Protein 8DFK (pdb70)

CATH classification: 3.10.560.10

Structure (mmCIF, N/CA/C/O backbone):
data_8DFK
#
_entry.id   8DFK
#
_cell.length_a   114.525
_cell.length_b   116.482
_cell.length_c   183.268
_cell.angle_alpha   90.000
_cell.angle_beta   90.000
_cell.angle_gamma   90.000
#
_symmetry.space_group_name_H-M   'I 2 2 2'
#
loop_
_atom_site.group_PDB
_atom_site.id
_atom_site.type_symbol
_atom_site.label_atom_id
_atom_site.label_alt_id
_atom_site.label_comp_id
_atom_site.label_asym_id
_atom_site.label_entity_id
_atom_site.label_seq_id
_atom_site.pdbx_PDB_ins_code
_atom_site.Cartn_x
_atom_site.Cartn_y
_atom_site.Cartn_z
_atom_site.occupancy
_atom_site.B_iso_or_equiv
_atom_site.auth_seq_id
_atom_site.auth_comp_id
_atom_site.auth_asym_id
_atom_site.auth_atom_id
_atom_site.pdbx_PDB_model_num
ATOM 1 N N . ASN A 1 3 ? 3.32754 -95.20590 -18.66040 1.000 101.30218 59 ASN A N 1
ATOM 2 C CA . ASN A 1 3 ? 2.94014 -95.84839 -19.91016 1.000 113.26894 59 ASN A CA 1
ATOM 3 C C . ASN A 1 3 ? 1.93277 -95.00644 -20.68535 1.000 132.47653 59 ASN A C 1
ATOM 4 O O . ASN A 1 3 ? 1.31556 -94.09391 -20.13389 1.000 113.84720 59 ASN A O 1
ATOM 14 N N . GLU A 1 4 ? 1.76224 -95.33310 -21.96493 1.000 121.66465 60 GLU A N 1
ATOM 15 C CA . GLU A 1 4 ? 0.88090 -94.60526 -22.87087 1.000 119.92400 60 GLU A CA 1
ATOM 16 C C . GLU A 1 4 ? -0.09209 -95.55746 -23.55941 1.000 112.15864 60 GLU A C 1
ATOM 17 O O . GLU A 1 4 ? -0.26687 -95.53988 -24.78001 1.000 97.49424 60 GLU A O 1
ATOM 29 N N . THR A 1 5 ? -0.71565 -96.43165 -22.77681 1.000 115.94205 61 THR A N 1
ATOM 30 C CA . THR A 1 5 ? -1.80515 -97.27556 -23.24395 1.000 96.15186 61 THR A CA 1
ATOM 31 C C . THR A 1 5 ? -3.03997 -96.95380 -22.41125 1.000 103.12470 61 THR A C 1
ATOM 32 O O . THR A 1 5 ? -2.96727 -96.25386 -21.39758 1.000 106.71544 61 THR A O 1
ATOM 43 N N . ILE A 1 6 ? -4.18791 -97.47888 -22.83491 1.000 93.91965 62 ILE A N 1
ATOM 44 C CA . ILE A 1 6 ? -5.46602 -97.08639 -22.25443 1.000 85.13128 62 ILE A CA 1
ATOM 45 C C . ILE A 1 6 ? -6.46084 -98.22199 -22.41886 1.000 85.93118 62 ILE A C 1
ATOM 46 O O . ILE A 1 6 ? -6.33416 -99.06393 -23.30955 1.000 90.07908 62 ILE A O 1
ATOM 62 N N . VAL A 1 7 ? -7.46059 -98.24138 -21.54057 1.000 83.54468 63 VAL A N 1
ATOM 63 C CA . VAL A 1 7 ? -8.52938 -99.22946 -21.58167 1.000 78.63253 63 VAL A CA 1
ATOM 64 C C . VAL A 1 7 ? -9.85537 -98.48972 -21.65634 1.000 80.38586 63 VAL A C 1
ATOM 65 O O . VAL A 1 7 ? -10.02103 -97.41241 -21.07409 1.000 75.08894 63 VAL A O 1
ATOM 78 N N . ILE A 1 8 ? -10.82039 -99.10415 -22.33228 1.000 78.56745 64 ILE A N 1
ATOM 79 C CA . ILE A 1 8 ? -12.07055 -98.44872 -22.68642 1.000 74.97283 64 ILE A CA 1
ATOM 80 C C . ILE A 1 8 ? -13.19074 -99.46986 -22.57001 1.000 80.05761 64 ILE A C 1
ATOM 81 O O . ILE A 1 8 ? -13.01824 -100.64104 -22.92513 1.000 78.02263 64 ILE A O 1
ATOM 97 N N . ASP A 1 9 ? -14.34034 -99.02480 -22.07678 1.000 96.25565 65 ASP A N 1
ATOM 98 C CA . ASP A 1 9 ? -15.53780 -99.85249 -21.99932 1.000 109.16018 65 ASP A CA 1
ATOM 99 C C . ASP A 1 9 ? -16.40669 -99.49398 -23.20048 1.000 103.37394 65 ASP A C 1
ATOM 100 O O . ASP A 1 9 ? -16.89802 -98.36525 -23.30184 1.000 90.40545 65 ASP A O 1
ATOM 109 N N . ILE A 1 10 ? -16.58413 -100.44877 -24.11581 1.000 115.73465 66 ILE A N 1
ATOM 110 C CA . ILE A 1 10 ? -17.37271 -100.21692 -25.32243 1.000 91.22154 66 ILE A CA 1
ATOM 111 C C . ILE A 1 10 ? -18.69030 -100.97752 -25.25714 1.000 96.74131 66 ILE A C 1
ATOM 112 O O . ILE A 1 10 ? -18.79961 -102.09809 -25.76813 1.000 96.01074 66 ILE A O 1
ATOM 128 N N . LYS A 1 11 ? -19.69132 -100.38850 -24.61530 1.000 93.57460 67 LYS A N 1
ATOM 129 C CA . LYS A 1 11 ? -21.04618 -100.91602 -24.63382 1.000 94.52813 67 LYS A CA 1
ATOM 130 C C . LYS A 1 11 ? -21.86129 -100.20566 -25.71358 1.000 87.55575 67 LYS A C 1
ATOM 131 O O . LYS A 1 11 ? -21.47258 -99.15990 -26.23767 1.000 89.36865 67 LYS A O 1
ATOM 150 N N . GLY A 1 12 ? -23.00703 -100.78884 -26.03360 1.000 94.18782 68 GLY A N 1
ATOM 151 C CA . GLY A 1 12 ? -23.94118 -100.23516 -26.98778 1.000 84.65061 68 GLY A CA 1
ATOM 152 C C . GLY A 1 12 ? -24.01169 -101.04944 -28.26528 1.000 94.57049 68 GLY A C 1
ATOM 153 O O . GLY A 1 12 ? -23.64292 -102.22668 -28.31734 1.000 85.68274 68 GLY A O 1
ATOM 157 N N . ALA A 1 13 ? -24.48491 -100.39206 -29.32400 1.000 89.43455 69 ALA A N 1
ATOM 158 C CA . ALA A 1 13 ? -24.77881 -101.05397 -30.59465 1.000 83.99999 69 ALA A CA 1
ATOM 159 C C . ALA A 1 13 ? -23.49154 -101.25430 -31.38845 1.000 77.14375 69 ALA A C 1
ATOM 160 O O . ALA A 1 13 ? -23.18476 -100.53466 -32.34187 1.000 77.68106 69 ALA A O 1
ATOM 167 N N . VAL A 1 14 ? -22.72717 -102.26628 -30.98085 1.000 77.83220 70 VAL A N 1
ATOM 168 C CA . VAL A 1 14 ? -21.55388 -102.72221 -31.71134 1.000 76.55924 70 VAL A CA 1
ATOM 169 C C . VAL A 1 14 ? -21.61607 -104.24177 -31.80145 1.000 80.91464 70 VAL A C 1
ATOM 170 O O . VAL A 1 14 ? -22.40078 -104.89810 -31.11538 1.000 88.87178 70 VAL A O 1
ATOM 183 N N . GLN A 1 15 ? -20.76600 -104.80087 -32.66225 1.000 81.09887 71 GLN A N 1
ATOM 184 C CA . GLN A 1 15 ? -20.82577 -106.23686 -32.91001 1.000 95.81242 71 GLN A CA 1
ATOM 185 C C . GLN A 1 15 ? -20.30444 -107.02735 -31.71558 1.000 90.08713 71 GLN A C 1
ATOM 186 O O . GLN A 1 15 ? -20.88841 -108.05281 -31.34504 1.000 81.96336 71 GLN A O 1
ATOM 200 N N . HIS A 1 16 ? -19.21396 -106.56920 -31.09654 1.000 88.38368 72 HIS A N 1
ATOM 201 C CA . HIS A 1 16 ? -18.65877 -107.19669 -29.89682 1.000 77.40209 72 HIS A CA 1
ATOM 202 C C . HIS A 1 16 ? -18.48939 -106.15053 -28.80212 1.000 72.75494 72 HIS A C 1
ATOM 203 O O . HIS A 1 16 ? -17.37479 -105.66833 -28.55636 1.000 71.21847 72 HIS A O 1
ATOM 217 N N . PRO A 1 17 ? -19.56911 -105.78136 -28.11451 1.000 68.03750 73 PRO A N 1
ATOM 218 C CA . PRO A 1 17 ? -19.42114 -104.88443 -26.96074 1.000 69.99467 73 PRO A CA 1
ATOM 219 C C . PRO A 1 17 ? -18.56492 -105.52963 -25.88161 1.000 75.44467 73 PRO A C 1
ATOM 220 O O . PRO A 1 17 ? -18.58053 -106.74769 -25.69173 1.000 82.60001 73 PRO A O 1
ATOM 231 N N . GLY A 1 18 ? -17.81550 -104.69936 -25.16747 1.000 87.10921 74 GLY A N 1
ATOM 232 C CA . GLY A 1 18 ? -16.96712 -105.20653 -24.10494 1.000 93.94470 74 GLY A CA 1
ATOM 233 C C . GLY A 1 18 ? -15.91177 -104.18640 -23.71069 1.000 87.73125 74 GLY A C 1
ATOM 234 O O . GLY A 1 18 ? -16.08707 -102.98476 -23.89941 1.000 85.42340 74 GLY A O 1
ATOM 238 N N . VAL A 1 19 ? -14.82171 -104.70667 -23.15144 1.000 84.76414 75 VAL A N 1
ATOM 239 C CA . VAL A 1 19 ? -13.71210 -103.90518 -22.64870 1.000 79.77521 75 VAL A CA 1
ATOM 240 C C . VAL A 1 19 ? -12.49910 -104.16484 -23.52969 1.000 82.92568 75 VAL A C 1
ATOM 241 O O . VAL A 1 19 ? -12.08987 -105.31898 -23.70870 1.000 79.01137 75 VAL A O 1
ATOM 254 N N . TYR A 1 20 ? -11.92227 -103.09392 -24.07216 1.000 70.22704 76 TYR A N 1
ATOM 255 C CA . TYR A 1 20 ? -10.78853 -103.19088 -24.97748 1.000 66.99049 76 TYR A CA 1
ATOM 256 C C . TYR A 1 20 ? -9.67737 -102.25205 -24.52792 1.000 71.30281 76 TYR A C 1
ATOM 257 O O . TYR A 1 20 ? -9.90456 -101.29301 -23.78548 1.000 66.23463 76 TYR A O 1
ATOM 275 N N . GLU A 1 21 ? -8.46407 -102.54832 -24.98994 1.000 70.90108 77 GLU A N 1
ATOM 276 C CA . GLU A 1 21 ? -7.27505 -101.76026 -24.68778 1.000 81.48724 77 GLU A CA 1
ATOM 277 C C . GLU A 1 21 ? -6.85922 -101.00306 -25.94328 1.000 92.15623 77 GLU A C 1
ATOM 278 O O . GLU A 1 21 ? -6.57420 -101.61835 -26.97693 1.000 90.29139 77 GLU A O 1
ATOM 290 N N . MET A 1 22 ? -6.83444 -99.67700 -25.85277 1.000 85.40298 78 MET A N 1
ATOM 291 C CA . MET A 1 22 ? -6.48933 -98.80078 -26.96210 1.000 85.19474 78 MET A CA 1
ATOM 292 C C . MET A 1 22 ? -5.16641 -98.09612 -26.68170 1.000 88.76951 78 MET A C 1
ATOM 293 O O . MET A 1 22 ? -4.65693 -98.09757 -25.55804 1.000 99.13854 78 MET A O 1
ATOM 307 N N . ARG A 1 23 ? -4.60085 -97.50283 -27.73043 1.000 94.44699 79 ARG A N 1
ATOM 308 C CA . ARG A 1 23 ? -3.44200 -96.63498 -27.57482 1.000 95.62938 79 ARG A CA 1
ATOM 309 C C . ARG A 1 23 ? -3.88620 -95.26020 -27.08225 1.000 94.02973 79 ARG A C 1
ATOM 310 O O . ARG A 1 23 ? -5.01111 -94.81916 -27.33415 1.000 96.98273 79 ARG A O 1
ATOM 331 N N . THR A 1 24 ? -2.97846 -94.57667 -26.37999 1.000 97.66336 80 THR A N 1
ATOM 332 C CA . THR A 1 24 ? -3.38258 -93.44408 -25.55108 1.000 91.91195 80 THR A CA 1
ATOM 333 C C . THR A 1 24 ? -4.04414 -92.33124 -26.35548 1.000 92.28261 80 THR A C 1
ATOM 334 O O . THR A 1 24 ? -4.85872 -91.57818 -25.80891 1.000 103.64353 80 THR A O 1
ATOM 345 N N . GLY A 1 25 ? -3.71138 -92.19963 -27.63646 1.000 94.11791 81 GLY A N 1
ATOM 346 C CA . GLY A 1 25 ? -4.22118 -91.08880 -28.41782 1.000 95.94510 81 GLY A CA 1
ATOM 347 C C . GLY A 1 25 ? -5.24368 -91.46875 -29.46918 1.000 105.67469 81 GLY A C 1
ATOM 348 O O . GLY A 1 25 ? -5.37066 -90.78819 -30.49211 1.000 100.72362 81 GLY A O 1
ATOM 352 N N . ASP A 1 26 ? -5.98963 -92.54172 -29.22547 1.000 103.25423 82 ASP A N 1
ATOM 353 C CA . ASP A 1 26 ? -6.90370 -93.07091 -30.22397 1.000 89.54522 82 ASP A CA 1
ATOM 354 C C . ASP A 1 26 ? -8.24418 -92.33899 -30.17393 1.000 80.88269 82 ASP A C 1
ATOM 355 O O . ASP A 1 26 ? -8.49984 -91.50074 -29.30484 1.000 82.91631 82 ASP A O 1
ATOM 364 N N . ARG A 1 27 ? -9.11007 -92.67565 -31.12633 1.000 71.89620 83 ARG A N 1
ATOM 365 C CA . ARG A 1 27 ? -10.37732 -91.99275 -31.32466 1.000 66.32614 83 ARG A CA 1
ATOM 366 C C . ARG A 1 27 ? -11.53569 -92.97976 -31.25295 1.000 72.54744 83 ARG A C 1
ATOM 367 O O . ARG A 1 27 ? -11.35553 -94.19612 -31.35540 1.000 74.55393 83 ARG A O 1
ATOM 388 N N . VAL A 1 28 ? -12.74127 -92.43254 -31.08030 1.000 63.87604 84 VAL A N 1
ATOM 389 C CA . VAL A 1 28 ? -13.92817 -93.27533 -30.96918 1.000 59.14927 84 VAL A CA 1
ATOM 390 C C . VAL A 1 28 ? -14.09800 -94.13372 -32.21533 1.000 65.93984 84 VAL A C 1
ATOM 391 O O . VAL A 1 28 ? -14.46678 -95.31104 -32.12913 1.000 73.82570 84 VAL A O 1
ATOM 404 N N . SER A 1 29 ? -13.83034 -93.56701 -33.39276 1.000 70.09765 85 SER A N 1
ATOM 405 C CA . SER A 1 29 ? -13.95363 -94.34918 -34.61699 1.000 73.66275 85 SER A CA 1
ATOM 406 C C . SER A 1 29 ? -13.03950 -95.56585 -34.60270 1.000 69.36776 85 SER A C 1
ATOM 407 O O . SER A 1 29 ? -13.32092 -96.54918 -35.29591 1.000 69.09541 85 SER A O 1
ATOM 415 N N . GLN A 1 30 ? -11.95488 -95.52079 -33.82720 1.000 68.33977 86 GLN A N 1
ATOM 416 C CA . GLN A 1 30 ? -11.04895 -96.65894 -33.73726 1.000 72.18624 86 GLN A CA 1
ATOM 417 C C . GLN A 1 30 ? -11.58573 -97.72188 -32.78765 1.000 75.71694 86 GLN A C 1
ATOM 418 O O . GLN A 1 30 ? -11.43751 -98.92138 -33.04627 1.000 73.91101 86 GLN A O 1
ATOM 432 N N . ALA A 1 31 ? -12.19425 -97.29816 -31.67735 1.000 82.26010 87 ALA A N 1
ATOM 433 C CA . ALA A 1 31 ? -12.82106 -98.24548 -30.76137 1.000 76.34759 87 ALA A CA 1
ATOM 434 C C . ALA A 1 31 ? -13.90629 -99.05074 -31.46386 1.000 75.20307 87 ALA A C 1
ATOM 435 O O . ALA A 1 31 ? -13.98169 -100.27596 -31.31555 1.000 82.52741 87 ALA A O 1
ATOM 442 N N . ILE A 1 32 ? -14.76610 -98.37332 -32.22874 1.000 73.93512 88 ILE A N 1
ATOM 443 C CA . ILE A 1 32 ? -15.82632 -99.07164 -32.94975 1.000 68.47796 88 ILE A CA 1
ATOM 444 C C . ILE A 1 32 ? -15.22808 -100.11061 -33.88826 1.000 72.95437 88 ILE A C 1
ATOM 445 O O . ILE A 1 32 ? -15.74961 -101.22398 -34.02141 1.000 77.01065 88 ILE A O 1
ATOM 461 N N . GLU A 1 33 ? -14.13580 -99.75844 -34.56831 1.000 78.83078 89 GLU A N 1
ATOM 462 C CA . GLU A 1 33 ? -13.47664 -100.72739 -35.43699 1.000 85.47382 89 GLU A CA 1
ATOM 463 C C . GLU A 1 33 ? -12.87024 -101.85655 -34.61273 1.000 82.58920 89 GLU A C 1
ATOM 464 O O . GLU A 1 33 ? -12.93464 -103.02695 -35.00640 1.000 86.08215 89 GLU A O 1
ATOM 476 N N . LYS A 1 34 ? -12.29244 -101.52402 -33.45576 1.000 84.13623 90 LYS A N 1
ATOM 477 C CA . LYS A 1 34 ? -11.73811 -102.54889 -32.57812 1.000 86.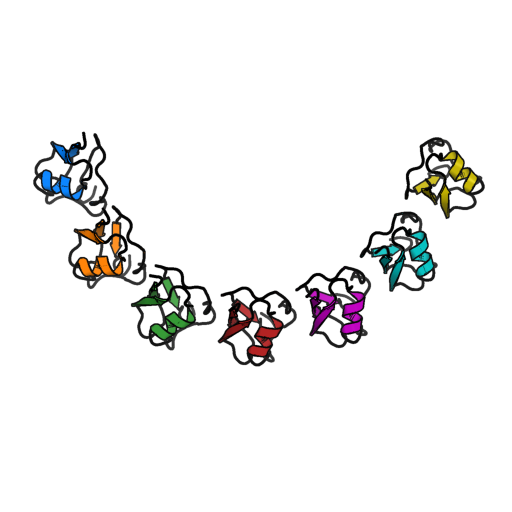39647 90 LYS A CA 1
ATOM 478 C C . LYS A 1 34 ? -12.81681 -103.50808 -32.09452 1.000 83.19319 90 LYS A C 1
ATOM 479 O O . LYS A 1 34 ? -12.54596 -104.69749 -31.89279 1.000 84.44537 90 LYS A O 1
ATOM 498 N N . ALA A 1 35 ? -14.04579 -103.01869 -31.92802 1.000 81.14059 91 ALA A N 1
ATOM 499 C CA . ALA A 1 35 ? -15.15766 -103.81941 -31.44028 1.000 72.09770 91 ALA A CA 1
ATOM 500 C C . ALA A 1 35 ? -15.86049 -104.59567 -32.54819 1.000 79.92789 91 ALA A C 1
ATOM 501 O O . ALA A 1 35 ? -17.04699 -104.91449 -32.41027 1.000 80.06869 91 ALA A O 1
ATOM 508 N N . GLY A 1 36 ? -15.16695 -104.89378 -33.64052 1.000 86.71925 92 GLY A N 1
ATOM 509 C CA . GLY A 1 36 ? -15.73687 -105.64274 -34.74867 1.000 94.27400 92 GLY A CA 1
ATOM 510 C C . GLY A 1 36 ? -16.42793 -104.77329 -35.77524 1.000 83.94757 92 GLY A C 1
ATOM 511 O O . GLY A 1 36 ? -16.37642 -105.05969 -36.97310 1.000 89.68296 92 GLY A O 1
ATOM 515 N N . GLY A 1 37 ? -17.06912 -103.70056 -35.32034 1.000 74.48984 93 GLY A N 1
ATOM 516 C CA . GLY A 1 37 ? -17.76572 -102.78648 -36.19978 1.000 77.83461 93 GLY A CA 1
ATOM 517 C C . GLY A 1 37 ? -19.12403 -102.39458 -35.66025 1.000 72.41318 93 GLY A C 1
ATOM 518 O O . GLY A 1 37 ? -19.58090 -102.93899 -34.65118 1.000 84.51091 93 GLY A O 1
ATOM 522 N N . THR A 1 38 ? -19.76876 -101.43549 -36.31635 1.000 83.63992 94 THR A N 1
ATOM 523 C CA . THR A 1 38 ? -21.06828 -100.95742 -35.87177 1.000 86.95280 94 THR A CA 1
ATOM 524 C C . THR A 1 38 ? -22.15731 -101.99450 -36.12159 1.000 97.40546 94 THR A C 1
ATOM 525 O O . THR A 1 38 ? -22.12771 -102.74020 -37.10441 1.000 96.93359 94 THR A O 1
ATOM 536 N N . SER A 1 3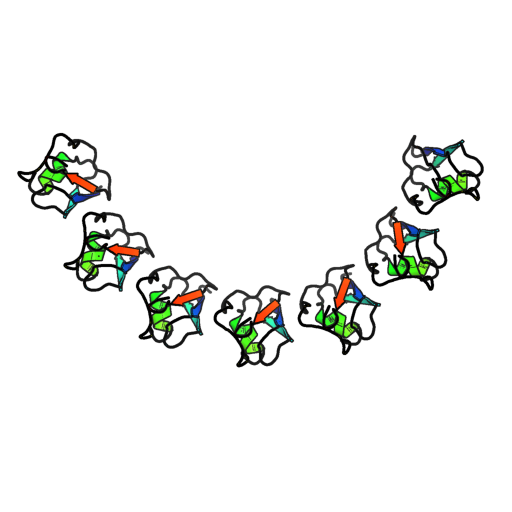9 ? -23.12967 -102.03146 -35.21541 1.000 100.10720 95 SER A N 1
ATOM 537 C CA . SER A 1 39 ? -24.32212 -102.83753 -35.41989 1.000 97.73721 95 SER A CA 1
ATOM 538 C C . SER A 1 39 ? -25.28947 -102.11123 -36.34751 1.000 115.75566 95 SER A C 1
ATOM 539 O O . SER A 1 39 ? -25.29941 -100.87940 -36.43070 1.000 120.57148 95 SER A O 1
ATOM 547 N N . GLU A 1 40 ? -26.11984 -102.89090 -37.03912 1.000 112.16520 96 GLU A N 1
ATOM 548 C CA . GLU A 1 40 ? -27.03753 -102.34227 -38.03184 1.000 118.55687 96 GLU A CA 1
ATOM 549 C C . GLU A 1 40 ? -28.18597 -101.54922 -37.41983 1.000 101.54243 96 GLU A C 1
ATOM 550 O O . GLU A 1 40 ? -29.03568 -101.05568 -38.16937 1.000 101.55433 96 GLU A O 1
ATOM 562 N N . GLN A 1 41 ? -28.23656 -101.40925 -36.09592 1.000 87.26345 97 GLN A N 1
ATOM 563 C CA . GLN A 1 41 ? -29.28734 -100.66047 -35.41610 1.000 95.34310 97 GLN A CA 1
ATOM 564 C C . GLN A 1 41 ? -28.74696 -99.38732 -34.76497 1.000 105.18628 97 GLN A C 1
ATOM 565 O O . GLN A 1 41 ? -29.43432 -98.76540 -33.94991 1.000 92.79958 97 GLN A O 1
ATOM 579 N N . ALA A 1 42 ? -27.54059 -98.96645 -35.13737 1.000 102.23237 98 ALA A N 1
ATOM 580 C CA . ALA A 1 42 ? -26.85949 -97.87163 -34.46146 1.000 96.27148 98 ALA A CA 1
ATOM 581 C C . ALA A 1 42 ? -27.15295 -96.52547 -35.11405 1.000 94.30877 98 ALA A C 1
ATOM 582 O O . ALA A 1 42 ? -27.37394 -96.43432 -36.32413 1.000 87.91068 98 ALA A O 1
ATOM 589 N N . ASP A 1 43 ? -27.13907 -95.47295 -34.29172 1.000 98.86835 99 ASP A N 1
ATOM 590 C CA . ASP A 1 43 ? -27.37424 -94.09334 -34.72554 1.000 104.41467 99 ASP A CA 1
ATOM 591 C C . ASP A 1 43 ? -26.14221 -93.24548 -34.40572 1.000 97.43469 99 ASP A C 1
ATOM 592 O O . ASP A 1 43 ? -26.07370 -92.59608 -33.35876 1.000 98.28507 99 ASP A O 1
ATOM 601 N N . GLU A 1 44 ? -25.17660 -93.23838 -35.32330 1.000 100.68496 100 GLU A N 1
ATOM 602 C CA . GLU A 1 44 ? -23.92713 -92.50333 -35.14988 1.000 91.55559 100 GLU A CA 1
ATOM 603 C C . GLU A 1 44 ? -24.07679 -90.99102 -35.30455 1.000 93.80747 100 GLU A C 1
ATOM 604 O O . GLU A 1 44 ? -23.07452 -90.28067 -35.17245 1.000 107.22389 100 GLU A O 1
ATOM 616 N N . ALA A 1 45 ? -25.26791 -90.47094 -35.60445 1.000 87.32073 101 ALA A N 1
ATOM 617 C CA . ALA A 1 45 ? -25.37810 -89.03712 -35.84847 1.000 98.78776 101 ALA A CA 1
ATOM 618 C C . ALA A 1 45 ? -25.16370 -88.23215 -34.57451 1.000 107.82941 101 ALA A C 1
ATOM 619 O O . ALA A 1 45 ? -24.60609 -87.12851 -34.62603 1.000 102.10813 101 ALA A O 1
ATOM 626 N N . GLN A 1 46 ? -25.59117 -88.75806 -33.43241 1.000 102.71783 102 GLN A N 1
ATOM 627 C CA . GLN A 1 46 ? -25.47702 -88.05011 -32.16704 1.000 106.60120 102 GLN A CA 1
ATOM 628 C C . GLN A 1 46 ? -24.21704 -88.42458 -31.39415 1.000 106.89068 102 GLN A C 1
ATOM 629 O O . GLN A 1 46 ? -24.11512 -88.09613 -30.20826 1.000 103.09747 102 GLN A O 1
ATOM 643 N N . VAL A 1 47 ? -23.25905 -89.09436 -32.03156 1.000 106.51966 103 VAL A N 1
ATOM 644 C CA . VAL A 1 47 ? -22.02632 -89.51813 -31.38080 1.000 100.34899 103 VAL A CA 1
ATOM 645 C C . VAL A 1 47 ? -20.85594 -88.90810 -32.13671 1.000 90.78184 103 VAL A C 1
ATOM 646 O O . VAL A 1 47 ? -20.82570 -88.91694 -33.37149 1.000 92.63688 103 VAL A O 1
ATOM 659 N N . ASN A 1 48 ? -19.89745 -88.36855 -31.38707 1.000 87.67957 104 ASN A N 1
ATOM 660 C CA . ASN A 1 48 ? -18.69706 -87.76151 -31.95413 1.000 79.74392 104 ASN A CA 1
ATOM 661 C C . ASN A 1 48 ? -17.65728 -88.85596 -32.16051 1.000 79.35115 104 ASN A C 1
ATOM 662 O O . ASN A 1 48 ? -17.14999 -89.43311 -31.19312 1.000 81.21849 104 ASN A O 1
ATOM 673 N N . LEU A 1 49 ? -17.33453 -89.13412 -33.42196 1.000 72.76003 105 LEU A N 1
ATOM 674 C CA . LEU A 1 49 ? -16.47287 -90.25075 -33.77972 1.000 73.13339 105 LEU A CA 1
ATOM 675 C C . LEU A 1 49 ? -15.00327 -89.86620 -33.83935 1.000 68.24165 105 LEU A C 1
ATOM 676 O O . LEU A 1 49 ? -14.17847 -90.68788 -34.24967 1.000 69.47256 105 LEU A O 1
ATOM 692 N N . ALA A 1 50 ? -14.65834 -88.63356 -33.46909 1.000 67.81194 106 ALA A N 1
ATOM 693 C CA . ALA A 1 50 ? -13.26364 -88.22063 -33.41501 1.000 67.10084 106 ALA A CA 1
ATOM 694 C C . ALA A 1 50 ? -12.88908 -87.65874 -32.05006 1.000 66.86840 106 ALA A C 1
ATOM 695 O O . ALA A 1 50 ? -11.82563 -87.04349 -31.91777 1.000 73.99065 106 ALA A O 1
ATOM 702 N N . GLU A 1 51 ? -13.73201 -87.84991 -31.03842 1.000 74.38027 107 GLU A N 1
ATOM 703 C CA . GLU A 1 51 ? -13.35538 -87.50254 -29.67664 1.000 75.71426 107 GLU A CA 1
ATOM 704 C C . GLU A 1 51 ? -12.15815 -88.34235 -29.24912 1.000 78.53454 107 GLU A C 1
ATOM 705 O O . GLU A 1 51 ? -12.09837 -89.54548 -29.51491 1.000 73.45039 107 GLU A O 1
ATOM 717 N N . ILE A 1 52 ? -11.18019 -87.69550 -28.61023 1.000 78.22428 108 ILE A N 1
ATOM 718 C CA . ILE A 1 52 ? -10.06945 -88.43777 -28.02630 1.000 76.78190 108 ILE A CA 1
ATOM 719 C C . ILE A 1 52 ? -10.60032 -89.33748 -26.92075 1.000 77.61483 108 ILE A C 1
ATOM 720 O O . ILE A 1 52 ? -11.37574 -88.90337 -26.06014 1.000 74.92539 108 ILE A O 1
ATOM 736 N N . LEU A 1 53 ? -10.18230 -90.59879 -26.93832 1.000 76.19089 109 LEU A N 1
ATOM 737 C CA . LEU A 1 53 ? -10.63108 -91.56772 -25.94711 1.000 68.77333 109 LEU A CA 1
ATOM 738 C C . LEU A 1 53 ? -9.92767 -91.32145 -24.61679 1.000 74.73540 109 LEU A C 1
ATOM 739 O O . LEU A 1 53 ? -8.69536 -91.37625 -24.53997 1.000 77.58625 109 LEU A O 1
ATOM 755 N N . GLN A 1 54 ? -10.71035 -91.05476 -23.57364 1.000 78.74081 110 GLN A N 1
ATOM 756 C CA . GLN A 1 54 ? -10.19635 -90.93977 -22.21723 1.000 79.53583 110 GLN A CA 1
ATOM 757 C C . GLN A 1 54 ? -10.24485 -92.29205 -21.51054 1.000 75.24611 110 GLN A C 1
ATOM 758 O O . GLN A 1 54 ? -11.02569 -93.17863 -21.86205 1.000 79.51176 110 GLN A O 1
ATOM 772 N N . ASP A 1 55 ? -9.40939 -92.43053 -20.48492 1.000 74.23238 111 ASP A N 1
ATOM 773 C CA . ASP A 1 55 ? -9.21278 -93.71973 -19.83994 1.000 70.49603 111 ASP A CA 1
ATOM 774 C C . ASP A 1 55 ? -10.35821 -94.05427 -18.89464 1.000 77.50440 111 ASP A C 1
ATOM 775 O O . ASP A 1 55 ? -10.96146 -93.17496 -18.27246 1.000 81.99481 111 ASP A O 1
ATOM 784 N N . GLY A 1 56 ? -10.64667 -95.34698 -18.79027 1.000 75.43887 112 GLY A N 1
ATOM 785 C CA . GLY A 1 56 ? -11.67999 -95.79827 -17.86872 1.000 77.91344 112 GLY A CA 1
ATOM 786 C C . GLY A 1 56 ? -13.00212 -95.09929 -18.07510 1.000 77.02221 112 GLY A C 1
ATOM 787 O O . GLY A 1 56 ? -13.66771 -94.72171 -17.10212 1.000 75.84170 112 GLY A O 1
ATOM 791 N N . THR A 1 57 ? -13.40037 -94.91475 -19.33063 1.000 84.58475 113 THR A N 1
ATOM 792 C CA . THR A 1 57 ? -14.64281 -94.24269 -19.67073 1.000 90.52272 113 THR A CA 1
ATOM 793 C C . THR A 1 57 ? -15.46032 -95.13195 -20.59725 1.000 93.61878 113 THR A C 1
ATOM 794 O O . THR A 1 57 ? -14.96636 -96.12016 -21.14807 1.000 81.31954 113 THR A O 1
ATOM 805 N N . VAL A 1 58 ? -16.72382 -94.75704 -20.77519 1.000 94.84812 114 VAL A N 1
ATOM 806 C CA . VAL A 1 58 ? -17.67122 -95.53423 -21.56239 1.000 91.55534 114 VAL A CA 1
ATOM 807 C C . VAL A 1 58 ? -17.82581 -94.89969 -22.93506 1.000 88.01317 114 VAL A C 1
ATOM 808 O O . VAL A 1 58 ? -17.75841 -93.67501 -23.09313 1.000 82.49874 114 VAL A O 1
ATOM 821 N N . VAL A 1 59 ? -18.03406 -95.74602 -23.94143 1.000 87.44862 115 VAL A N 1
ATOM 822 C CA . VAL A 1 59 ? -18.28514 -95.30666 -25.31425 1.000 83.15789 115 VAL A CA 1
ATOM 823 C C . VAL A 1 59 ? -19.58964 -95.97658 -25.73775 1.000 83.90798 115 VAL A C 1
ATOM 824 O O . VAL A 1 59 ? -19.59322 -97.10059 -26.25048 1.000 83.85050 115 VAL A O 1
ATOM 837 N N . TYR A 1 60 ? -20.70674 -95.28488 -25.53222 1.000 80.89216 116 TYR A N 1
ATOM 838 C CA . TYR A 1 60 ? -22.02529 -95.82985 -25.82213 1.000 80.80300 116 TYR A CA 1
ATOM 839 C C . TYR A 1 60 ? -22.43748 -95.45873 -27.23931 1.000 83.08153 116 TYR A C 1
ATOM 840 O O . TYR A 1 60 ? -22.38627 -94.28525 -27.62113 1.000 92.21632 116 TYR A O 1
ATOM 858 N N . ILE A 1 61 ? -22.84536 -96.46037 -28.01075 1.000 79.10907 117 ILE A N 1
ATOM 859 C CA . ILE A 1 61 ? -23.29444 -96.25975 -29.38505 1.000 79.66448 117 ILE A CA 1
ATOM 860 C C . ILE A 1 61 ? -24.81654 -96.34129 -29.40781 1.000 93.20755 117 ILE A C 1
ATOM 861 O O . ILE A 1 61 ? -25.37221 -97.44991 -29.38747 1.000 102.13136 117 ILE A O 1
ATOM 877 N N . PRO A 1 62 ? -25.53038 -95.21530 -29.45807 1.000 89.99595 118 PRO A N 1
ATOM 878 C CA . PRO A 1 62 ? -26.99141 -95.26872 -29.34375 1.000 90.36933 118 PRO A CA 1
ATOM 879 C C . PRO A 1 62 ? -27.62130 -96.09374 -30.45447 1.000 102.86038 118 PRO A C 1
ATOM 880 O O . PRO A 1 62 ? -27.01403 -96.36803 -31.49192 1.000 97.41960 118 PRO A O 1
ATOM 891 N N . LYS A 1 63 ? -28.86251 -96.49907 -30.21082 1.000 103.91667 119 LYS A N 1
ATOM 892 C CA . LYS A 1 63 ? -29.67606 -97.19795 -31.19161 1.000 102.35868 119 LYS A CA 1
ATOM 893 C C . LYS A 1 63 ? -30.66481 -96.22544 -31.82021 1.000 107.30686 119 LYS A C 1
ATOM 894 O O . LYS A 1 63 ? -31.10350 -95.26127 -31.18720 1.000 100.25218 119 LYS A O 1
ATOM 913 N N . LYS A 1 64 ? -31.02012 -96.49344 -33.07257 1.000 103.25793 120 LYS A N 1
ATOM 914 C CA . LYS A 1 64 ? -31.91513 -95.60280 -33.79821 1.000 103.81289 120 LYS A CA 1
ATOM 915 C C . LYS A 1 64 ? -33.22988 -95.44755 -33.04440 1.000 96.32695 120 LYS A C 1
ATOM 916 O O . LYS A 1 64 ? -33.90898 -96.43622 -32.74935 1.000 92.14546 120 LYS A O 1
ATOM 935 N N . GLY A 1 65 ? -33.57142 -94.20346 -32.70959 1.000 90.91630 121 GLY A N 1
ATOM 936 C CA . GLY A 1 65 ? -34.80523 -93.89062 -32.02412 1.000 97.38269 121 GLY A CA 1
ATOM 937 C C . GLY A 1 65 ? -34.67039 -93.66690 -30.53364 1.000 102.53762 121 GLY A C 1
ATOM 938 O O . GLY A 1 65 ? -35.65731 -93.28556 -29.89170 1.000 110.46649 121 GLY A O 1
ATOM 942 N N . GLU A 1 66 ? -33.48964 -93.88916 -29.96627 1.000 106.85096 122 GLU A N 1
ATOM 943 C CA . GLU A 1 66 ? -33.29273 -93.74991 -28.52743 1.000 109.13045 122 GLU A CA 1
ATOM 944 C C . GLU A 1 66 ? -33.61184 -92.33300 -28.06047 1.000 99.34907 122 GLU A C 1
ATOM 945 O O . GLU A 1 66 ? -33.21326 -91.35468 -28.69211 1.000 103.13581 122 GLU A O 1
ATOM 957 N N . ASN B 1 3 ? 3.65819 -83.35371 -33.49603 1.000 94.63279 59 ASN B N 1
ATOM 958 C CA . ASN B 1 3 ? 2.97873 -83.73231 -34.73122 1.000 105.19614 59 ASN B CA 1
ATOM 959 C C . ASN B 1 3 ? 1.90417 -82.70501 -35.08576 1.000 125.14082 59 ASN B C 1
ATOM 960 O O . ASN B 1 3 ? 1.36092 -82.03692 -34.20451 1.000 117.75871 59 ASN B O 1
ATOM 970 N N . GLU B 1 4 ? 1.58741 -82.59697 -36.37557 1.000 122.23282 60 GLU B N 1
ATOM 971 C CA . GLU B 1 4 ? 0.78398 -81.50158 -36.91147 1.000 108.25723 60 GLU B CA 1
ATOM 972 C C . GLU B 1 4 ? -0.31163 -82.01203 -37.84445 1.000 102.13536 60 GLU B C 1
ATOM 973 O O . GLU B 1 4 ? -0.49672 -81.51284 -38.95613 1.000 94.97258 60 GLU B O 1
ATOM 985 N N . THR B 1 5 ? -1.04592 -83.03278 -37.41098 1.000 110.81193 61 THR B N 1
ATOM 986 C CA . THR B 1 5 ? -2.20978 -83.53400 -38.13167 1.000 91.55028 61 THR B CA 1
ATOM 987 C C . THR B 1 5 ? -3.44744 -83.45024 -37.24172 1.000 92.70808 61 THR B C 1
ATOM 988 O O . THR B 1 5 ? -3.36306 -83.15896 -36.04567 1.000 94.10538 61 THR B O 1
ATOM 999 N N . ILE B 1 6 ? -4.61110 -83.72207 -37.83743 1.000 92.34398 62 ILE B N 1
ATOM 1000 C CA . ILE B 1 6 ? -5.89438 -83.50732 -37.17472 1.000 82.45326 62 ILE B CA 1
ATOM 1001 C C . ILE B 1 6 ? -6.90805 -84.49597 -37.73397 1.000 84.41463 62 ILE B C 1
ATOM 1002 O O . ILE B 1 6 ? -6.78861 -84.96015 -38.87078 1.000 81.35550 62 ILE B O 1
ATOM 1018 N N . VAL B 1 7 ? -7.91851 -84.81014 -36.92053 1.000 78.69167 63 VAL B N 1
ATOM 1019 C CA . VAL B 1 7 ? -9.00802 -85.70357 -37.29476 1.000 71.34264 63 VAL B CA 1
ATOM 1020 C C . VAL B 1 7 ? -10.32555 -84.96658 -37.09054 1.000 73.74431 63 VAL B C 1
ATOM 1021 O O . VAL B 1 7 ? -10.45567 -84.12453 -36.19547 1.000 64.99841 63 VAL B O 1
ATOM 1034 N N . ILE B 1 8 ? -11.31350 -85.30211 -37.91529 1.000 72.29462 64 ILE B N 1
ATOM 1035 C CA . ILE B 1 8 ? -12.53997 -84.51720 -37.99621 1.000 67.76019 64 ILE B CA 1
ATOM 1036 C C . ILE B 1 8 ? -13.71609 -85.44063 -38.28283 1.000 65.95651 64 ILE B C 1
ATOM 1037 O O . ILE B 1 8 ? -13.58947 -86.42006 -39.02367 1.000 75.92443 64 ILE B O 1
ATOM 1053 N N . ASP B 1 9 ? -14.86537 -85.11895 -37.68699 1.000 72.22391 65 ASP B N 1
ATOM 1054 C CA . ASP B 1 9 ? -16.11832 -85.81879 -37.94264 1.000 70.48374 65 ASP B CA 1
ATOM 1055 C C . ASP B 1 9 ? -16.92004 -85.03024 -38.97002 1.000 72.58632 65 ASP B C 1
ATOM 1056 O O . ASP B 1 9 ? -17.31671 -83.88870 -38.70797 1.000 79.34812 65 ASP B O 1
ATOM 1065 N N . ILE B 1 10 ? -17.15558 -85.63365 -40.13158 1.000 67.24937 66 ILE B N 1
ATOM 1066 C CA . ILE B 1 10 ? -17.91944 -84.98248 -41.18880 1.000 72.52727 66 ILE B CA 1
ATOM 1067 C C . ILE B 1 10 ? -19.28619 -85.64565 -41.29256 1.000 76.88843 66 ILE B C 1
ATOM 1068 O O . ILE B 1 10 ? -19.47533 -86.59206 -42.06570 1.000 77.97543 66 ILE B O 1
ATOM 1084 N N . LYS B 1 11 ? -20.23305 -85.17904 -40.48510 1.000 76.96501 67 LYS B N 1
ATOM 1085 C CA . LYS B 1 11 ? -21.61983 -85.59611 -40.59685 1.000 79.15355 67 LYS B CA 1
ATOM 1086 C C . LYS B 1 11 ? -22.38799 -84.61530 -41.47771 1.000 77.69180 67 LYS B C 1
ATOM 1087 O O . LYS B 1 11 ? -21.93305 -83.50658 -41.76538 1.000 79.13278 67 LYS B O 1
ATOM 1106 N N . GLY B 1 12 ? -23.56542 -85.03539 -41.90653 1.000 87.16101 68 GLY B N 1
ATOM 1107 C CA . GLY B 1 12 ? -24.46760 -84.17440 -42.63106 1.000 79.56515 68 GLY B CA 1
ATOM 1108 C C . GLY B 1 12 ? -24.55481 -84.52011 -44.10270 1.000 81.96528 68 GLY B C 1
ATOM 1109 O O . GLY B 1 12 ? -24.22643 -85.62582 -44.54223 1.000 78.29410 68 GLY B O 1
ATOM 1113 N N . ALA B 1 13 ? -24.98525 -83.52877 -44.88180 1.000 70.92943 69 ALA B N 1
ATOM 1114 C CA . ALA B 1 13 ? -25.26887 -83.71414 -46.30170 1.000 71.96386 69 ALA B CA 1
ATOM 1115 C C . ALA B 1 13 ? -23.95926 -83.68456 -47.08323 1.000 68.54649 69 ALA B C 1
ATOM 1116 O O . ALA B 1 13 ? -23.59347 -82.69429 -47.71993 1.000 78.18993 69 ALA B O 1
ATOM 1123 N N . VAL B 1 14 ? -23.23683 -84.80361 -47.02650 1.000 66.94947 70 VAL B N 1
ATOM 1124 C CA . VAL B 1 14 ? -22.05632 -85.01570 -47.85140 1.000 65.49290 70 VAL B CA 1
ATOM 1125 C C . VAL B 1 14 ? -22.15348 -86.40370 -48.47036 1.000 66.54408 70 VAL B C 1
ATOM 1126 O O . VAL B 1 14 ? -22.93660 -87.25121 -48.03601 1.000 78.99422 70 VAL B O 1
ATOM 1139 N N . GLN B 1 15 ? -21.32683 -86.63548 -49.49182 1.000 65.75450 71 GLN B N 1
ATOM 1140 C CA . GLN B 1 15 ? -21.42292 -87.88512 -50.24004 1.000 70.21685 71 GLN B CA 1
ATOM 1141 C C . GLN B 1 15 ? -20.87270 -89.05892 -49.44079 1.000 68.01933 71 GLN B C 1
ATOM 1142 O O . GLN B 1 15 ? -21.44872 -90.15313 -49.46459 1.000 84.12017 71 GLN B O 1
ATOM 1156 N N . HIS B 1 16 ? -19.76234 -88.85787 -48.73085 1.000 64.36826 72 HIS B N 1
ATOM 1157 C CA . HIS B 1 16 ? -19.17685 -89.88638 -47.87284 1.000 65.03503 72 HIS B CA 1
ATOM 1158 C C . HIS B 1 16 ? -18.98384 -89.34456 -46.46299 1.000 65.33825 72 HIS B C 1
ATOM 1159 O O . HIS B 1 16 ? -17.85946 -89.02279 -46.05680 1.000 75.24072 72 HIS B O 1
ATOM 1173 N N . PRO B 1 17 ? -20.05107 -89.27324 -45.67195 1.000 52.16882 73 PRO B N 1
ATOM 1174 C CA . PRO B 1 17 ? -19.88042 -88.89851 -44.26388 1.000 56.82570 73 PRO B CA 1
ATOM 1175 C C . PRO B 1 17 ? -18.98432 -89.90469 -43.56073 1.000 56.60716 73 PRO B C 1
ATOM 1176 O O . PRO B 1 17 ? -18.91776 -91.07770 -43.93401 1.000 60.35682 73 PRO B O 1
ATOM 1187 N N . GLY B 1 18 ? -18.24545 -89.42045 -42.57263 1.000 64.06885 74 GLY B N 1
ATOM 1188 C CA . GLY B 1 18 ? -17.37826 -90.29641 -41.81000 1.000 70.35187 74 GLY B CA 1
ATOM 1189 C C . GLY B 1 18 ? -16.33158 -89.49765 -41.05508 1.000 64.91085 74 GLY B C 1
ATOM 1190 O O . GLY B 1 18 ? -16.51765 -88.31715 -40.76711 1.000 76.06844 74 GLY B O 1
ATOM 1194 N N . VAL B 1 19 ? -15.23462 -90.18171 -40.74477 1.000 62.06670 75 VAL B N 1
ATOM 1195 C CA . VAL B 1 19 ? -14.12316 -89.61696 -39.99135 1.000 66.60335 75 VAL B CA 1
ATOM 1196 C C . VAL B 1 19 ? -12.92607 -89.52984 -40.92447 1.000 69.09303 75 VAL B C 1
ATOM 1197 O O . VAL B 1 19 ? -12.51723 -90.53848 -41.51274 1.000 62.70746 75 VAL B O 1
ATOM 1210 N N . TYR B 1 20 ? -12.35775 -88.33279 -41.04872 1.000 69.60243 76 TYR B N 1
ATOM 1211 C CA . TYR B 1 20 ? -11.23671 -88.09492 -41.94310 1.000 61.76657 76 TYR B CA 1
ATOM 1212 C C . TYR B 1 20 ? -10.11099 -87.40123 -41.18954 1.000 62.41374 76 TYR B C 1
ATOM 1213 O O . TYR B 1 20 ? -10.31861 -86.78752 -40.13948 1.000 58.73104 76 TYR B O 1
ATOM 1231 N N . GLU B 1 21 ? -8.90826 -87.51116 -41.74737 1.000 60.88427 77 GLU B N 1
ATOM 1232 C CA . GLU B 1 21 ? -7.70424 -86.91862 -41.17980 1.000 69.74321 77 GLU B CA 1
ATOM 1233 C C . GLU B 1 21 ? -7.30486 -85.72484 -42.03646 1.000 80.63807 77 GLU B C 1
ATOM 1234 O O . GLU B 1 21 ? -7.02173 -85.88080 -43.22987 1.000 85.02962 77 GLU B O 1
ATOM 1246 N N . MET B 1 22 ? -7.27505 -84.54312 -41.42584 1.000 75.12205 78 MET B N 1
ATOM 1247 C CA . MET B 1 22 ? -6.95035 -83.30610 -42.11447 1.000 76.64456 78 MET B CA 1
ATOM 1248 C C . MET B 1 22 ? -5.60540 -82.77591 -41.63697 1.000 82.25092 78 MET B C 1
ATOM 1249 O O . MET B 1 22 ? -5.08680 -83.17805 -40.59226 1.000 84.11299 78 MET B O 1
ATOM 1263 N N . ARG B 1 23 ? -5.05252 -81.85057 -42.41551 1.000 92.66202 79 ARG B N 1
ATOM 1264 C CA . ARG B 1 23 ? -3.87535 -81.10890 -41.99362 1.000 77.68124 79 ARG B CA 1
ATOM 1265 C C . ARG B 1 23 ? -4.29225 -80.00524 -41.02806 1.000 82.51305 79 ARG B C 1
ATOM 1266 O O . ARG B 1 23 ? -5.42476 -79.51579 -41.05976 1.000 109.68675 79 ARG B O 1
ATOM 1287 N N . THR B 1 24 ? -3.35655 -79.61496 -40.16250 1.000 83.54361 80 THR B N 1
ATOM 1288 C CA . THR B 1 24 ? -3.72135 -78.86480 -38.96567 1.000 93.02750 80 THR B CA 1
ATOM 1289 C C . THR B 1 24 ? -4.41444 -77.54442 -39.28034 1.000 93.55801 80 THR B C 1
ATOM 1290 O O . THR B 1 24 ? -5.20376 -77.05349 -38.46448 1.000 106.38611 80 THR B O 1
ATOM 1301 N N . GLY B 1 25 ? -4.12550 -76.94432 -40.43074 1.000 72.91794 81 GLY B N 1
ATOM 1302 C CA . GLY B 1 25 ? -4.66246 -75.63192 -40.73165 1.000 83.48831 81 GLY B CA 1
ATOM 1303 C C . GLY B 1 25 ? -5.70538 -75.62274 -41.82863 1.000 87.80552 81 GLY B C 1
ATOM 1304 O O . GLY B 1 25 ? -5.86865 -74.61767 -42.52735 1.000 86.73925 81 GLY B O 1
ATOM 1308 N N . ASP B 1 26 ? -6.43148 -76.72521 -41.97835 1.000 83.07996 82 ASP B N 1
ATOM 1309 C CA . ASP B 1 26 ? -7.34782 -76.87383 -43.09515 1.000 68.88251 82 ASP B CA 1
ATOM 1310 C C . ASP B 1 26 ? -8.69079 -76.21743 -42.78507 1.000 68.08483 82 ASP B C 1
ATOM 1311 O O . ASP B 1 26 ? -8.95145 -75.75475 -41.67087 1.000 74.13541 82 ASP B O 1
ATOM 1320 N N . ARG B 1 27 ? -9.55610 -76.19851 -43.79625 1.000 72.09286 83 ARG B N 1
ATOM 1321 C CA . ARG B 1 27 ? -10.81939 -75.48444 -43.74663 1.000 67.76417 83 ARG B CA 1
ATOM 1322 C C . ARG B 1 27 ? -11.99041 -76.41754 -44.01611 1.000 66.22083 83 ARG B C 1
ATOM 1323 O O . ARG B 1 27 ? -11.83197 -77.51935 -44.54878 1.000 68.17908 83 ARG B O 1
ATOM 1344 N N . VAL B 1 28 ? -13.18249 -75.94423 -43.64756 1.000 54.93514 84 VAL B N 1
ATOM 1345 C CA . VAL B 1 28 ? -14.38870 -76.73985 -43.84445 1.000 55.16754 84 VAL B CA 1
ATOM 1346 C C . VAL B 1 28 ? -14.57142 -77.06912 -45.31916 1.000 58.34498 84 VAL B C 1
ATOM 1347 O O . VAL B 1 28 ? -14.99236 -78.17640 -45.67472 1.000 74.48148 84 VAL B O 1
ATOM 1360 N N . SER B 1 29 ? -14.27154 -76.11387 -46.20245 1.000 58.47865 85 SER B N 1
ATOM 1361 C CA . SER B 1 29 ? -14.39126 -76.38679 -47.63061 1.000 69.48202 85 SER B CA 1
ATOM 1362 C C . SER B 1 29 ? -13.47441 -77.52569 -48.05504 1.000 78.03956 85 SER B C 1
ATOM 1363 O O . SER B 1 29 ? -13.74129 -78.19751 -49.05804 1.000 80.72411 85 SER B O 1
ATOM 1371 N N . GLN B 1 30 ? -12.38707 -77.75143 -47.31443 1.000 76.19536 86 GLN B N 1
ATOM 1372 C CA . GLN B 1 30 ? -11.48324 -78.84791 -47.64134 1.000 80.89703 86 GLN B CA 1
ATOM 1373 C C . GLN B 1 30 ? -12.01164 -80.17497 -47.11410 1.000 78.51765 86 GLN B C 1
ATOM 1374 O O . GLN B 1 30 ? -11.89506 -81.20510 -47.78717 1.000 79.05942 86 GLN B O 1
ATOM 1388 N N . ALA B 1 31 ? -12.58665 -80.16906 -45.91009 1.000 71.71508 87 ALA B N 1
ATOM 1389 C CA . ALA B 1 31 ? -13.21688 -81.37502 -45.38760 1.000 65.65624 87 ALA B CA 1
ATOM 1390 C C . ALA B 1 31 ? -14.32621 -81.84767 -46.31809 1.000 64.42480 87 ALA B C 1
ATOM 1391 O O . ALA B 1 31 ? -14.41237 -83.03528 -46.64951 1.000 69.68732 87 ALA B O 1
ATOM 1398 N N . ILE B 1 32 ? -15.17524 -80.92098 -46.76774 1.000 65.07101 88 ILE B N 1
ATOM 1399 C CA . ILE B 1 32 ? -16.26565 -81.28360 -47.66746 1.000 61.83555 88 ILE B CA 1
ATOM 1400 C C . ILE B 1 32 ? -15.71983 -81.93152 -48.93264 1.000 68.64227 88 ILE B C 1
ATOM 1401 O O . ILE B 1 32 ? -16.28476 -82.90654 -49.44326 1.000 77.36653 88 ILE B O 1
ATOM 1417 N N . GLU B 1 33 ? -14.63432 -81.38100 -49.47846 1.000 64.69686 89 GLU B N 1
ATOM 1418 C CA . GLU B 1 33 ? -14.03520 -81.96893 -50.67173 1.000 68.65483 89 GLU B CA 1
ATOM 1419 C C . GLU B 1 33 ? -13.40346 -83.32222 -50.36379 1.000 71.84630 89 GLU B C 1
ATOM 1420 O O . GLU B 1 33 ? -13.49144 -84.25151 -51.17485 1.000 80.86294 89 GLU B O 1
ATOM 1432 N N . LYS B 1 34 ? -12.75594 -83.45499 -49.20248 1.000 69.03599 90 LYS B N 1
ATOM 1433 C CA . LYS B 1 34 ? -12.19419 -84.74963 -48.83048 1.000 68.99807 90 LYS B CA 1
ATOM 1434 C C . LYS B 1 34 ? -13.28644 -85.79845 -48.69095 1.000 62.52505 90 LYS B C 1
ATOM 1435 O O . LYS B 1 34 ? -13.04966 -86.98404 -48.94967 1.000 62.33736 90 LYS B O 1
ATOM 1454 N N . ALA B 1 35 ? -14.48417 -85.38033 -48.28122 1.000 60.48948 91 ALA B N 1
ATOM 1455 C CA . ALA B 1 35 ? -15.61537 -86.27306 -48.09251 1.000 62.14572 91 ALA B CA 1
ATOM 1456 C C . ALA B 1 35 ? -16.39297 -86.51303 -49.37920 1.000 68.49906 91 ALA B C 1
ATOM 1457 O O . ALA B 1 35 ? -17.59052 -86.81303 -49.32107 1.000 71.45485 91 ALA B O 1
ATOM 1464 N N . GLY B 1 36 ? -15.75215 -86.36509 -50.53129 1.000 68.81032 92 GLY B N 1
ATOM 1465 C CA . GLY B 1 36 ? -16.39010 -86.60499 -51.81260 1.000 85.69539 92 GLY B CA 1
ATOM 1466 C C . GLY B 1 36 ? -17.10020 -85.41388 -52.41282 1.000 82.62193 92 GLY B C 1
ATOM 1467 O O . GLY B 1 36 ? -17.10034 -85.24584 -53.63354 1.000 92.95129 92 GLY B O 1
ATOM 1471 N N . GLY B 1 37 ? -17.71262 -84.58281 -51.57924 1.000 69.21238 93 GLY B N 1
ATOM 1472 C CA . GLY B 1 37 ? -18.42015 -83.40773 -52.04490 1.000 74.02439 93 GLY B CA 1
ATOM 1473 C C . GLY B 1 37 ? -19.77425 -83.26857 -51.38200 1.000 73.70814 93 GLY B C 1
ATOM 1474 O O . GLY B 1 37 ? -20.23263 -84.12872 -50.63383 1.000 83.76433 93 GLY B O 1
ATOM 1478 N N . THR B 1 38 ? -20.41894 -82.14584 -51.68664 1.000 77.31735 94 THR B N 1
ATOM 1479 C CA . THR B 1 38 ? -21.72179 -81.85944 -51.11074 1.000 71.45349 94 THR B CA 1
ATOM 1480 C C . THR B 1 38 ? -22.76749 -82.82839 -51.64804 1.000 84.09022 94 THR B C 1
ATOM 1481 O O . THR B 1 38 ? -22.70929 -83.26919 -52.79913 1.000 88.71015 94 THR B O 1
ATOM 1492 N N . SER B 1 39 ? -23.72514 -83.16931 -50.79382 1.000 90.55211 95 SER B N 1
ATOM 1493 C CA . SER B 1 39 ? -24.87963 -83.93392 -51.23350 1.000 88.64464 95 SER B CA 1
ATOM 1494 C C . SER B 1 39 ? -25.86652 -83.00136 -51.92238 1.000 95.32458 95 SER B C 1
ATOM 1495 O O . SER B 1 39 ? -25.90639 -81.79685 -51.65478 1.000 93.99934 95 SER B O 1
ATOM 1503 N N . GLU B 1 40 ? -26.67346 -83.56891 -52.81454 1.000 102.55498 96 GLU B N 1
ATOM 1504 C CA . GLU B 1 40 ? -27.58877 -82.74574 -53.59472 1.000 108.83011 96 GLU B CA 1
ATOM 1505 C C . GLU B 1 40 ? -28.72574 -82.17151 -52.76083 1.000 98.50105 96 GLU B C 1
ATOM 1506 O O . GLU B 1 40 ? -29.56305 -81.44621 -53.30774 1.000 111.57356 96 GLU B O 1
ATOM 1518 N N . GLN B 1 41 ? -28.77168 -82.46148 -51.46160 1.000 72.58168 97 GLN B N 1
ATOM 1519 C CA . GLN B 1 41 ? -29.80297 -81.95018 -50.56683 1.000 82.33227 97 GLN B CA 1
ATOM 1520 C C . GLN B 1 41 ? -29.22239 -80.98538 -49.53412 1.000 79.69926 97 GLN B C 1
ATOM 1521 O O . GLN B 1 41 ? -29.88228 -80.66285 -48.54262 1.000 79.34302 97 GLN B O 1
ATOM 1535 N N . ALA B 1 42 ? -28.00809 -80.49314 -49.76501 1.000 87.45042 98 ALA B N 1
ATOM 1536 C CA . ALA B 1 42 ? -27.29214 -79.70204 -48.77557 1.000 77.51920 98 ALA B CA 1
ATOM 1537 C C . ALA B 1 42 ? -27.58905 -78.21634 -48.93329 1.000 75.92363 98 ALA B C 1
ATOM 1538 O O . ALA B 1 42 ? -27.86504 -77.72887 -50.03260 1.000 84.15144 98 ALA B O 1
ATOM 1545 N N . ASP B 1 43 ? -27.51671 -77.49812 -47.81280 1.000 86.08021 99 ASP B N 1
ATOM 1546 C CA . ASP B 1 43 ? -27.76246 -76.05760 -47.74750 1.000 88.78441 99 ASP B CA 1
ATOM 1547 C C . ASP B 1 43 ? -26.48052 -75.37137 -47.28299 1.000 94.39562 99 ASP B C 1
ATOM 1548 O O . ASP B 1 43 ? -26.27698 -75.16185 -46.08440 1.000 96.57742 99 ASP B O 1
ATOM 1557 N N . GLU B 1 44 ? -25.62158 -75.00844 -48.23777 1.000 98.58092 100 GLU B N 1
ATOM 1558 C CA . GLU B 1 44 ? -24.34496 -74.38929 -47.90411 1.000 101.40754 100 GLU B CA 1
ATOM 1559 C C . GLU B 1 44 ? -24.49210 -72.97308 -47.36469 1.000 99.94458 100 GLU B C 1
ATOM 1560 O O . GLU B 1 44 ? -23.49164 -72.38495 -46.94081 1.000 112.33201 100 GLU B O 1
ATOM 1572 N N . ALA B 1 45 ? -25.70348 -72.41567 -47.36481 1.000 102.63277 101 ALA B N 1
ATOM 1573 C CA . ALA B 1 45 ? -25.87827 -71.03631 -46.92902 1.000 84.93699 101 ALA B CA 1
ATOM 1574 C C . ALA B 1 45 ? -25.70814 -70.88849 -45.42306 1.000 100.91868 101 ALA B C 1
ATOM 1575 O O . ALA B 1 45 ? -25.22444 -69.85090 -44.95659 1.000 122.24967 101 ALA B O 1
ATOM 1582 N N . GLN B 1 46 ? -26.09528 -71.89948 -44.64967 1.000 96.11752 102 GLN B N 1
ATOM 1583 C CA . GLN B 1 46 ? -26.06649 -71.81965 -43.19509 1.000 121.53030 102 GLN B CA 1
ATOM 1584 C C . GLN B 1 46 ? -24.76919 -72.35979 -42.59665 1.000 113.73486 102 GLN B C 1
ATOM 1585 O O . GLN B 1 46 ? -24.69293 -72.54272 -41.37794 1.000 122.09195 102 GLN B O 1
ATOM 1599 N N . VAL B 1 47 ? -23.74870 -72.61392 -43.41293 1.000 104.80863 103 VAL B N 1
ATOM 1600 C CA . VAL B 1 47 ? -22.47717 -73.13697 -42.92847 1.000 100.04496 103 VAL B CA 1
ATOM 1601 C C . VAL B 1 47 ? -21.34544 -72.23276 -43.39826 1.000 109.36657 103 VAL B C 1
ATOM 1602 O O . VAL B 1 47 ? -21.32911 -71.78629 -44.55053 1.000 115.85998 103 VAL B O 1
ATOM 1615 N N . ASN B 1 48 ? -20.40436 -71.95836 -42.49700 1.000 99.48245 104 ASN B N 1
ATOM 1616 C CA . ASN B 1 48 ? -19.21878 -71.16402 -42.80160 1.000 86.67119 104 ASN B CA 1
ATOM 1617 C C . ASN B 1 48 ? -18.14933 -72.09022 -43.36975 1.000 83.35984 104 ASN B C 1
ATOM 1618 O O . ASN B 1 48 ? -17.63841 -72.96326 -42.65922 1.000 79.52523 104 ASN B O 1
ATOM 1629 N N . LEU B 1 49 ? -17.78948 -71.87947 -44.63502 1.000 74.10866 105 LEU B N 1
ATOM 1630 C CA . LEU B 1 49 ? -16.95038 -72.82106 -45.36347 1.000 69.52929 105 LEU B CA 1
ATOM 1631 C C . LEU B 1 49 ? -15.45593 -72.54818 -45.24664 1.000 76.27843 105 LEU B C 1
ATOM 1632 O O . LEU B 1 49 ? -14.67120 -73.24696 -45.89586 1.000 78.04087 105 LEU B O 1
ATOM 1648 N N . ALA B 1 50 ? -15.03227 -71.55483 -44.45978 1.000 82.36181 106 ALA B N 1
ATOM 1649 C CA . ALA B 1 50 ? -13.60623 -71.32536 -44.24790 1.000 72.84951 106 ALA B CA 1
ATOM 1650 C C . ALA B 1 50 ? -13.25223 -71.26917 -42.76625 1.000 72.12010 106 ALA B C 1
ATOM 1651 O O . ALA B 1 50 ? -12.17887 -70.77217 -42.41284 1.000 81.82860 106 ALA B O 1
ATOM 1658 N N . GLU B 1 51 ? -14.13302 -71.74713 -41.89217 1.000 76.32763 107 GLU B N 1
ATOM 1659 C CA . GLU B 1 51 ? -13.77817 -71.86851 -40.48598 1.000 77.06648 107 GLU B CA 1
ATOM 1660 C C . GLU B 1 51 ? -12.57406 -72.78904 -40.33453 1.000 75.11250 107 GLU B C 1
ATOM 1661 O O . GLU B 1 51 ? -12.47462 -73.82537 -40.99836 1.000 69.10735 107 GLU B O 1
ATOM 1673 N N . ILE B 1 52 ? -11.63679 -72.38980 -39.47275 1.000 81.30053 108 ILE B N 1
ATOM 1674 C CA . ILE B 1 52 ? -10.51896 -73.26531 -39.15460 1.000 72.18858 108 ILE B CA 1
ATOM 1675 C C . ILE B 1 52 ? -11.05096 -74.53136 -38.50552 1.000 73.73452 108 ILE B C 1
ATOM 1676 O O . ILE B 1 52 ? -11.83651 -74.47987 -37.55064 1.000 69.70230 108 ILE B O 1
ATOM 1692 N N . LEU B 1 53 ? -10.60872 -75.67645 -39.01143 1.000 79.92887 109 LEU B N 1
ATOM 1693 C CA . LEU B 1 53 ? -11.03388 -76.96127 -38.47676 1.000 64.28674 109 LEU B CA 1
ATOM 1694 C C . LEU B 1 53 ? -10.30367 -77.21879 -37.16484 1.000 64.05690 109 LEU B C 1
ATOM 1695 O O . LEU B 1 53 ? -9.06905 -77.26517 -37.13357 1.000 75.18142 109 LEU B O 1
ATOM 1711 N N . GLN B 1 54 ? -11.06013 -77.37303 -36.08578 1.000 64.97009 110 GLN B N 1
ATOM 1712 C CA . GLN B 1 54 ? -10.50124 -77.77277 -34.80430 1.000 72.17956 110 GLN B CA 1
ATOM 1713 C C . GLN B 1 54 ? -10.52812 -79.29372 -34.68027 1.000 71.65477 110 GLN B C 1
ATOM 1714 O O . GLN B 1 54 ? -11.29921 -79.98262 -35.34877 1.000 79.79356 110 GLN B O 1
ATOM 1728 N N . ASP B 1 55 ? -9.66826 -79.81493 -33.81411 1.000 65.62215 111 ASP B N 1
ATOM 1729 C CA . ASP B 1 55 ? -9.47511 -81.25425 -33.73141 1.000 62.92745 111 ASP B CA 1
ATOM 1730 C C . ASP B 1 55 ? -10.59932 -81.91973 -32.94597 1.000 75.63816 111 ASP B C 1
ATOM 1731 O O . ASP B 1 55 ? -11.16816 -81.34070 -32.01621 1.000 84.18385 111 ASP B O 1
ATOM 1740 N N . GLY B 1 56 ? -10.91619 -83.14953 -33.33811 1.000 68.09646 112 GLY B N 1
ATOM 1741 C CA . GLY B 1 56 ? -11.92989 -83.92036 -32.62667 1.000 69.28165 112 GLY B CA 1
ATOM 1742 C C . GLY B 1 56 ? -13.25720 -83.21200 -32.49365 1.000 71.97733 112 GLY B C 1
ATOM 1743 O O . GLY B 1 56 ? -13.88367 -83.25806 -31.42685 1.000 76.06321 112 GLY B O 1
ATOM 1747 N N . THR B 1 57 ? -13.70923 -82.55683 -33.55990 1.000 70.92071 113 THR B N 1
ATOM 1748 C CA . THR B 1 57 ? -14.97243 -81.83513 -33.56870 1.000 82.06787 113 THR B CA 1
ATOM 1749 C C . THR B 1 57 ? -15.80702 -82.30477 -34.75485 1.000 90.91235 113 THR B C 1
ATOM 1750 O O . THR B 1 57 ? -15.33094 -83.03233 -35.63157 1.000 79.04105 113 THR B O 1
ATOM 1761 N N . VAL B 1 58 ? -17.07371 -81.88640 -34.76654 1.000 81.94152 114 VAL B N 1
ATOM 1762 C CA . VAL B 1 58 ? -18.03574 -82.30084 -35.77981 1.000 73.30424 114 VAL B CA 1
ATOM 1763 C C . VAL B 1 58 ? -18.18795 -81.20098 -36.81888 1.000 79.95518 114 VAL B C 1
ATOM 1764 O O . VAL B 1 58 ? -18.09165 -80.00571 -36.51688 1.000 79.83919 114 VAL B O 1
ATOM 1777 N N . VAL B 1 59 ? -18.43047 -81.61416 -38.06093 1.000 79.47829 115 VAL B N 1
ATOM 1778 C CA . VAL B 1 59 ? -18.68004 -80.69893 -39.17450 1.000 73.00368 115 VAL B CA 1
ATOM 1779 C C . VAL B 1 59 ? -20.01275 -81.13034 -39.78145 1.000 70.16210 115 VAL B C 1
ATOM 1780 O O . VAL B 1 59 ? -20.06548 -82.02613 -40.63013 1.000 75.72877 115 VAL B O 1
ATOM 1793 N N . TYR B 1 60 ? -21.10177 -80.51299 -39.33081 1.000 65.67532 116 TYR B N 1
ATOM 1794 C CA . TYR B 1 60 ? -22.43864 -80.86652 -39.79011 1.000 67.45713 116 TYR B CA 1
ATOM 1795 C C . TYR B 1 60 ? -22.82699 -79.98119 -40.96780 1.000 67.74498 116 TYR B C 1
ATOM 1796 O O . TYR B 1 60 ? -22.74500 -78.75197 -40.88264 1.000 68.11053 116 TYR B O 1
ATOM 1814 N N . ILE B 1 61 ? -23.24475 -80.61047 -42.06183 1.000 65.26162 117 ILE B N 1
ATOM 1815 C CA . ILE B 1 61 ? -23.68104 -79.90430 -43.26462 1.000 73.72327 117 ILE B CA 1
ATOM 1816 C C . ILE B 1 61 ? -25.20378 -79.96786 -43.32210 1.000 80.15768 117 ILE B C 1
ATOM 1817 O O . ILE B 1 61 ? -25.75970 -81.01384 -43.68963 1.000 83.48808 117 ILE B O 1
ATOM 1833 N N . PRO B 1 62 ? -25.91876 -78.89916 -42.96854 1.000 75.40456 118 PRO B N 1
ATOM 1834 C CA . PRO B 1 62 ? -27.38076 -78.98960 -42.89173 1.000 83.60848 118 PRO B CA 1
ATOM 1835 C C . PRO B 1 62 ? -28.00745 -79.35518 -44.22824 1.000 89.13236 118 PRO B C 1
ATOM 1836 O O . PRO B 1 62 ? -27.40521 -79.21455 -45.29477 1.000 85.77209 118 PRO B O 1
ATOM 1847 N N . LYS B 1 63 ? -29.24836 -79.82458 -44.15098 1.000 94.03777 119 LYS B N 1
ATOM 1848 C CA . LYS B 1 63 ? -30.06106 -80.12005 -45.31938 1.000 86.99744 119 LYS B CA 1
ATOM 1849 C C . LYS B 1 63 ? -31.03993 -78.97669 -45.55416 1.000 89.78339 119 LYS B C 1
ATOM 1850 O O . LYS B 1 63 ? -31.45327 -78.28702 -44.61812 1.000 95.85433 119 LYS B O 1
ATOM 1869 N N . LYS B 1 64 ? -31.40234 -78.77760 -46.81765 1.000 88.01545 120 LYS B N 1
ATOM 1870 C CA . LYS B 1 64 ? -32.28725 -77.67756 -47.17658 1.000 99.02055 120 LYS B CA 1
ATOM 1871 C C . LYS B 1 64 ? -33.60150 -77.78230 -46.41314 1.000 101.51477 120 LYS B C 1
ATOM 1872 O O . LYS B 1 64 ? -34.30767 -78.79132 -46.50669 1.000 100.78757 120 LYS B O 1
ATOM 1891 N N . GLY B 1 65 ? -33.92265 -76.73663 -45.65125 1.000 115.32150 121 GLY B N 1
ATOM 1892 C CA . GLY B 1 65 ? -35.15141 -76.67199 -44.89252 1.000 108.61695 121 GLY B CA 1
ATOM 1893 C C . GLY B 1 65 ? -35.01646 -76.98608 -43.41803 1.000 106.71468 121 GLY B C 1
ATOM 1894 O O . GLY B 1 65 ? -36.00130 -76.84444 -42.68235 1.000 120.35562 121 GLY B O 1
ATOM 1898 N N . GLU B 1 66 ? -33.83888 -77.39973 -42.96262 1.000 115.73304 122 GLU B N 1
ATOM 1899 C CA . GLU B 1 66 ? -33.65421 -77.77825 -41.56461 1.000 117.56456 122 GLU B CA 1
ATOM 1900 C C . GLU B 1 66 ? -33.97542 -76.62092 -40.62173 1.000 110.73517 122 GLU B C 1
ATOM 1901 O O . GLU B 1 66 ? -33.31714 -75.58155 -40.64477 1.000 105.38400 122 GLU B O 1
ATOM 1913 N N . ASN C 1 3 ? 3.79065 -67.42369 -43.88954 1.000 101.97536 59 ASN C N 1
ATOM 1914 C CA . ASN C 1 3 ? 3.20863 -66.48759 -44.84508 1.000 114.14925 59 ASN C CA 1
ATOM 1915 C C . ASN C 1 3 ? 1.98001 -65.80876 -44.24549 1.000 116.95443 59 ASN C C 1
ATOM 1916 O O . ASN C 1 3 ? 1.45379 -66.24417 -43.21850 1.000 101.30050 59 ASN C O 1
ATOM 1926 N N . GLU C 1 4 ? 1.52554 -64.74159 -44.90494 1.000 131.51076 60 GLU C N 1
ATOM 1927 C CA . GLU C 1 4 ? 0.50433 -63.84271 -44.36646 1.000 112.99022 60 GLU C CA 1
ATOM 1928 C C . GLU C 1 4 ? -0.60616 -63.64038 -45.40337 1.000 105.56257 60 GLU C C 1
ATOM 1929 O O . GLU C 1 4 ? -0.86266 -62.53662 -45.88362 1.000 84.94874 60 GLU C O 1
ATOM 1941 N N . THR C 1 5 ? -1.25605 -64.74152 -45.76487 1.000 115.77993 61 THR C N 1
ATOM 1942 C CA . THR C 1 5 ? -2.42056 -64.74516 -46.63743 1.000 91.44745 61 THR C CA 1
ATOM 1943 C C . THR C 1 5 ? -3.62125 -65.24710 -45.84140 1.000 83.92439 61 THR C C 1
ATOM 1944 O O . THR C 1 5 ? -3.49231 -65.70803 -44.70396 1.000 81.98345 61 THR C O 1
ATOM 1955 N N . ILE C 1 6 ? -4.80330 -65.16480 -46.45119 1.000 85.65240 62 ILE C N 1
ATOM 1956 C CA . ILE C 1 6 ? -6.05414 -65.33864 -45.72132 1.000 79.50973 62 ILE C CA 1
ATOM 1957 C C . ILE C 1 6 ? -7.10512 -65.92162 -46.65273 1.000 75.62216 62 ILE C C 1
ATOM 1958 O O . ILE C 1 6 ? -7.04191 -65.75170 -47.87207 1.000 92.38658 62 ILE C O 1
ATOM 1974 N N . VAL C 1 7 ? -8.07967 -66.61836 -46.06243 1.000 71.67774 63 VAL C N 1
ATOM 1975 C CA . VAL C 1 7 ? -9.19367 -67.20834 -46.79481 1.000 75.99175 63 VAL C CA 1
ATOM 1976 C C . VAL C 1 7 ? -10.49621 -66.71310 -46.17990 1.000 70.24480 63 VAL C C 1
ATOM 1977 O O . VAL C 1 7 ? -10.59366 -66.50638 -44.96574 1.000 55.27607 63 VAL C O 1
ATOM 1990 N N . ILE C 1 8 ? -11.51700 -66.56876 -47.02512 1.000 71.40457 64 ILE C N 1
ATOM 1991 C CA . ILE C 1 8 ? -12.73748 -65.86070 -46.65724 1.000 72.36800 64 ILE C CA 1
ATOM 1992 C C . ILE C 1 8 ? -13.92999 -66.49914 -47.35563 1.000 76.84868 64 ILE C C 1
ATOM 1993 O O . ILE C 1 8 ? -13.81830 -67.00237 -48.47699 1.000 74.50568 64 ILE C O 1
ATOM 2009 N N . ASP C 1 9 ? -15.07925 -66.49236 -46.67501 1.000 75.79114 65 ASP C N 1
ATOM 2010 C CA . ASP C 1 9 ? -16.33166 -66.96486 -47.25483 1.000 82.68071 65 ASP C CA 1
ATOM 2011 C C . ASP C 1 9 ? -17.11721 -65.78140 -47.80459 1.000 79.03822 65 ASP C C 1
ATOM 2012 O O . ASP C 1 9 ? -17.57333 -64.92761 -47.03542 1.000 84.94256 65 ASP C O 1
ATOM 2021 N N . ILE C 1 10 ? -17.30514 -65.74911 -49.12209 1.000 75.83984 66 ILE C N 1
ATOM 2022 C CA . ILE C 1 10 ? -18.08272 -64.68477 -49.74558 1.000 74.09278 66 ILE C CA 1
ATOM 2023 C C . ILE C 1 10 ? -19.41044 -65.26262 -50.21831 1.000 81.84637 66 ILE C C 1
ATOM 2024 O O . ILE C 1 10 ? -19.56218 -65.62726 -51.38967 1.000 84.50674 66 ILE C O 1
ATOM 2040 N N . LYS C 1 11 ? -20.37726 -65.34793 -49.31042 1.000 81.29561 67 LYS C N 1
ATOM 2041 C CA . LYS C 1 11 ? -21.73624 -65.72792 -49.65782 1.000 92.45928 67 LYS C CA 1
ATOM 2042 C C . LYS C 1 11 ? -22.55928 -64.46672 -49.91560 1.000 90.27858 67 LYS C C 1
ATOM 2043 O O . LYS C 1 11 ? -22.15049 -63.35035 -49.59018 1.000 93.53043 67 LYS C O 1
ATOM 2062 N N . GLY C 1 12 ? -23.72272 -64.64926 -50.51878 1.000 98.59243 68 GLY C N 1
ATOM 2063 C CA . GLY C 1 12 ? -24.66089 -63.56521 -50.69780 1.000 97.69495 68 GLY C CA 1
ATOM 2064 C C . GLY C 1 12 ? -24.76221 -63.09470 -52.13432 1.000 90.72465 68 GLY C C 1
ATOM 2065 O O . GLY C 1 12 ? -24.44799 -63.81199 -53.08824 1.000 84.02556 68 GLY C O 1
ATOM 2069 N N . ALA C 1 13 ? -25.21054 -61.84734 -52.28174 1.000 85.09332 69 ALA C N 1
ATOM 2070 C CA . ALA C 1 13 ? -25.50556 -61.27144 -53.59147 1.000 86.17734 69 ALA C CA 1
ATOM 2071 C C . ALA C 1 13 ? -24.20100 -60.83214 -54.24896 1.000 80.56306 69 ALA C C 1
ATOM 2072 O O . ALA C 1 13 ? -23.84882 -59.65121 -54.29744 1.000 94.58991 69 ALA C O 1
ATOM 2079 N N . VAL C 1 14 ? -23.47111 -61.81768 -54.76770 1.000 74.03587 70 VAL C N 1
ATOM 2080 C CA . VAL C 1 14 ? -22.28962 -61.58744 -55.58470 1.000 77.18097 70 VAL C CA 1
ATOM 2081 C C . VAL C 1 14 ? -22.38888 -62.48550 -56.81086 1.000 84.99394 70 VAL C C 1
ATOM 2082 O O . VAL C 1 14 ? -23.19765 -63.41259 -56.86727 1.000 94.93478 70 VAL C O 1
ATOM 2095 N N . GLN C 1 15 ? -21.54333 -62.20017 -57.80153 1.000 91.44470 71 GLN C N 1
ATOM 2096 C CA . GLN C 1 15 ? -21.63086 -62.92201 -59.06661 1.000 103.37601 71 GLN C CA 1
ATOM 2097 C C . GLN C 1 15 ? -21.12076 -64.35150 -58.92880 1.000 102.37839 71 GLN C C 1
ATOM 2098 O O . GLN C 1 15 ? -21.71310 -65.28170 -59.48958 1.000 107.49123 71 GLN C O 1
ATOM 2112 N N . HIS C 1 16 ? -20.02454 -64.54940 -58.19529 1.000 92.05332 72 HIS C N 1
ATOM 2113 C CA . HIS C 1 16 ? -19.47547 -65.87831 -57.92813 1.000 91.96400 72 HIS C CA 1
ATOM 2114 C C . HIS C 1 16 ? -19.29228 -66.06140 -56.42622 1.000 80.15576 72 HIS C C 1
ATOM 2115 O O . HIS C 1 16 ? -18.17450 -65.93898 -55.90779 1.000 83.98280 72 HIS C O 1
ATOM 2129 N N . PRO C 1 17 ? -20.36356 -66.36702 -55.69544 1.000 70.82672 73 PRO C N 1
ATOM 2130 C CA . PRO C 1 17 ? -20.19647 -66.68472 -54.27082 1.000 77.04763 73 PRO C CA 1
ATOM 2131 C C . PRO C 1 17 ? -19.30653 -67.90625 -54.10058 1.000 69.48583 73 PRO C C 1
ATOM 2132 O O . PRO C 1 17 ? -19.28396 -68.80604 -54.94195 1.000 80.88897 73 PRO C O 1
ATOM 2143 N N . GLY C 1 18 ? -18.54935 -67.92225 -53.01130 1.000 69.79071 74 GLY C N 1
ATOM 2144 C CA . GLY C 1 18 ? -17.68199 -69.05530 -52.74894 1.000 81.27910 74 GLY C CA 1
ATOM 2145 C C . GLY C 1 18 ? -16.61065 -68.70858 -51.72888 1.000 81.32314 74 GLY C C 1
ATOM 2146 O O . GLY C 1 18 ? -16.77852 -67.80712 -50.90997 1.000 75.46402 74 GLY C O 1
ATOM 2150 N N . VAL C 1 19 ? -15.51770 -69.46436 -51.79987 1.000 63.18861 75 VAL C N 1
ATOM 2151 C CA . VAL C 1 19 ? -14.39003 -69.33551 -50.88621 1.000 69.72778 75 VAL C CA 1
ATOM 2152 C C . VAL C 1 19 ? -13.19460 -68.82549 -51.67649 1.000 74.59304 75 VAL C C 1
ATOM 2153 O O . VAL C 1 19 ? -12.80400 -69.43071 -52.68215 1.000 77.46108 75 VAL C O 1
ATOM 2166 N N . TYR C 1 20 ? -12.61079 -67.72075 -51.21717 1.000 79.45140 76 TYR C N 1
ATOM 2167 C CA . TYR C 1 20 ? -11.48841 -67.09190 -51.89364 1.000 72.97040 76 TYR C CA 1
ATOM 2168 C C . TYR C 1 20 ? -10.36175 -66.84297 -50.90218 1.000 67.65533 76 TYR C C 1
ATOM 2169 O O . TYR C 1 20 ? -10.57233 -66.78066 -49.68830 1.000 63.83407 76 TYR C O 1
ATOM 2187 N N . GLU C 1 21 ? -9.15763 -66.68876 -51.44508 1.000 69.96115 77 GLU C N 1
ATOM 2188 C CA . GLU C 1 21 ? -7.95293 -66.44673 -50.66265 1.000 75.05503 77 GLU C CA 1
ATOM 2189 C C . GLU C 1 21 ? -7.54237 -64.99394 -50.85772 1.000 82.18646 77 GLU C C 1
ATOM 2190 O O . GLU C 1 21 ? -7.28285 -64.56540 -51.98742 1.000 83.33161 77 GLU C O 1
ATOM 2202 N N . MET C 1 22 ? -7.50670 -64.23859 -49.76455 1.000 74.60624 78 MET C N 1
ATOM 2203 C CA . MET C 1 22 ? -7.15852 -62.82775 -49.78847 1.000 74.72310 78 MET C CA 1
ATOM 2204 C C . MET C 1 22 ? -5.82807 -62.60948 -49.07905 1.000 79.09502 78 MET C C 1
ATOM 2205 O O . MET C 1 22 ? -5.33790 -63.47462 -48.34847 1.000 96.94841 78 MET C O 1
ATOM 2219 N N . ARG C 1 23 ? -5.24666 -61.43442 -49.30452 1.000 85.76731 79 ARG C N 1
ATOM 2220 C CA . ARG C 1 23 ? -4.06565 -61.01847 -48.56344 1.000 77.61560 79 ARG C CA 1
ATOM 2221 C C . ARG C 1 23 ? -4.46821 -60.51224 -47.18328 1.000 75.54435 79 ARG C C 1
ATOM 2222 O O . ARG C 1 23 ? -5.57511 -60.00631 -46.98062 1.000 89.22946 79 ARG C O 1
ATOM 2243 N N . THR C 1 24 ? -3.54233 -60.64095 -46.23062 1.000 77.70368 80 THR C N 1
ATOM 2244 C CA . THR C 1 24 ? -3.91642 -60.55153 -44.82275 1.000 81.38514 80 THR C CA 1
ATOM 2245 C C . THR C 1 24 ? -4.54310 -59.20897 -44.46866 1.000 86.94207 80 THR C C 1
ATOM 2246 O O . THR C 1 24 ? -5.33277 -59.12949 -43.52057 1.000 100.19605 80 THR C O 1
ATOM 2257 N N . GLY C 1 25 ? -4.20973 -58.14926 -45.19866 1.000 73.96935 81 GLY C N 1
ATOM 2258 C CA . GLY C 1 25 ? -4.69334 -56.83236 -44.83406 1.000 82.95063 81 GLY C CA 1
ATOM 2259 C C . GLY C 1 25 ? -5.74134 -56.28187 -45.77784 1.000 83.31180 81 GLY C C 1
ATOM 2260 O O . GLY C 1 25 ? -5.87746 -55.06310 -45.92278 1.000 87.63227 81 GLY C O 1
ATOM 2264 N N . ASP C 1 26 ? -6.50155 -57.16866 -46.41200 1.000 77.90991 82 ASP C N 1
ATOM 2265 C CA . ASP C 1 26 ? -7.44447 -56.75393 -47.43624 1.000 70.18210 82 ASP C CA 1
ATOM 2266 C C . ASP C 1 26 ? -8.76625 -56.32110 -46.80450 1.000 70.21274 82 ASP C C 1
ATOM 2267 O O . ASP C 1 26 ? -8.98950 -56.45994 -45.59880 1.000 72.83623 82 ASP C O 1
ATOM 2276 N N . ARG C 1 27 ? -9.65481 -55.79930 -47.64777 1.000 71.81352 83 ARG C N 1
ATOM 2277 C CA . ARG C 1 27 ? -10.90676 -55.19939 -47.21715 1.000 64.11749 83 ARG C CA 1
ATOM 2278 C C . ARG C 1 27 ? -12.08739 -55.87225 -47.90420 1.000 61.55758 83 ARG C C 1
ATOM 2279 O O . ARG C 1 27 ? -11.93764 -56.55442 -48.92131 1.000 58.58016 83 ARG C O 1
ATOM 2300 N N . VAL C 1 28 ? -13.27786 -55.64951 -47.34061 1.000 56.30137 84 VAL C N 1
ATOM 2301 C CA . VAL C 1 28 ? -14.48686 -56.25784 -47.88983 1.000 53.77716 84 VAL C CA 1
ATOM 2302 C C . VAL C 1 28 ? -14.68517 -55.84153 -49.34058 1.000 63.83878 84 VAL C C 1
ATOM 2303 O O . VAL C 1 28 ? -15.10736 -56.64574 -50.18031 1.000 67.59376 84 VAL C O 1
ATOM 2316 N N . SER C 1 29 ? -14.39774 -54.57875 -49.65977 1.000 54.96683 85 SER C N 1
ATOM 2317 C CA . SER C 1 29 ? -14.53011 -54.12943 -51.03957 1.000 62.28630 85 SER C CA 1
ATOM 2318 C C . SER C 1 29 ? -13.63636 -54.92333 -51.98155 1.000 66.83123 85 SER C C 1
ATOM 2319 O O . SER C 1 29 ? -13.93184 -55.00535 -53.17860 1.000 68.39007 85 SER C O 1
ATOM 2327 N N . GLN C 1 30 ? -12.54956 -55.50375 -51.46921 1.000 63.01448 86 GLN C N 1
ATOM 2328 C CA . GLN C 1 30 ? -11.65911 -56.30045 -52.30482 1.000 71.74233 86 GLN C CA 1
ATOM 2329 C C . GLN C 1 30 ? -12.20690 -57.70584 -52.51487 1.000 70.30450 86 GLN C C 1
ATOM 2330 O O . GLN C 1 30 ? -12.08795 -58.26648 -53.61021 1.000 67.85977 86 GLN C O 1
ATOM 2344 N N . ALA C 1 31 ? -12.80305 -58.28822 -51.47419 1.000 72.37977 87 ALA C N 1
ATOM 2345 C CA . ALA C 1 31 ? -13.44786 -59.58741 -51.61822 1.000 67.19602 87 ALA C CA 1
ATOM 2346 C C . ALA C 1 31 ? -14.54309 -59.54009 -52.67570 1.000 68.48337 87 ALA C C 1
ATOM 2347 O O . ALA C 1 31 ? -14.62642 -60.41888 -53.54130 1.000 72.32298 87 ALA C O 1
ATOM 2354 N N . ILE C 1 32 ? -15.38892 -58.50917 -52.62753 1.000 66.36528 88 ILE C N 1
ATOM 2355 C CA . ILE C 1 32 ? -16.47600 -58.39698 -53.59490 1.000 68.86995 88 ILE C CA 1
ATOM 2356 C C . ILE C 1 32 ? -15.92560 -58.35308 -55.01366 1.000 71.03974 88 ILE C C 1
ATOM 2357 O O . ILE C 1 32 ? -16.46234 -58.99624 -55.92357 1.000 83.59452 88 ILE C O 1
ATOM 2373 N N . GLU C 1 33 ? -14.85040 -57.59346 -55.22747 1.000 82.43567 89 GLU C N 1
ATOM 2374 C CA . GLU C 1 33 ? -14.24307 -57.54924 -56.55405 1.000 86.87065 89 GLU C CA 1
ATOM 2375 C C . GLU C 1 33 ? -13.62431 -58.89689 -56.90422 1.000 83.64336 89 GLU C C 1
ATOM 2376 O O . GLU C 1 33 ? -13.69131 -59.33806 -58.05764 1.000 92.02568 89 GLU C O 1
ATOM 2388 N N . LYS C 1 34 ? -13.01344 -59.56199 -55.92078 1.000 84.34630 90 LYS C N 1
ATOM 2389 C CA . LYS C 1 34 ? -12.46452 -60.89328 -56.15362 1.000 79.15906 90 LYS C CA 1
ATOM 2390 C C . LYS C 1 34 ? -13.56070 -61.87060 -56.55244 1.000 82.35596 90 LYS C C 1
ATOM 2391 O O . LYS C 1 34 ? -13.31118 -62.80730 -57.31970 1.000 89.19200 90 LYS C O 1
ATOM 2410 N N . ALA C 1 35 ? -14.77772 -61.66689 -56.04689 1.000 73.62175 91 ALA C N 1
ATOM 2411 C CA . ALA C 1 35 ? -15.91176 -62.52721 -56.34428 1.000 76.58808 91 ALA C CA 1
ATOM 2412 C C . ALA C 1 35 ? -16.63721 -62.12342 -57.62292 1.000 86.55630 91 ALA C C 1
ATOM 2413 O O . ALA C 1 35 ? -17.82703 -62.42556 -57.77065 1.000 93.74191 91 ALA C O 1
ATOM 2420 N N . GLY C 1 36 ? -15.95879 -61.44545 -58.54052 1.000 86.28927 92 GLY C N 1
ATOM 2421 C CA . GLY C 1 36 ? -16.55245 -61.02382 -59.79830 1.000 92.74799 92 GLY C CA 1
ATOM 2422 C C . GLY C 1 36 ? -17.24526 -59.67855 -59.74561 1.000 91.95677 92 GLY C C 1
ATOM 2423 O O . GLY C 1 36 ? -17.21307 -58.92460 -60.72161 1.000 99.27885 92 GLY C O 1
ATOM 2427 N N . GLY C 1 37 ? -17.87557 -59.36918 -58.62202 1.000 87.82957 93 GLY C N 1
ATOM 2428 C CA . GLY C 1 37 ? -18.57842 -58.11691 -58.42705 1.000 88.39960 93 GLY C CA 1
ATOM 2429 C C . GLY C 1 37 ? -19.93748 -58.33562 -57.79215 1.000 83.76590 93 GLY C C 1
ATOM 2430 O O . GLY C 1 37 ? -20.41503 -59.45688 -57.63329 1.000 91.89700 93 GLY C O 1
ATOM 2434 N N . THR C 1 38 ? -20.56058 -57.21720 -57.43707 1.000 90.45671 94 THR C N 1
ATOM 2435 C CA . THR C 1 38 ? -21.86241 -57.27348 -56.79152 1.000 94.68649 94 THR C CA 1
ATOM 2436 C C . THR C 1 38 ? -22.92871 -57.74332 -57.77120 1.000 104.54741 94 THR C C 1
ATOM 2437 O O . THR C 1 38 ? -22.88806 -57.44246 -58.96773 1.000 104.17806 94 THR C O 1
ATOM 2448 N N . SER C 1 39 ? -23.89480 -58.48426 -57.24416 1.000 107.50865 95 SER C N 1
ATOM 2449 C CA . SER C 1 39 ? -25.06170 -58.86337 -58.01966 1.000 112.21264 95 SER C CA 1
ATOM 2450 C C . SER C 1 39 ? -26.04133 -57.69863 -58.08107 1.000 123.57846 95 SER C C 1
ATOM 2451 O O . SER C 1 39 ? -26.06399 -56.82839 -57.20531 1.000 122.94836 95 SER C O 1
ATOM 2459 N N . GLU C 1 40 ? -26.85987 -57.69029 -59.13110 1.000 119.64397 96 GLU C N 1
ATOM 2460 C CA . GLU C 1 40 ? -27.78175 -56.58463 -59.35897 1.000 124.69023 96 GLU C CA 1
ATOM 2461 C C . GLU C 1 40 ? -28.92003 -56.54177 -58.34533 1.000 112.97610 96 GLU C C 1
ATOM 2462 O O . GLU C 1 40 ? -29.77935 -55.66031 -58.44688 1.000 118.36662 96 GLU C O 1
ATOM 2474 N N . GLN C 1 41 ? -28.94857 -57.46092 -57.38049 1.000 108.61365 97 GLN C N 1
ATOM 2475 C CA . GLN C 1 41 ? -29.96658 -57.49943 -56.33691 1.000 112.38436 97 GLN C CA 1
ATOM 2476 C C . GLN C 1 41 ? -29.37080 -57.16847 -54.97021 1.000 111.72019 97 GLN C C 1
ATOM 2477 O O . GLN C 1 41 ? -30.01288 -57.38632 -53.93911 1.000 103.33926 97 GLN C O 1
ATOM 2491 N N . ALA C 1 42 ? -28.16807 -56.60221 -54.94701 1.000 117.43970 98 ALA C N 1
ATOM 2492 C CA . ALA C 1 42 ? -27.42606 -56.41537 -53.71044 1.000 122.36628 98 ALA C CA 1
ATOM 2493 C C . ALA C 1 42 ? -27.74109 -55.07104 -53.06878 1.000 110.19694 98 ALA C C 1
ATOM 2494 O O . ALA C 1 42 ? -28.05945 -54.09041 -53.74651 1.000 101.72291 98 ALA C O 1
ATOM 2501 N N . ASP C 1 43 ? -27.63361 -55.03923 -51.74230 1.000 118.38017 99 ASP C N 1
ATOM 2502 C CA . ASP C 1 43 ? -27.89432 -53.85592 -50.92699 1.000 116.59395 99 ASP C CA 1
ATOM 2503 C C . ASP C 1 43 ? -26.60185 -53.47206 -50.21217 1.000 115.48866 99 ASP C C 1
ATOM 2504 O O . ASP C 1 43 ? -26.36040 -53.89494 -49.07867 1.000 121.79941 99 ASP C O 1
ATOM 2513 N N . GLU C 1 44 ? -25.77313 -52.66075 -50.87411 1.000 108.49379 100 GLU C N 1
ATOM 2514 C CA . GLU C 1 44 ? -24.49733 -52.26183 -50.29146 1.000 104.88320 100 GLU C CA 1
ATOM 2515 C C . GLU C 1 44 ? -24.64869 -51.28062 -49.13613 1.000 109.09216 100 GLU C C 1
ATOM 2516 O O . GLU C 1 44 ? -23.64664 -50.95372 -48.49133 1.000 110.25531 100 GLU C O 1
ATOM 2528 N N . ALA C 1 45 ? -25.86277 -50.80280 -48.85893 1.000 104.36769 101 ALA C N 1
ATOM 2529 C CA . ALA C 1 45 ? -26.03134 -49.79925 -47.81511 1.000 103.14338 101 ALA C CA 1
ATOM 2530 C C . ALA C 1 45 ? -25.83739 -50.38749 -46.42427 1.000 116.86496 101 ALA C C 1
ATOM 2531 O O . ALA C 1 45 ? -25.33995 -49.69833 -45.52669 1.000 114.38122 101 ALA C O 1
ATOM 2538 N N . GLN C 1 46 ? -26.21908 -51.64520 -46.22280 1.000 118.05206 102 GLN C N 1
ATOM 2539 C CA . GLN C 1 46 ? -26.16388 -52.27170 -44.90984 1.000 126.26058 102 GLN C CA 1
ATOM 2540 C C . GLN C 1 46 ? -24.86662 -53.04042 -44.67238 1.000 124.79253 102 GLN C C 1
ATOM 2541 O O . GLN C 1 46 ? -24.77216 -53.77983 -43.68828 1.000 124.10173 102 GLN C O 1
ATOM 2555 N N . VAL C 1 47 ? -23.86497 -52.88065 -45.53486 1.000 108.70654 103 VAL C N 1
ATOM 2556 C CA . VAL C 1 47 ? -22.59681 -53.58594 -45.39490 1.000 104.53312 103 VAL C CA 1
ATOM 2557 C C . VAL C 1 47 ? -21.46093 -52.57267 -45.38220 1.000 102.70089 103 VAL C C 1
ATOM 2558 O O . VAL C 1 47 ? -21.45990 -51.61201 -46.15999 1.000 97.60536 103 VAL C O 1
ATOM 2571 N N . ASN C 1 48 ? -20.50478 -52.78183 -44.48017 1.000 109.29333 104 ASN C N 1
ATOM 2572 C CA . ASN C 1 48 ? -19.31799 -51.94162 -44.36683 1.000 80.43320 104 ASN C CA 1
ATOM 2573 C C . ASN C 1 48 ? -18.26012 -52.46040 -45.33396 1.000 73.72438 104 ASN C C 1
ATOM 2574 O O . ASN C 1 48 ? -17.76536 -53.58168 -45.17470 1.000 77.40894 104 ASN C O 1
ATOM 2585 N N . LEU C 1 49 ? -17.90977 -51.64511 -46.32763 1.000 67.08745 105 LEU C N 1
ATOM 2586 C CA . LEU C 1 49 ? -17.05290 -52.08729 -47.41907 1.000 69.36207 105 LEU C CA 1
ATOM 2587 C C . LEU C 1 49 ? -15.56929 -51.86323 -47.15888 1.000 73.32353 105 LEU C C 1
ATOM 2588 O O . LEU C 1 49 ? -14.75542 -52.14588 -48.04381 1.000 70.74124 105 LEU C O 1
ATOM 2604 N N . ALA C 1 50 ? -15.19034 -51.37450 -45.97854 1.000 67.80979 106 ALA C N 1
ATOM 2605 C CA . ALA C 1 50 ? -13.78295 -51.19891 -45.64763 1.000 68.42057 106 ALA C CA 1
ATOM 2606 C C . ALA C 1 50 ? -13.41173 -51.89642 -44.34627 1.000 77.65249 106 ALA C C 1
ATOM 2607 O O . ALA C 1 50 ? -12.33840 -51.62438 -43.79244 1.000 87.44186 106 ALA C O 1
ATOM 2614 N N . GLU C 1 51 ? -14.26127 -52.78840 -43.84877 1.000 80.39808 107 GLU C N 1
ATOM 2615 C CA . GLU C 1 51 ? -13.89702 -53.59749 -42.69695 1.000 86.40767 107 GLU C CA 1
ATOM 2616 C C . GLU C 1 51 ? -12.67592 -54.45259 -43.01046 1.000 83.51543 107 GLU C C 1
ATOM 2617 O O . GLU C 1 51 ? -12.55094 -55.01736 -44.10184 1.000 76.83475 107 GLU C O 1
ATOM 2629 N N . ILE C 1 52 ? -11.75856 -54.52878 -42.04432 1.000 92.53448 108 ILE C N 1
ATOM 2630 C CA . ILE C 1 52 ? -10.62783 -55.43509 -42.17474 1.000 84.21796 108 ILE C CA 1
ATOM 2631 C C . ILE C 1 52 ? -11.15429 -56.85824 -42.26559 1.000 85.98568 108 ILE C C 1
ATOM 2632 O O . ILE C 1 52 ? -11.99351 -57.28205 -41.46039 1.000 88.64795 108 ILE C O 1
ATOM 2648 N N . LEU C 1 53 ? -10.68126 -57.59965 -43.25953 1.000 80.17954 109 LEU C N 1
ATOM 2649 C CA . LEU C 1 53 ? -11.09717 -58.98515 -43.41748 1.000 65.41807 109 LEU C CA 1
ATOM 2650 C C . LEU C 1 53 ? -10.36524 -59.82905 -42.38191 1.000 71.06531 109 LEU C C 1
ATOM 2651 O O . LEU C 1 53 ? -9.12973 -59.86488 -42.36340 1.000 73.45402 109 LEU C O 1
ATOM 2667 N N . GLN C 1 54 ? -11.12121 -60.48503 -41.51074 1.000 81.75157 110 GLN C N 1
ATOM 2668 C CA . GLN C 1 54 ? -10.56135 -61.44853 -40.57747 1.000 86.17139 110 GLN C CA 1
ATOM 2669 C C . GLN C 1 54 ? -10.58282 -62.83319 -41.21343 1.000 78.10250 110 GLN C C 1
ATOM 2670 O O . GLN C 1 54 ? -11.32888 -63.09811 -42.15688 1.000 77.91241 110 GLN C O 1
ATOM 2684 N N . ASP C 1 55 ? -9.73372 -63.71316 -40.70312 1.000 76.01517 111 ASP C N 1
ATOM 2685 C CA . ASP C 1 55 ? -9.54979 -65.00726 -41.33856 1.000 79.87775 111 ASP C CA 1
ATOM 2686 C C . ASP C 1 55 ? -10.68668 -65.95682 -40.98134 1.000 74.83483 111 ASP C C 1
ATOM 2687 O O . ASP C 1 55 ? -11.23469 -65.92038 -39.87603 1.000 74.70376 111 ASP C O 1
ATOM 2696 N N . GLY C 1 56 ? -11.02832 -66.82279 -41.93136 1.000 65.13801 112 GLY C N 1
ATOM 2697 C CA . GLY C 1 56 ? -12.04443 -67.83459 -41.69638 1.000 70.16428 112 GLY C CA 1
ATOM 2698 C C . GLY C 1 56 ? -13.37635 -67.29012 -41.22360 1.000 77.28434 112 GLY C C 1
ATOM 2699 O O . GLY C 1 56 ? -13.98751 -67.85815 -40.31013 1.000 71.72507 112 GLY C O 1
ATOM 2703 N N . THR C 1 57 ? -13.83840 -66.20089 -41.82825 1.000 81.88371 113 THR C N 1
ATOM 2704 C CA . THR C 1 57 ? -15.11073 -65.58812 -41.47623 1.000 90.83634 113 THR C CA 1
ATOM 2705 C C . THR C 1 57 ? -15.95267 -65.42495 -42.73690 1.000 88.16355 113 THR C C 1
ATOM 2706 O O . THR C 1 57 ? -15.47808 -65.61338 -43.86201 1.000 71.78806 113 THR C O 1
ATOM 2717 N N . VAL C 1 58 ? -17.22280 -65.07374 -42.53424 1.000 84.65765 114 VAL C N 1
ATOM 2718 C CA . VAL C 1 58 ? -18.18923 -64.95831 -43.61876 1.000 82.43359 114 VAL C CA 1
ATOM 2719 C C . VAL C 1 58 ? -18.35510 -63.49580 -44.00180 1.000 81.44820 114 VAL C C 1
ATOM 2720 O O . VAL C 1 58 ? -18.29150 -62.59104 -43.16036 1.000 79.30291 114 VAL C O 1
ATOM 2733 N N . VAL C 1 59 ? -18.58177 -63.26580 -45.29287 1.000 75.01156 115 VAL C N 1
ATOM 2734 C CA . VAL C 1 59 ? -18.82273 -61.92986 -45.83661 1.000 71.09043 115 VAL C CA 1
ATOM 2735 C C . VAL C 1 59 ? -20.14268 -62.01199 -46.59952 1.000 77.80352 115 VAL C C 1
ATOM 2736 O O . VAL C 1 59 ? -20.17579 -62.37574 -47.77940 1.000 79.31188 115 VAL C O 1
ATOM 2749 N N . TYR C 1 60 ? -21.24094 -61.68698 -45.92347 1.000 80.56971 116 TYR C N 1
ATOM 2750 C CA . TYR C 1 60 ? -22.57099 -61.77292 -46.51037 1.000 76.68116 116 TYR C CA 1
ATOM 2751 C C . TYR C 1 60 ? -22.95751 -60.43249 -47.12282 1.000 83.06112 116 TYR C C 1
ATOM 2752 O O . TYR C 1 60 ? -22.83662 -59.38723 -46.47539 1.000 84.55235 116 TYR C O 1
ATOM 2770 N N . ILE C 1 61 ? -23.39651 -60.46682 -48.37686 1.000 87.59366 117 ILE C N 1
ATOM 2771 C CA . ILE C 1 61 ? -23.84783 -59.27221 -49.08588 1.000 90.19664 117 ILE C CA 1
ATOM 2772 C C . ILE C 1 61 ? -25.37180 -59.30067 -49.14066 1.000 99.89933 117 ILE C C 1
ATOM 2773 O O . ILE C 1 61 ? -25.94100 -60.00541 -49.98783 1.000 103.97381 117 ILE C O 1
ATOM 2789 N N . PRO C 1 62 ? -26.07270 -58.55430 -48.28498 1.000 96.56021 118 PRO C N 1
ATOM 2790 C CA . PRO C 1 62 ? -27.53397 -58.67549 -48.23428 1.000 101.80546 118 PRO C CA 1
ATOM 2791 C C . PRO C 1 62 ? -28.18769 -58.32218 -49.56103 1.000 113.25702 118 PRO C C 1
ATOM 2792 O O . PRO C 1 62 ? -27.59907 -57.67656 -50.43097 1.000 110.09696 118 PRO C O 1
ATOM 2803 N N . LYS C 1 63 ? -29.43337 -58.76291 -49.70049 1.000 117.78507 119 LYS C N 1
ATOM 2804 C CA . LYS C 1 63 ? -30.27112 -58.44545 -50.84519 1.000 117.33729 119 LYS C CA 1
ATOM 2805 C C . LYS C 1 63 ? -31.23919 -57.33022 -50.47317 1.000 117.77492 119 LYS C C 1
ATOM 2806 O O . LYS C 1 63 ? -31.61750 -57.17533 -49.30904 1.000 122.35682 119 LYS C O 1
ATOM 2825 N N . LYS C 1 64 ? -31.63072 -56.54653 -51.47361 1.000 107.73583 120 LYS C N 1
ATOM 2826 C CA . LYS C 1 64 ? -32.51404 -55.41433 -51.22907 1.000 114.52624 120 LYS C CA 1
ATOM 2827 C C . LYS C 1 64 ? -33.80167 -55.88750 -50.56668 1.000 122.18884 120 LYS C C 1
ATOM 2828 O O . LYS C 1 64 ? -34.51585 -56.73725 -51.10853 1.000 115.50205 120 LYS C O 1
ATOM 2847 N N . GLY C 1 65 ? -34.08670 -55.34282 -49.38406 1.000 120.70077 121 GLY C N 1
ATOM 2848 C CA . GLY C 1 65 ? -35.27978 -55.67237 -48.63690 1.000 123.84528 121 GLY C CA 1
ATOM 2849 C C . GLY C 1 65 ? -35.06854 -56.65991 -47.51031 1.000 126.68104 121 GLY C C 1
ATOM 2850 O O . GLY C 1 65 ? -36.00708 -56.90853 -46.74277 1.000 129.02584 121 GLY C O 1
ATOM 2854 N N . GLU C 1 66 ? -33.87267 -57.22440 -47.38674 1.000 132.17883 122 GLU C N 1
ATOM 2855 C CA . GLU C 1 66 ? -33.59329 -58.22097 -46.36051 1.000 126.25925 122 GLU C CA 1
ATOM 2856 C C . GLU C 1 66 ? -33.81479 -57.64538 -44.96521 1.000 124.70383 122 GLU C C 1
ATOM 2857 O O . GLU C 1 66 ? -32.86937 -57.22898 -44.29608 1.000 125.93020 122 GLU C O 1
ATOM 2869 N N . ASN D 1 3 ? 4.34492 -45.46586 -44.06659 1.000 123.12130 59 ASN D N 1
ATOM 2870 C CA . ASN D 1 3 ? 2.98766 -45.48091 -44.56481 1.000 125.04609 59 ASN D CA 1
ATOM 2871 C C . ASN D 1 3 ? 1.99634 -45.52298 -43.41254 1.000 121.03938 59 ASN D C 1
ATOM 2872 O O . ASN D 1 3 ? 1.77113 -46.57889 -42.81427 1.000 111.93957 59 ASN D O 1
ATOM 2882 N N . GLU D 1 4 ? 1.40818 -44.36837 -43.11072 1.000 128.83266 60 GLU D N 1
ATOM 2883 C CA . GLU D 1 4 ? 0.36555 -44.25676 -42.09562 1.000 113.75332 60 GLU D CA 1
ATOM 2884 C C . GLU D 1 4 ? -0.92167 -43.80223 -42.77293 1.000 101.18508 60 GLU D C 1
ATOM 2885 O O . GLU D 1 4 ? -1.46216 -42.73524 -42.46602 1.000 94.17211 60 GLU D O 1
ATOM 2897 N N . THR D 1 5 ? -1.35688 -44.57359 -43.76074 1.000 102.10907 61 THR D N 1
ATOM 2898 C CA . THR D 1 5 ? -2.60520 -44.34588 -44.46112 1.000 83.41900 61 THR D CA 1
ATOM 2899 C C . THR D 1 5 ? -3.73141 -45.16254 -43.83530 1.000 78.04032 61 THR D C 1
ATOM 2900 O O . THR D 1 5 ? -3.51841 -46.01878 -42.97577 1.000 84.92663 61 THR D O 1
ATOM 2911 N N . ILE D 1 6 ? -4.95138 -44.89120 -44.29560 1.000 84.75090 62 ILE D N 1
ATOM 2912 C CA . ILE D 1 6 ? -6.16322 -45.42739 -43.68938 1.000 76.51695 62 ILE D CA 1
ATOM 2913 C C . ILE D 1 6 ? -7.21575 -45.51431 -44.78115 1.000 75.10268 62 ILE D C 1
ATOM 2914 O O . ILE D 1 6 ? -7.14841 -44.81301 -45.79125 1.000 83.99882 62 ILE D O 1
ATOM 2930 N N . VAL D 1 7 ? -8.17904 -46.41275 -44.59508 1.000 64.60028 63 VAL D N 1
ATOM 2931 C CA . VAL D 1 7 ? -9.28519 -46.54935 -45.53160 1.000 68.28006 63 VAL D CA 1
ATOM 2932 C C . VAL D 1 7 ? -10.58995 -46.41653 -44.76126 1.000 74.16158 63 VAL D C 1
ATOM 2933 O O . VAL D 1 7 ? -10.70066 -46.83803 -43.60489 1.000 69.61956 63 VAL D O 1
ATOM 2946 N N . ILE D 1 8 ? -11.59267 -45.85409 -45.42504 1.000 70.84310 64 ILE D N 1
ATOM 2947 C CA . ILE D 1 8 ? -12.83185 -45.46556 -44.76667 1.000 58.76081 64 ILE D CA 1
ATOM 2948 C C . ILE D 1 8 ? -13.97238 -45.67275 -45.74732 1.000 63.82229 64 ILE D C 1
ATOM 2949 O O . ILE D 1 8 ? -13.82593 -45.43447 -46.94977 1.000 68.42868 64 ILE D O 1
ATOM 2965 N N . ASP D 1 9 ? -15.10604 -46.13290 -45.23197 1.000 63.14444 65 ASP D N 1
ATOM 2966 C CA . ASP D 1 9 ? -16.31728 -46.28408 -46.02417 1.000 68.64186 65 ASP D CA 1
ATOM 2967 C C . ASP D 1 9 ? -17.20450 -45.07185 -45.77824 1.000 69.31313 65 ASP D C 1
ATOM 2968 O O . ASP D 1 9 ? -17.70096 -44.87695 -44.66264 1.000 73.55402 65 ASP D O 1
ATOM 2977 N N . ILE D 1 10 ? -17.42219 -44.27696 -46.82370 1.000 67.11594 66 ILE D N 1
ATOM 2978 C CA . ILE D 1 10 ? -18.24126 -43.07403 -46.71623 1.000 73.26770 66 ILE D CA 1
ATOM 2979 C C . ILE D 1 10 ? -19.57900 -43.35488 -47.39351 1.000 70.83469 66 ILE D C 1
ATOM 2980 O O . ILE D 1 10 ? -19.77693 -43.06062 -48.57758 1.000 62.04133 66 ILE D O 1
ATOM 2996 N N . LYS D 1 11 ? -20.51157 -43.91184 -46.62757 1.000 73.65206 67 LYS D N 1
ATOM 2997 C CA . LYS D 1 11 ? -21.87143 -44.14098 -47.08207 1.000 80.16234 67 LYS D CA 1
ATOM 2998 C C . LYS D 1 11 ? -22.71794 -42.91138 -46.77572 1.000 76.22857 67 LYS D C 1
ATOM 2999 O O . LYS D 1 11 ? -22.34058 -42.06277 -45.96601 1.000 75.06203 67 LYS D O 1
ATOM 3018 N N . GLY D 1 12 ? -23.86648 -42.81759 -47.43393 1.000 77.10518 68 GLY D N 1
ATOM 3019 C CA . GLY D 1 12 ? -24.83464 -41.78501 -47.12979 1.000 70.17668 68 GLY D CA 1
ATOM 3020 C C . GLY D 1 12 ? -24.92880 -40.68988 -48.17600 1.000 79.61575 68 GLY D C 1
ATOM 3021 O O . GLY D 1 12 ? -24.58617 -40.86091 -49.35040 1.000 79.71950 68 GLY D O 1
ATOM 3025 N N . ALA D 1 13 ? -25.41552 -39.53221 -47.72120 1.000 80.01116 69 ALA D N 1
ATOM 3026 C CA . ALA D 1 13 ? -25.72730 -38.39400 -48.58352 1.000 82.10996 69 ALA D CA 1
ATOM 3027 C C . ALA D 1 13 ? -24.45647 -37.61682 -48.91637 1.000 73.38242 69 ALA D C 1
ATOM 3028 O O . ALA D 1 13 ? -24.16018 -36.56228 -48.34928 1.000 65.62216 69 ALA D O 1
ATOM 3035 N N . VAL D 1 14 ? -23.68991 -38.16048 -49.86127 1.000 77.70480 70 VAL D N 1
ATOM 3036 C CA . VAL D 1 14 ? -22.54358 -37.47982 -50.44870 1.000 81.31665 70 VAL D CA 1
ATOM 3037 C C . VAL D 1 14 ? -22.63112 -37.64045 -51.96248 1.000 76.86857 70 VAL D C 1
ATOM 3038 O O . VAL D 1 14 ? -23.39568 -38.45544 -52.47974 1.000 75.11211 70 VAL D O 1
ATOM 3051 N N . GLN D 1 15 ? -21.82410 -36.85518 -52.67773 1.000 66.85695 71 GLN D N 1
ATOM 3052 C CA . GLN D 1 15 ? -21.93216 -36.85582 -54.13252 1.000 79.22930 71 GLN D CA 1
ATOM 3053 C C . GLN D 1 15 ? -21.40173 -38.15548 -54.72650 1.000 82.04603 71 GLN D C 1
ATOM 3054 O O . GLN D 1 15 ? -22.01600 -38.72015 -55.63934 1.000 76.99268 71 GLN D O 1
ATOM 3068 N N . HIS D 1 16 ? -20.27838 -38.65777 -54.21433 1.000 76.63241 72 HIS D N 1
ATOM 3069 C CA . HIS D 1 16 ? -19.70269 -39.92692 -54.65811 1.000 69.33961 72 HIS D CA 1
ATOM 3070 C C . HIS D 1 16 ? -19.46845 -40.82210 -53.44853 1.000 69.86138 72 HIS D C 1
ATOM 3071 O O . HIS D 1 16 ? -18.33677 -40.94479 -52.96058 1.000 71.00667 72 HIS D O 1
ATOM 3085 N N . PRO D 1 17 ? -20.51641 -41.46755 -52.93830 1.000 68.49171 73 PRO D N 1
ATOM 3086 C CA . PRO D 1 17 ? -20.31415 -42.45067 -51.86536 1.000 69.43073 73 PRO D CA 1
ATOM 3087 C C . PRO D 1 17 ? -19.43627 -43.59939 -52.33979 1.000 65.39137 73 PRO D C 1
ATOM 3088 O O . PRO D 1 17 ? -19.43660 -43.96623 -53.51675 1.000 72.34459 73 PRO D O 1
ATOM 3099 N N . GLY D 1 18 ? -18.67037 -44.15832 -51.41182 1.000 66.07763 74 GLY D N 1
ATOM 3100 C CA . GLY D 1 18 ? -17.80317 -45.27201 -51.74776 1.000 72.58988 74 GLY D CA 1
ATOM 3101 C C . GLY D 1 18 ? -16.74017 -45.47528 -50.68143 1.000 71.86469 74 GLY D C 1
ATOM 3102 O O . GLY D 1 18 ? -16.92672 -45.11362 -49.52135 1.000 73.27393 74 GLY D O 1
ATOM 3106 N N . VAL D 1 19 ? -15.63633 -46.08345 -51.10858 1.000 85.73379 75 VAL D N 1
ATOM 3107 C CA . VAL D 1 19 ? -14.51235 -46.41301 -50.23856 1.000 70.95361 75 VAL D CA 1
ATOM 3108 C C . VAL D 1 19 ? -13.32896 -45.55457 -50.66252 1.000 71.97798 75 VAL D C 1
ATOM 3109 O O . VAL D 1 19 ? -12.92001 -45.58295 -51.83058 1.000 72.56518 75 VAL D O 1
ATOM 3122 N N . TYR D 1 20 ? -12.76605 -44.80838 -49.71325 1.000 63.62679 76 TYR D N 1
ATOM 3123 C CA . TYR D 1 20 ? -11.66369 -43.90250 -49.99144 1.000 61.65715 76 TYR D CA 1
ATOM 3124 C C . TYR D 1 20 ? -10.52598 -44.14535 -49.01096 1.000 61.91695 76 TYR D C 1
ATOM 3125 O O . TYR D 1 20 ? -10.71974 -44.68407 -47.91803 1.000 52.23151 76 TYR D O 1
ATOM 3143 N N . GLU D 1 21 ? -9.33210 -43.72069 -49.41861 1.000 64.47343 77 GLU D N 1
ATOM 3144 C CA . GLU D 1 21 ? -8.11609 -43.85874 -48.62691 1.000 78.11128 77 GLU D CA 1
ATOM 3145 C C . GLU D 1 21 ? -7.72055 -42.48235 -48.10636 1.000 79.72018 77 GLU D C 1
ATOM 3146 O O . GLU D 1 21 ? -7.50653 -41.55463 -48.89485 1.000 63.48248 77 GLU D O 1
ATOM 3158 N N . MET D 1 22 ? -7.65564 -42.34921 -46.78483 1.000 78.05952 78 MET D N 1
ATOM 3159 C CA . MET D 1 22 ? -7.31995 -41.10499 -46.11108 1.000 72.77974 78 MET D CA 1
ATOM 3160 C C . MET D 1 22 ? -5.97187 -41.23638 -45.41242 1.000 87.00860 78 MET D C 1
ATOM 3161 O O . MET D 1 22 ? -5.43467 -42.33358 -45.24446 1.000 97.90074 78 MET D O 1
ATOM 3175 N N . ARG D 1 23 ? -5.41933 -40.09348 -45.01474 1.000 99.83992 79 ARG D N 1
ATOM 3176 C CA . ARG D 1 23 ? -4.25001 -40.08258 -44.14769 1.000 77.92696 79 ARG D CA 1
ATOM 3177 C C . ARG D 1 23 ? -4.68662 -40.33595 -42.70715 1.000 70.00067 79 ARG D C 1
ATOM 3178 O O . ARG D 1 23 ? -5.81112 -40.01680 -42.31177 1.000 101.77159 79 ARG D O 1
ATOM 3199 N N . THR D 1 24 ? -3.77544 -40.90790 -41.91625 1.000 73.17996 80 THR D N 1
ATOM 3200 C CA . THR D 1 24 ? -4.17926 -41.54426 -40.66448 1.000 87.28989 80 THR D CA 1
ATOM 3201 C C . THR D 1 24 ? -4.85481 -40.57917 -39.69818 1.000 96.90808 80 THR D C 1
ATOM 3202 O O . THR D 1 24 ? -5.67793 -41.00404 -38.87823 1.000 96.68690 80 THR D O 1
ATOM 3213 N N . GLY D 1 25 ? -4.52865 -39.29295 -39.76735 1.000 85.84018 81 GLY D N 1
ATOM 3214 C CA . GLY D 1 25 ? -5.04483 -38.35271 -38.79223 1.000 96.53071 81 GLY D CA 1
ATOM 3215 C C . GLY D 1 25 ? -6.08380 -37.40824 -39.35495 1.000 91.75112 81 GLY D C 1
ATOM 3216 O O . GLY D 1 25 ? -6.23442 -36.28019 -38.87528 1.000 86.36291 81 GLY D O 1
ATOM 3220 N N . ASP D 1 26 ? -6.81666 -37.86422 -40.36535 1.000 82.43133 82 ASP D N 1
ATOM 3221 C CA . ASP D 1 26 ? -7.74840 -37.00173 -41.06884 1.000 74.03556 82 ASP D CA 1
ATOM 3222 C C . ASP D 1 26 ? -9.08140 -36.93789 -40.32704 1.000 74.32660 82 ASP D C 1
ATOM 3223 O O . ASP D 1 26 ? -9.31808 -37.64982 -39.34593 1.000 63.52184 82 ASP D O 1
ATOM 3232 N N . ARG D 1 27 ? -9.96598 -36.07634 -40.82300 1.000 68.54049 83 ARG D N 1
ATOM 3233 C CA . ARG D 1 27 ? -11.22275 -35.77155 -40.16236 1.000 66.38265 83 ARG D CA 1
ATOM 3234 C C . ARG D 1 27 ? -12.39693 -36.05325 -41.08883 1.000 71.79971 83 ARG D C 1
ATOM 3235 O O . ARG D 1 27 ? -12.24764 -36.14194 -42.31032 1.000 63.26072 83 ARG D O 1
ATOM 3256 N N . VAL D 1 28 ? -13.58424 -36.16225 -40.48862 1.000 61.96857 84 VAL D N 1
ATOM 3257 C CA . VAL D 1 28 ? -14.78008 -36.44896 -41.27401 1.000 55.23418 84 VAL D CA 1
ATOM 3258 C C . VAL D 1 28 ? -14.96928 -35.38392 -42.34419 1.000 53.37692 84 VAL D C 1
ATOM 3259 O O . VAL D 1 28 ? -15.36903 -35.68059 -43.47627 1.000 52.87504 84 VAL D O 1
ATOM 3272 N N . SER D 1 29 ? -14.67880 -34.12722 -42.00792 1.000 51.07117 85 SER D N 1
ATOM 3273 C CA . SER D 1 29 ? -14.80884 -33.06399 -42.99453 1.000 69.01481 85 SER D CA 1
ATOM 3274 C C . SER D 1 29 ? -13.91239 -33.30419 -44.20180 1.000 62.91021 85 SER D C 1
ATOM 3275 O O . SER D 1 29 ? -14.21446 -32.82790 -45.30167 1.000 68.57317 85 SER D O 1
ATOM 3283 N N . GLN D 1 30 ? -12.81483 -34.04195 -44.02368 1.000 57.59091 86 GLN D N 1
ATOM 3284 C CA . GLN D 1 30 ? -11.91799 -34.31461 -45.14131 1.000 56.21177 86 GLN D CA 1
ATOM 3285 C C . GLN D 1 30 ? -12.43257 -35.45525 -46.00734 1.000 64.30776 86 GLN D C 1
ATOM 3286 O O . GLN D 1 30 ? -12.31889 -35.40429 -47.23690 1.000 66.91630 86 GLN D O 1
ATOM 3300 N N . ALA D 1 31 ? -12.98854 -36.49539 -45.38444 1.000 67.84036 87 ALA D N 1
ATOM 3301 C CA . ALA D 1 31 ? -13.60641 -37.56883 -46.15305 1.000 62.52691 87 ALA D CA 1
ATOM 3302 C C . ALA D 1 31 ? -14.72311 -37.02210 -47.03273 1.000 61.73337 87 ALA D C 1
ATOM 3303 O O . ALA D 1 31 ? -14.81814 -37.35654 -48.21901 1.000 65.93555 87 ALA D O 1
ATOM 3310 N N . ILE D 1 32 ? -15.57531 -36.16559 -46.46508 1.000 62.41135 88 ILE D N 1
ATOM 3311 C CA . ILE D 1 32 ? -16.67188 -35.58875 -47.23522 1.000 59.88697 88 ILE D CA 1
ATOM 3312 C C . ILE D 1 32 ? -16.13204 -34.83068 -48.43931 1.000 62.66328 88 ILE D C 1
ATOM 3313 O O . ILE D 1 32 ? -16.66765 -34.93641 -49.54906 1.000 72.38709 88 ILE D O 1
ATOM 3329 N N . GLU D 1 33 ? -15.05912 -34.06170 -48.24545 1.000 54.84468 89 GLU D N 1
ATOM 3330 C CA . GLU D 1 33 ? -14.48003 -33.33109 -49.36779 1.000 65.84170 89 GLU D CA 1
ATOM 3331 C C . GLU D 1 33 ? -13.87189 -34.29120 -50.38180 1.000 68.70734 89 GLU D C 1
ATOM 3332 O O . GLU D 1 33 ? -14.00570 -34.08959 -51.59437 1.000 72.80389 89 GLU D O 1
ATOM 3344 N N . LYS D 1 34 ? -13.21038 -35.34773 -49.90469 1.000 63.74347 90 LYS D N 1
ATOM 3345 C CA . LYS D 1 34 ? -12.65698 -36.34416 -50.81482 1.000 69.26142 90 LYS D CA 1
ATOM 3346 C C . LYS D 1 34 ? -13.75894 -37.03192 -51.60881 1.000 67.14511 90 LYS D C 1
ATOM 3347 O O . LYS D 1 34 ? -13.54273 -37.42647 -52.76040 1.000 71.15229 90 LYS D O 1
ATOM 3366 N N . ALA D 1 35 ? -14.94846 -37.15809 -51.01946 1.000 63.76606 91 ALA D N 1
ATOM 3367 C CA . ALA D 1 35 ? -16.07412 -37.82136 -51.66266 1.000 61.72527 91 ALA D CA 1
ATOM 3368 C C . ALA D 1 35 ? -16.86836 -36.89326 -52.57476 1.000 70.73619 91 ALA D C 1
ATOM 3369 O O . ALA D 1 35 ? -18.06250 -37.11613 -52.78968 1.000 74.17126 91 ALA D O 1
ATOM 3376 N N . GLY D 1 36 ? -16.23243 -35.85066 -53.10083 1.000 79.49021 92 GLY D N 1
ATOM 3377 C CA . GLY D 1 36 ? -16.88190 -34.91501 -54.00946 1.000 93.05949 92 GLY D CA 1
ATOM 3378 C C . GLY D 1 36 ? -17.58302 -33.76714 -53.31462 1.000 85.38457 92 GLY D C 1
ATOM 3379 O O . GLY D 1 36 ? -17.59300 -32.64436 -53.82384 1.000 85.29246 92 GLY D O 1
ATOM 3383 N N . GLY D 1 37 ? -18.17053 -34.02539 -52.15531 1.000 75.89938 93 GLY D N 1
ATOM 3384 C CA . GLY D 1 37 ? -18.86355 -33.00743 -51.38612 1.000 69.02372 93 GLY D CA 1
ATOM 3385 C C . GLY D 1 37 ? -20.20060 -33.51174 -50.87789 1.000 73.05567 93 GLY D C 1
ATOM 3386 O O . GLY D 1 37 ? -20.66410 -34.59958 -51.20388 1.000 84.09606 93 GLY D O 1
ATOM 3390 N N . THR D 1 38 ? -20.82010 -32.67165 -50.04520 1.000 77.87769 94 THR D N 1
ATOM 3391 C CA . THR D 1 38 ? -22.10720 -33.02838 -49.45622 1.000 79.91730 94 THR D CA 1
ATOM 3392 C C . THR D 1 38 ? -23.21220 -33.02677 -50.50940 1.000 91.48120 94 THR D C 1
ATOM 3393 O O . THR D 1 38 ? -23.21240 -32.21714 -51.44014 1.000 102.68536 94 THR D O 1
ATOM 3404 N N . SER D 1 39 ? -24.16448 -33.94309 -50.35330 1.000 94.72056 95 SER D N 1
ATOM 3405 C CA . SER D 1 39 ? -25.36144 -33.92212 -51.18031 1.000 95.53677 95 SER D CA 1
ATOM 3406 C C . SER D 1 39 ? -26.33779 -32.88173 -50.64200 1.000 99.36609 95 SER D C 1
ATOM 3407 O O . SER D 1 39 ? -26.35163 -32.56921 -49.44810 1.000 93.38358 95 SER D O 1
ATOM 3415 N N . GLU D 1 40 ? -27.16868 -32.35042 -51.53617 1.000 105.96691 96 GLU D N 1
ATOM 3416 C CA . GLU D 1 40 ? -28.08549 -31.27900 -51.16218 1.000 113.64951 96 GLU D CA 1
ATOM 3417 C C . GLU D 1 40 ? -29.23139 -31.75041 -50.27580 1.000 100.35152 96 GLU D C 1
ATOM 3418 O O . GLU D 1 40 ? -30.05699 -30.92410 -49.87355 1.000 99.40734 96 GLU D O 1
ATOM 3430 N N . GLN D 1 41 ? -29.28695 -33.03697 -49.93810 1.000 92.06052 97 GLN D N 1
ATOM 3431 C CA . GLN D 1 41 ? -30.32960 -33.60020 -49.08835 1.000 86.92597 97 GLN D CA 1
ATOM 3432 C C . GLN D 1 41 ? -29.76383 -34.01848 -47.73439 1.000 87.59138 97 GLN D C 1
ATOM 3433 O O . GLN D 1 41 ? -30.41988 -34.73489 -46.97351 1.000 88.50141 97 GLN D O 1
ATOM 3447 N N . ALA D 1 42 ? -28.56438 -33.54798 -47.40943 1.000 82.92934 98 ALA D N 1
ATOM 3448 C CA . ALA D 1 42 ? -27.83553 -33.98670 -46.23126 1.000 77.91828 98 ALA D CA 1
ATOM 3449 C C . ALA D 1 42 ? -28.14379 -33.10337 -45.03009 1.000 82.56994 98 ALA D C 1
ATOM 3450 O O . ALA D 1 42 ? -28.47448 -31.92248 -45.16703 1.000 82.27138 98 ALA D O 1
ATOM 3457 N N . ASP D 1 43 ? -28.01105 -33.69051 -43.84267 1.000 81.61376 99 ASP D N 1
ATOM 3458 C CA . ASP D 1 43 ? -28.25625 -33.01434 -42.57081 1.000 83.05338 99 ASP D CA 1
ATOM 3459 C C . ASP D 1 43 ? -26.93429 -32.95124 -41.81234 1.000 76.85811 99 ASP D C 1
ATOM 3460 O O . ASP D 1 43 ? -26.64370 -33.81327 -40.97929 1.000 76.07284 99 ASP D O 1
ATOM 3469 N N . GLU D 1 44 ? -26.15135 -31.89999 -42.06843 1.000 75.69005 100 GLU D N 1
ATOM 3470 C CA . GLU D 1 44 ? -24.84280 -31.79252 -41.43724 1.000 78.28538 100 GLU D CA 1
ATOM 3471 C C . GLU D 1 44 ? -24.93445 -31.52364 -39.94287 1.000 80.13336 100 GLU D C 1
ATOM 3472 O O . GLU D 1 44 ? -23.91089 -31.58639 -39.25458 1.000 80.71384 100 GLU D O 1
ATOM 3484 N N . ALA D 1 45 ? -26.13086 -31.24628 -39.42603 1.000 83.72883 101 ALA D N 1
ATOM 3485 C CA . ALA D 1 45 ? -26.27580 -30.95428 -38.00625 1.000 78.87848 101 ALA D CA 1
ATOM 3486 C C . ALA D 1 45 ? -26.12109 -32.21367 -37.16828 1.000 81.82343 101 ALA D C 1
ATOM 3487 O O . ALA D 1 45 ? -25.65245 -32.14685 -36.02633 1.000 90.58950 101 ALA D O 1
ATOM 3494 N N . GLN D 1 46 ? -26.49917 -33.36367 -37.71996 1.000 84.36640 102 GLN D N 1
ATOM 3495 C CA . GLN D 1 46 ? -26.53370 -34.61715 -36.98499 1.000 99.43497 102 GLN D CA 1
ATOM 3496 C C . GLN D 1 46 ? -25.22782 -35.39958 -37.06847 1.000 94.72573 102 GLN D C 1
ATOM 3497 O O . GLN D 1 46 ? -25.17503 -36.53662 -36.58898 1.000 96.41206 102 GLN D O 1
ATOM 3511 N N . VAL D 1 47 ? -24.17531 -34.82662 -37.65113 1.000 72.65107 103 VAL D N 1
ATOM 3512 C CA . VAL D 1 47 ? -22.88448 -35.49697 -37.76393 1.000 79.91930 103 VAL D CA 1
ATOM 3513 C C . VAL D 1 47 ? -21.77988 -34.56768 -37.27623 1.000 79.47141 103 VAL D C 1
ATOM 3514 O O . VAL D 1 47 ? -21.77557 -33.37290 -37.59146 1.000 75.55401 103 VAL D O 1
ATOM 3527 N N . ASN D 1 48 ? -20.83644 -35.12350 -36.51654 1.000 86.28133 104 ASN D N 1
ATOM 3528 C CA . ASN D 1 48 ? -19.68283 -34.38185 -36.01514 1.000 77.56069 104 ASN D CA 1
ATOM 3529 C C . ASN D 1 48 ? -18.59594 -34.39040 -37.08339 1.000 70.93612 104 ASN D C 1
ATOM 3530 O O . ASN D 1 48 ? -18.06751 -35.45372 -37.42625 1.000 79.62448 104 ASN D O 1
ATOM 3541 N N . LEU D 1 49 ? -18.25792 -33.21006 -37.59889 1.000 62.48060 105 LEU D N 1
ATOM 3542 C CA . LEU D 1 49 ? -17.38591 -33.08567 -38.75913 1.000 64.80766 105 LEU D CA 1
ATOM 3543 C C . LEU D 1 49 ? -15.90563 -32.97111 -38.41143 1.000 65.90884 105 LEU D C 1
ATOM 3544 O O . LEU D 1 49 ? -15.09410 -32.73537 -39.31256 1.000 54.24641 105 LEU D O 1
ATOM 3560 N N . ALA D 1 50 ? -15.52849 -33.11527 -37.14011 1.000 70.75322 106 ALA D N 1
ATOM 3561 C CA . ALA D 1 50 ? -14.11738 -33.09493 -36.77642 1.000 58.81972 106 ALA D CA 1
ATOM 3562 C C . ALA D 1 50 ? -13.69001 -34.32942 -35.99085 1.000 66.45946 106 ALA D C 1
ATOM 3563 O O . ALA D 1 50 ? -12.59779 -34.32998 -35.41088 1.000 63.51498 106 ALA D O 1
ATOM 3570 N N . GLU D 1 51 ? -14.50980 -35.37791 -35.96257 1.000 78.84270 107 GLU D N 1
ATOM 3571 C CA . GLU D 1 51 ? -14.08831 -36.64021 -35.37122 1.000 71.37712 107 GLU D CA 1
ATOM 3572 C C . GLU D 1 51 ? -12.89296 -37.20553 -36.13064 1.000 70.38621 107 GLU D C 1
ATOM 3573 O O . GLU D 1 51 ? -12.83859 -37.15882 -37.36338 1.000 59.66325 107 GLU D O 1
ATOM 3585 N N . ILE D 1 52 ? -11.91345 -37.71646 -35.38047 1.000 71.83633 108 ILE D N 1
ATOM 3586 C CA . ILE D 1 52 ? -10.79343 -38.41340 -35.99811 1.000 64.51615 108 ILE D CA 1
ATOM 3587 C C . ILE D 1 52 ? -11.30526 -39.64746 -36.72406 1.000 60.65046 108 ILE D C 1
ATOM 3588 O O . ILE D 1 52 ? -12.10194 -40.42441 -36.18300 1.000 65.57724 108 ILE D O 1
ATOM 3604 N N . LEU D 1 53 ? -10.85417 -39.82934 -37.95918 1.000 60.74579 109 LEU D N 1
ATOM 3605 C CA . LEU D 1 53 ? -11.25188 -40.98415 -38.75085 1.000 57.54745 109 LEU D CA 1
ATOM 3606 C C . LEU D 1 53 ? -10.50443 -42.21812 -38.25564 1.000 65.76443 109 LEU D C 1
ATOM 3607 O O . LEU D 1 53 ? -9.26829 -42.24230 -38.25083 1.000 71.30908 109 LEU D O 1
ATOM 3623 N N . GLN D 1 54 ? -11.25043 -43.22801 -37.81906 1.000 66.47116 110 GLN D N 1
ATOM 3624 C CA . GLN D 1 54 ? -10.68776 -44.52687 -37.48116 1.000 70.86162 110 GLN D CA 1
ATOM 3625 C C . GLN D 1 54 ? -10.71194 -45.42630 -38.71496 1.000 70.29198 110 GLN D C 1
ATOM 3626 O O . GLN D 1 54 ? -11.45217 -45.18733 -39.66975 1.000 68.68723 110 GLN D O 1
ATOM 3640 N N . ASP D 1 55 ? -9.86468 -46.45055 -38.70288 1.000 73.72159 111 ASP D N 1
ATOM 3641 C CA . ASP D 1 55 ? -9.68174 -47.27266 -39.89021 1.000 65.65482 111 ASP D CA 1
ATOM 3642 C C . ASP D 1 55 ? -10.80636 -48.28936 -40.04878 1.000 68.81668 111 ASP D C 1
ATOM 3643 O O . ASP D 1 55 ? -11.35731 -48.80163 -39.07002 1.000 66.72902 111 ASP D O 1
ATOM 3652 N N . GLY D 1 56 ? -11.13256 -48.57993 -41.30431 1.000 67.23856 112 GLY D N 1
ATOM 3653 C CA . GLY D 1 56 ? -12.12613 -49.60408 -41.60873 1.000 71.11729 112 GLY D CA 1
ATOM 3654 C C . GLY D 1 56 ? -13.45439 -49.40656 -40.91923 1.000 76.55627 112 GLY D C 1
ATOM 3655 O O . GLY D 1 56 ? -14.06055 -50.37583 -40.44311 1.000 78.09221 112 GLY D O 1
ATOM 3659 N N . THR D 1 57 ? -13.93528 -48.16984 -40.86548 1.000 74.41965 113 THR D N 1
ATOM 3660 C CA . THR D 1 57 ? -15.20768 -47.85073 -40.23916 1.000 70.97205 113 THR D CA 1
ATOM 3661 C C . THR D 1 57 ? -16.05170 -47.06853 -41.23659 1.000 75.57344 113 THR D C 1
ATOM 3662 O O . THR D 1 57 ? -15.57961 -46.66161 -42.30274 1.000 67.07602 113 THR D O 1
ATOM 3673 N N . VAL D 1 58 ? -17.31856 -46.88105 -40.89002 1.000 74.88964 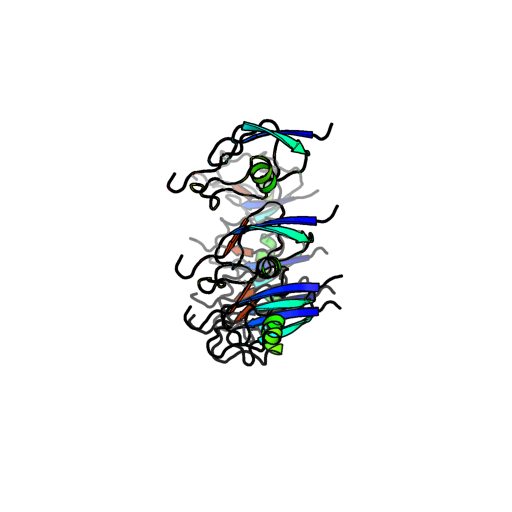114 VAL D N 1
ATOM 3674 C CA . VAL D 1 58 ? -18.28272 -46.23780 -41.77194 1.000 70.94688 114 VAL D CA 1
ATOM 3675 C C . VAL D 1 58 ? -18.46295 -44.78525 -41.36101 1.000 66.44150 114 VAL D C 1
ATOM 3676 O O . VAL D 1 58 ? -18.40861 -44.43679 -40.17598 1.000 76.92463 114 VAL D O 1
ATOM 3689 N N . VAL D 1 59 ? -18.69272 -43.93337 -42.35240 1.000 66.03624 115 VAL D N 1
ATOM 3690 C CA . VAL D 1 59 ? -18.97655 -42.51465 -42.14091 1.000 68.50931 115 VAL D CA 1
ATOM 3691 C C . VAL D 1 59 ? -20.30240 -42.25160 -42.85067 1.000 75.60647 115 VAL D C 1
ATOM 3692 O O . VAL D 1 59 ? -20.33866 -41.95860 -44.04750 1.000 71.63787 115 VAL D O 1
ATOM 3705 N N . TYR D 1 60 ? -21.40075 -42.36289 -42.10920 1.000 77.28619 116 TYR D N 1
ATOM 3706 C CA . TYR D 1 60 ? -22.73494 -42.20664 -42.67334 1.000 66.36781 116 TYR D CA 1
ATOM 3707 C C . TYR D 1 60 ? -23.17152 -40.75406 -42.54697 1.000 72.33877 116 TYR D C 1
ATOM 3708 O O . TYR D 1 60 ? -23.12435 -40.17698 -41.45624 1.000 72.27592 116 TYR D O 1
ATOM 3726 N N . ILE D 1 61 ? -23.59385 -40.17150 -43.66423 1.000 70.68807 117 ILE D N 1
ATOM 3727 C CA . ILE D 1 61 ? -24.06313 -38.78960 -43.70500 1.000 65.41451 117 ILE D CA 1
ATOM 3728 C C . ILE D 1 61 ? -25.58502 -38.81803 -43.78414 1.000 78.68501 117 ILE D C 1
ATOM 3729 O O . ILE D 1 61 ? -26.13864 -39.04975 -44.86946 1.000 85.50316 117 ILE D O 1
ATOM 3745 N N . PRO D 1 62 ? -26.30024 -38.59021 -42.68192 1.000 67.29716 118 PRO D N 1
ATOM 3746 C CA . PRO D 1 62 ? -27.75823 -38.74790 -42.70936 1.000 79.04069 118 PRO D CA 1
ATOM 3747 C C . PRO D 1 62 ? -28.41554 -37.80655 -43.70578 1.000 87.95088 118 PRO D C 1
ATOM 3748 O O . PRO D 1 62 ? -27.83968 -36.80495 -44.13675 1.000 82.07085 118 PRO D O 1
ATOM 3759 N N . LYS D 1 63 ? -29.64892 -38.14431 -44.06692 1.000 89.32705 119 LYS D N 1
ATOM 3760 C CA . LYS D 1 63 ? -30.47475 -37.29606 -44.91014 1.000 91.12048 119 LYS D CA 1
ATOM 3761 C C . LYS D 1 63 ? -31.46891 -36.54274 -44.03684 1.000 98.61242 119 LYS D C 1
ATOM 3762 O O . LYS D 1 63 ? -31.91089 -37.04068 -42.99756 1.000 88.41059 119 LYS D O 1
ATOM 3781 N N . LYS D 1 64 ? -31.82462 -35.33795 -44.47387 1.000 99.41366 120 LYS D N 1
ATOM 3782 C CA . LYS D 1 64 ? -32.72005 -34.49640 -43.69117 1.000 96.50346 120 LYS D CA 1
ATOM 3783 C C . LYS D 1 64 ? -34.03815 -35.21971 -43.44604 1.000 89.16994 120 LYS D C 1
ATOM 3784 O O . LYS D 1 64 ? -34.71172 -35.64233 -44.39109 1.000 85.42939 120 LYS D O 1
ATOM 3803 N N . GLY D 1 65 ? -34.38959 -35.38431 -42.17103 1.000 93.39535 121 GLY D N 1
ATOM 3804 C CA . GLY D 1 65 ? -35.62692 -36.02134 -41.77989 1.000 89.67958 121 GLY D CA 1
ATOM 3805 C C . GLY D 1 65 ? -35.49929 -37.46353 -41.33844 1.000 104.28310 121 GLY D C 1
ATOM 3806 O O . GLY D 1 65 ? -36.49643 -38.04423 -40.89144 1.000 116.33309 121 GLY D O 1
ATOM 3810 N N . GLU D 1 66 ? -34.31715 -38.05895 -41.45089 1.000 118.37948 122 GLU D N 1
ATOM 3811 C CA . GLU D 1 66 ? -34.13236 -39.46039 -41.08623 1.000 113.18267 122 GLU D CA 1
ATOM 3812 C C . GLU D 1 66 ? -34.47449 -39.69745 -39.61714 1.000 111.60334 122 GLU D C 1
ATOM 3813 O O . GLU D 1 66 ? -33.61971 -39.56947 -38.73952 1.000 117.64981 122 GLU D O 1
ATOM 3825 N N . ASN E 1 3 ? 2.98596 -28.69469 -34.09144 1.000 103.07260 59 ASN E N 1
ATOM 3826 C CA . ASN E 1 3 ? 2.41021 -30.01663 -33.86461 1.000 110.17181 59 ASN E CA 1
ATOM 3827 C C . ASN E 1 3 ? 1.25395 -29.94515 -32.86681 1.000 122.98405 59 ASN E C 1
ATOM 3828 O O . ASN E 1 3 ? 0.50380 -30.90773 -32.69530 1.000 103.71309 59 ASN E O 1
ATOM 3838 N N . GLU E 1 4 ? 1.10580 -28.78936 -32.22224 1.000 125.79694 60 GLU E N 1
ATOM 3839 C CA . GLU E 1 4 ? 0.11510 -28.62053 -31.16488 1.000 121.04384 60 GLU E CA 1
ATOM 3840 C C . GLU E 1 4 ? -1.02979 -27.72119 -31.61913 1.000 112.62038 60 GLU E C 1
ATOM 3841 O O . GLU E 1 4 ? -1.31471 -26.69498 -30.99324 1.000 92.03014 60 GLU E O 1
ATOM 3853 N N . THR E 1 5 ? -1.66030 -28.08209 -32.73117 1.000 102.74380 61 THR E N 1
ATOM 3854 C CA . THR E 1 5 ? -2.85421 -27.41831 -33.22888 1.000 88.87304 61 THR E CA 1
ATOM 3855 C C . THR E 1 5 ? -4.01055 -28.40887 -33.18035 1.000 84.47967 61 THR E C 1
ATOM 3856 O O . THR E 1 5 ? -3.83182 -29.59517 -32.89447 1.000 104.31220 61 THR E O 1
ATOM 3867 N N . ILE E 1 6 ? -5.21843 -27.90551 -33.42687 1.000 78.50830 62 ILE E N 1
ATOM 3868 C CA . ILE E 1 6 ? -6.43464 -28.68560 -33.23427 1.000 78.66733 62 ILE E CA 1
ATOM 3869 C C . ILE E 1 6 ? -7.50370 -28.15738 -34.17719 1.000 73.82082 62 ILE E C 1
ATOM 3870 O O . ILE E 1 6 ? -7.43699 -27.02468 -34.65925 1.000 75.66636 62 ILE E O 1
ATOM 3886 N N . VAL E 1 7 ? -8.49410 -29.00002 -34.44474 1.000 69.34290 63 VAL E N 1
ATOM 3887 C CA . VAL E 1 7 ? -9.60466 -28.67203 -35.32531 1.000 75.05108 63 VAL E CA 1
ATOM 3888 C C . VAL E 1 7 ? -10.89440 -28.80123 -34.53234 1.000 68.26782 63 VAL E C 1
ATOM 3889 O O . VAL E 1 7 ? -11.01056 -29.62898 -33.62239 1.000 54.98039 63 VAL E O 1
ATOM 3902 N N . ILE E 1 8 ? -11.87577 -27.98373 -34.89705 1.000 71.10627 64 ILE E N 1
ATOM 3903 C CA . ILE E 1 8 ? -13.07941 -27.81135 -34.09582 1.000 75.36441 64 ILE E CA 1
ATOM 3904 C C . ILE E 1 8 ? -14.26855 -27.63940 -35.02633 1.000 71.22296 64 ILE E C 1
ATOM 3905 O O . ILE E 1 8 ? -14.15763 -27.04867 -36.10653 1.000 70.60437 64 ILE E O 1
ATOM 3921 N N . ASP E 1 9 ? -15.39933 -28.18801 -34.60678 1.000 69.37362 65 ASP E N 1
ATOM 3922 C CA . ASP E 1 9 ? -16.65766 -28.09942 -35.33241 1.000 71.61089 65 ASP E CA 1
ATOM 3923 C C . ASP E 1 9 ? -17.50544 -26.98366 -34.73305 1.000 71.19703 65 ASP E C 1
ATOM 3924 O O . ASP E 1 9 ? -17.93017 -27.07189 -33.57662 1.000 73.29179 65 ASP E O 1
ATOM 3933 N N . ILE E 1 10 ? -17.75148 -25.93572 -35.52230 1.000 74.73832 66 ILE E N 1
ATOM 3934 C CA . ILE E 1 10 ? -18.55136 -24.79924 -35.07558 1.000 72.13962 66 ILE E CA 1
ATOM 3935 C C . ILE E 1 10 ? -19.89790 -24.77738 -35.78951 1.000 72.15036 66 ILE E C 1
ATOM 3936 O O . ILE E 1 10 ? -20.05335 -24.11898 -36.82472 1.000 70.16281 66 ILE E O 1
ATOM 3952 N N . LYS E 1 11 ? -20.87200 -25.50957 -35.25686 1.000 72.29438 67 LYS E N 1
ATOM 3953 C CA . LYS E 1 11 ? -22.24061 -25.42052 -35.73695 1.000 77.57757 67 LYS E CA 1
ATOM 3954 C C . LYS E 1 11 ? -23.03741 -24.42336 -34.89877 1.000 82.73946 67 LYS E C 1
ATOM 3955 O O . LYS E 1 11 ? -22.61511 -23.98696 -33.82487 1.000 83.37446 67 LYS E O 1
ATOM 3974 N N . GLY E 1 12 ? -24.20815 -24.07158 -35.40604 1.000 86.24514 68 GLY E N 1
ATOM 3975 C CA . GLY E 1 12 ? -25.15135 -23.24441 -34.69460 1.000 84.66406 68 GLY E CA 1
ATOM 3976 C C . GLY E 1 12 ? -25.27267 -21.85455 -35.28297 1.000 85.87370 68 GLY E C 1
ATOM 3977 O O . GLY E 1 12 ? -24.96492 -21.60358 -36.45155 1.000 82.15837 68 GLY E O 1
ATOM 3981 N N . ALA E 1 13 ? -25.74420 -20.93342 -34.44275 1.000 89.12752 69 ALA E N 1
ATOM 3982 C CA . ALA E 1 13 ? -26.04795 -19.56692 -34.86170 1.000 92.81234 69 ALA E CA 1
ATOM 3983 C C . ALA E 1 13 ? -24.75207 -18.76154 -34.90627 1.000 87.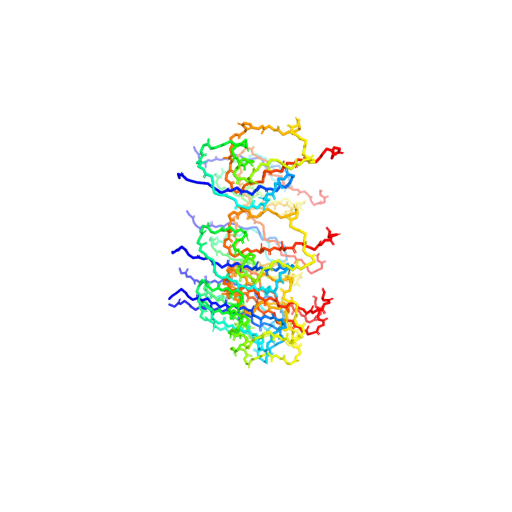34016 69 ALA E C 1
ATOM 3984 O O . ALA E 1 13 ? -24.43403 -17.96968 -34.01563 1.000 85.35053 69 ALA E O 1
ATOM 3991 N N . VAL E 1 14 ? -23.99069 -18.97480 -35.97831 1.000 89.78424 70 VAL E N 1
ATOM 3992 C CA . VAL E 1 14 ? -22.80368 -18.18940 -36.28132 1.000 76.82084 70 VAL E CA 1
ATOM 3993 C C . VAL E 1 14 ? -22.88243 -17.77410 -37.74438 1.000 78.19709 70 VAL E C 1
ATOM 3994 O O . VAL E 1 14 ? -23.68613 -18.29274 -38.51954 1.000 82.60922 70 VAL E O 1
ATOM 4007 N N . GLN E 1 15 ? -22.02785 -16.82367 -38.11935 1.000 76.10715 71 GLN E N 1
ATOM 4008 C CA . GLN E 1 15 ? -22.10651 -16.27297 -39.46740 1.000 82.53249 71 GLN E CA 1
ATOM 4009 C C . GLN E 1 15 ? -21.60546 -17.27020 -40.50545 1.000 79.74316 71 GLN E C 1
ATOM 4010 O O . GLN E 1 15 ? -22.19800 -17.39856 -41.58348 1.000 78.78301 71 GLN E O 1
ATOM 4024 N N . HIS E 1 16 ? -20.51590 -17.97904 -40.20593 1.000 85.76866 72 HIS E N 1
ATOM 4025 C CA . HIS E 1 16 ? -19.97166 -19.01404 -41.08439 1.000 72.58325 72 HIS E CA 1
ATOM 4026 C C . HIS E 1 16 ? -19.78164 -20.31014 -40.30726 1.000 63.60400 72 HIS E C 1
ATOM 4027 O O . HIS E 1 16 ? -18.66540 -20.62885 -39.87638 1.000 68.02139 72 HIS E O 1
ATOM 4041 N N . PRO E 1 17 ? -20.84661 -21.08408 -40.10670 1.000 65.24911 73 PRO E N 1
ATOM 4042 C CA . PRO E 1 17 ? -20.67070 -22.40660 -39.49235 1.000 69.94962 73 PRO E CA 1
ATOM 4043 C C . PRO E 1 17 ? -19.77477 -23.27977 -40.35737 1.000 70.48282 73 PRO E C 1
ATOM 4044 O O . PRO E 1 17 ? -19.75997 -23.16841 -41.58513 1.000 85.30290 73 PRO E O 1
ATOM 4055 N N . GLY E 1 18 ? -19.00785 -24.14282 -39.70494 1.000 69.94025 74 GLY E N 1
ATOM 4056 C CA . GLY E 1 18 ? -18.13104 -25.03623 -40.43731 1.000 79.48168 74 GLY E CA 1
ATOM 4057 C C . GLY E 1 18 ? -17.05598 -25.61220 -39.53223 1.000 70.74293 74 GLY E C 1
ATOM 4058 O O . GLY E 1 18 ? -17.21637 -25.67767 -38.31538 1.000 77.07807 74 GLY E O 1
ATOM 4062 N N . VAL E 1 19 ? -15.96127 -26.02099 -40.16737 1.000 70.29296 75 VAL E N 1
ATOM 4063 C CA . VAL E 1 19 ? -14.83412 -26.65709 -39.49772 1.000 65.23305 75 VAL E CA 1
ATOM 4064 C C . VAL E 1 19 ? -13.64222 -25.71563 -39.57647 1.000 73.80476 75 VAL E C 1
ATOM 4065 O O . VAL E 1 19 ? -13.26621 -25.26835 -40.66740 1.000 77.14455 75 VAL E O 1
ATOM 4078 N N . TYR E 1 20 ? -13.05881 -25.40569 -38.42113 1.000 77.41421 76 TYR E N 1
ATOM 4079 C CA . TYR E 1 20 ? -11.93318 -24.49019 -38.33535 1.000 59.94027 76 TYR E CA 1
ATOM 4080 C C . TYR E 1 20 ? -10.81667 -25.12464 -37.51855 1.000 56.63826 76 TYR E C 1
ATOM 4081 O O . TYR E 1 20 ? -11.04031 -26.03277 -36.71427 1.000 58.44967 76 TYR E O 1
ATOM 4099 N N . GLU E 1 21 ? -9.60631 -24.61672 -37.72818 1.000 75.12250 77 GLU E N 1
ATOM 4100 C CA . GLU E 1 21 ? -8.40721 -25.09387 -37.05102 1.000 76.09207 77 GLU E CA 1
ATOM 4101 C C . GLU E 1 21 ? -7.98113 -24.04289 -36.03461 1.000 88.01774 77 GLU E C 1
ATOM 4102 O O . GLU E 1 21 ? -7.70290 -22.89648 -36.40293 1.000 77.88258 77 GLU E O 1
ATOM 4114 N N . MET E 1 22 ? -7.94244 -24.43154 -34.76289 1.000 95.05586 78 MET E N 1
ATOM 4115 C CA . MET E 1 22 ? -7.59491 -23.53778 -33.66997 1.000 94.04930 78 MET E CA 1
ATOM 4116 C C . MET E 1 22 ? -6.25754 -23.93844 -33.05898 1.000 89.19836 78 MET E C 1
ATOM 4117 O O . MET E 1 22 ? -5.75601 -25.04577 -33.27083 1.000 93.12854 78 MET E O 1
ATOM 4131 N N . ARG E 1 23 ? -5.68971 -23.01919 -32.28233 1.000 88.45550 79 ARG E N 1
ATOM 4132 C CA . ARG E 1 23 ? -4.50312 -23.31534 -31.49448 1.000 79.17888 79 ARG E CA 1
ATOM 4133 C C . ARG E 1 23 ? -4.88986 -24.08769 -30.23852 1.000 80.35050 79 ARG E C 1
ATOM 4134 O O . ARG E 1 23 ? -6.01168 -23.98109 -29.73578 1.000 88.09441 79 ARG E O 1
ATOM 4155 N N . THR E 1 24 ? -3.93797 -24.87257 -29.73124 1.000 95.05476 80 THR E N 1
ATOM 4156 C CA . THR E 1 24 ? -4.27419 -25.91804 -28.77045 1.000 98.06781 80 THR E CA 1
ATOM 4157 C C . THR E 1 24 ? -4.93158 -25.36443 -27.51224 1.000 91.46283 80 THR E C 1
ATOM 4158 O O . THR E 1 24 ? -5.69564 -26.07826 -26.85209 1.000 96.92995 80 THR E O 1
ATOM 4169 N N . GLY E 1 25 ? -4.64753 -24.11515 -27.15515 1.000 86.35132 81 GLY E N 1
ATOM 4170 C CA . GLY E 1 25 ? -5.15718 -23.57054 -25.91166 1.000 90.68693 81 GLY E CA 1
ATOM 4171 C C . GLY E 1 25 ? -6.22448 -22.50829 -26.07636 1.000 90.63126 81 GLY E C 1
ATOM 4172 O O . GLY E 1 25 ? -6.36429 -21.63085 -25.21924 1.000 91.52464 81 GLY E O 1
ATOM 4176 N N . ASP E 1 26 ? -6.98806 -22.57551 -27.16198 1.000 98.30714 82 ASP E N 1
ATOM 4177 C CA . ASP E 1 26 ? -7.95156 -21.53535 -27.48763 1.000 80.89790 82 ASP E CA 1
ATOM 4178 C C . ASP E 1 26 ? -9.27933 -21.77521 -26.76940 1.000 74.98802 82 ASP E C 1
ATOM 4179 O O . ASP E 1 26 ? -9.49000 -22.79865 -26.11482 1.000 77.77113 82 ASP E O 1
ATOM 4188 N N . ARG E 1 27 ? -10.18388 -20.80561 -26.90469 1.000 74.07502 83 ARG E N 1
ATOM 4189 C CA . ARG E 1 27 ? -11.44677 -20.78907 -26.18401 1.000 78.97425 83 ARG E CA 1
ATOM 4190 C C . ARG E 1 27 ? -12.62509 -20.67692 -27.14270 1.000 63.36396 83 ARG E C 1
ATOM 4191 O O . ARG E 1 27 ? -12.47632 -20.29729 -28.30652 1.000 67.40262 83 ARG E O 1
ATOM 4212 N N . VAL E 1 28 ? -13.81339 -20.99225 -26.61913 1.000 63.92810 84 VAL E N 1
ATOM 4213 C CA . VAL E 1 28 ? -15.02827 -20.95147 -27.42942 1.000 61.36660 84 VAL E CA 1
ATOM 4214 C C . VAL E 1 28 ? -15.25482 -19.55584 -27.99693 1.000 64.13707 84 VAL E C 1
ATOM 4215 O O . VAL E 1 28 ? -15.67377 -19.40036 -29.15017 1.000 74.02299 84 VAL E O 1
ATOM 4228 N N . SER E 1 29 ? -14.99348 -18.51836 -27.19962 1.000 71.78673 85 SER E N 1
ATOM 4229 C CA . SER E 1 29 ? -15.15530 -17.15714 -27.69794 1.000 83.67701 85 SER E CA 1
ATOM 4230 C C . SER E 1 29 ? -14.26075 -16.88183 -28.89955 1.000 82.38370 85 SER E C 1
ATOM 4231 O O . SER E 1 29 ? -14.58222 -16.00725 -29.71132 1.000 81.17262 85 SER E O 1
ATOM 4239 N N . GLN E 1 30 ? -13.15132 -17.61153 -29.03432 1.000 79.67621 86 GLN E N 1
ATOM 4240 C CA . GLN E 1 30 ? -12.26828 -17.42883 -30.17997 1.000 77.25634 86 GLN E CA 1
ATOM 4241 C C . GLN E 1 30 ? -12.81083 -18.14813 -31.40716 1.000 83.49372 86 GLN E C 1
ATOM 4242 O O . GLN E 1 30 ? -12.70518 -17.63863 -32.52859 1.000 90.83944 86 GLN E O 1
ATOM 4256 N N . ALA E 1 31 ? -13.38847 -19.33459 -31.21013 1.000 85.32132 87 ALA E N 1
ATOM 4257 C CA . ALA E 1 31 ? -14.04134 -20.03597 -32.30911 1.000 80.80420 87 ALA E CA 1
ATOM 4258 C C . ALA E 1 31 ? -15.14566 -19.17982 -32.91333 1.000 90.55856 87 ALA E C 1
ATOM 4259 O O . ALA E 1 31 ? -15.26585 -19.07004 -34.13884 1.000 104.18296 87 ALA E O 1
ATOM 4266 N N . ILE E 1 32 ? -15.97226 -18.57192 -32.06086 1.000 86.87584 88 ILE E N 1
ATOM 4267 C CA . ILE E 1 32 ? -17.04218 -17.70917 -32.54945 1.000 73.64327 88 ILE E CA 1
ATOM 4268 C C . ILE E 1 32 ? -16.46380 -16.56474 -33.37017 1.000 78.98528 88 ILE E C 1
ATOM 4269 O O . ILE E 1 32 ? -17.00375 -16.19834 -34.42092 1.000 88.29956 88 ILE E O 1
ATOM 4285 N N . GLU E 1 33 ? -15.36363 -15.97362 -32.89906 1.000 84.90780 89 GLU E N 1
ATOM 4286 C CA . GLU E 1 33 ? -14.72810 -14.90267 -33.65971 1.000 88.45716 89 GLU E CA 1
ATOM 4287 C C . GLU E 1 33 ? -14.13613 -15.44120 -34.95606 1.000 81.78141 89 GLU E C 1
ATOM 4288 O O . GLU E 1 33 ? -14.22056 -14.78923 -36.00321 1.000 84.00381 89 GLU E O 1
ATOM 4300 N N . LYS E 1 34 ? -13.53494 -16.63247 -34.90257 1.000 98.55052 90 LYS E N 1
ATOM 4301 C CA . LYS E 1 34 ? -12.99733 -17.25721 -36.10671 1.000 95.76200 90 LYS E CA 1
ATOM 4302 C C . LYS E 1 34 ? -14.09713 -17.55930 -37.11671 1.000 78.43187 90 LYS E C 1
ATOM 4303 O O . LYS E 1 34 ? -13.85572 -17.52029 -38.32885 1.000 71.92661 90 LYS E O 1
ATOM 4322 N N . ALA E 1 35 ? -15.30847 -17.84454 -36.63698 1.000 84.40460 91 ALA E N 1
ATOM 4323 C CA . ALA E 1 35 ? -16.43352 -18.18675 -37.49783 1.000 68.39956 91 ALA E CA 1
ATOM 4324 C C . ALA E 1 35 ? -17.17928 -16.96400 -38.02113 1.000 83.65996 91 ALA E C 1
ATOM 4325 O O . ALA E 1 35 ? -18.37053 -17.05478 -38.33106 1.000 86.25173 91 ALA E O 1
ATOM 4332 N N . GLY E 1 36 ? -16.50513 -15.82226 -38.12214 1.000 95.59745 92 GLY E N 1
ATOM 4333 C CA . GLY E 1 36 ? -17.11069 -14.59582 -38.62621 1.000 95.68503 92 GLY E CA 1
ATOM 4334 C C . GLY E 1 36 ? -17.78309 -13.76393 -37.55557 1.000 95.26383 92 GLY E C 1
ATOM 4335 O O . GLY E 1 36 ? -17.76241 -12.53144 -37.61599 1.000 102.84762 92 GLY E O 1
ATOM 4339 N N . GLY E 1 37 ? -18.38376 -14.42315 -36.57640 1.000 81.60179 93 GLY E N 1
ATOM 4340 C CA . GLY E 1 37 ? -19.05922 -13.76461 -35.47842 1.000 82.89953 93 GLY E CA 1
ATOM 4341 C C . GLY E 1 37 ? -20.40586 -14.39419 -35.19160 1.000 72.10442 93 GLY E C 1
ATOM 4342 O O . GLY E 1 37 ? -20.89834 -15.25565 -35.92072 1.000 86.33726 93 GLY E O 1
ATOM 4346 N N . THR E 1 38 ? -20.99705 -13.94220 -34.09446 1.000 85.11271 94 THR E N 1
ATOM 4347 C CA . THR E 1 38 ? -22.28844 -14.46373 -33.67976 1.000 86.17952 94 THR E CA 1
ATOM 4348 C C . THR E 1 38 ? -23.38051 -13.99513 -34.63153 1.000 90.35249 94 THR E C 1
ATOM 4349 O O . THR E 1 38 ? -23.34784 -12.86917 -35.13662 1.000 96.08724 94 THR E O 1
ATOM 4360 N N . SER E 1 39 ? -24.35548 -14.86547 -34.86887 1.000 92.02971 95 SER E N 1
ATOM 4361 C CA . SER E 1 39 ? -25.53577 -14.48890 -35.62896 1.000 95.49542 95 SER E CA 1
ATOM 4362 C C . SER E 1 39 ? -26.52870 -13.75071 -34.73806 1.000 103.65506 95 SER E C 1
ATOM 4363 O O . SER E 1 39 ? -26.56925 -13.94596 -33.51980 1.000 97.70636 95 SER E O 1
ATOM 4371 N N . GLU E 1 40 ? -27.35611 -12.91352 -35.36591 1.000 104.55564 96 GLU E N 1
ATOM 4372 C CA . GLU E 1 40 ? -28.28829 -12.06970 -34.62592 1.000 104.15158 96 GLU E CA 1
ATOM 4373 C C . GLU E 1 40 ? -29.42467 -12.85325 -33.97958 1.000 100.94036 96 GLU E C 1
ATOM 4374 O O . GLU E 1 40 ? -30.27324 -12.24061 -33.32371 1.000 116.87683 96 GLU E O 1
ATOM 4386 N N . GLN E 1 41 ? -29.46163 -14.17596 -34.13183 1.000 100.76151 97 GLN E N 1
ATOM 4387 C CA . GLN E 1 41 ? -30.49792 -15.01771 -33.54416 1.000 106.21942 97 GLN E CA 1
ATOM 4388 C C . GLN E 1 41 ? -29.93011 -15.91938 -32.44925 1.000 116.46464 97 GLN E C 1
ATOM 4389 O O . GLN E 1 41 ? -30.59578 -16.85875 -32.00410 1.000 114.86182 97 GLN E O 1
ATOM 4403 N N . ALA E 1 42 ? -28.72473 -15.62009 -31.97521 1.000 110.83432 98 ALA E N 1
ATOM 4404 C CA . ALA E 1 42 ? -28.00379 -16.49780 -31.06687 1.000 101.88333 98 ALA E CA 1
ATOM 4405 C C . ALA E 1 42 ? -28.30263 -16.16610 -29.61129 1.000 100.74769 98 ALA E C 1
ATOM 4406 O O . ALA E 1 42 ? -28.61993 -15.02608 -29.26261 1.000 113.16583 98 ALA E O 1
ATOM 4413 N N . ASP E 1 43 ? -28.19520 -17.18645 -28.76218 1.000 108.74261 99 ASP E N 1
ATOM 4414 C CA . ASP E 1 43 ? -28.42642 -17.07817 -27.32329 1.000 106.98815 99 ASP E CA 1
ATOM 4415 C C . ASP E 1 43 ? -27.12553 -17.41895 -26.60054 1.000 107.94032 99 ASP E C 1
ATOM 4416 O O . ASP E 1 43 ? -26.89806 -18.57002 -26.21946 1.000 110.59843 99 ASP E O 1
ATOM 4425 N N . GLU E 1 44 ? -26.27553 -16.41048 -26.39639 1.000 101.47839 100 GLU E N 1
ATOM 4426 C CA . GLU E 1 44 ? -24.99352 -16.64682 -25.74486 1.000 104.74007 100 GLU E CA 1
ATOM 4427 C C . GLU E 1 44 ? -25.13328 -16.95160 -24.25942 1.000 118.35170 100 GLU E C 1
ATOM 4428 O O . GLU E 1 44 ? -24.13233 -17.28921 -23.61766 1.000 122.43455 100 GLU E O 1
ATOM 4440 N N . ALA E 1 45 ? -26.34089 -16.84872 -23.70114 1.000 113.07798 101 ALA E N 1
ATOM 4441 C CA . ALA E 1 45 ? -26.50487 -17.04170 -22.26554 1.000 108.40717 101 ALA E CA 1
ATOM 4442 C C . ALA E 1 45 ? -26.34137 -18.50080 -21.86377 1.000 120.58477 101 ALA E C 1
ATOM 4443 O O . ALA E 1 45 ? -25.84615 -18.78620 -20.76768 1.000 122.41168 101 ALA E O 1
ATOM 4450 N N . GLN E 1 46 ? -26.74571 -19.43136 -22.72363 1.000 105.12770 102 GLN E N 1
ATOM 4451 C CA . GLN E 1 46 ? -26.72889 -20.85016 -22.39846 1.000 115.64956 102 GLN E CA 1
ATOM 4452 C C . GLN E 1 46 ? -25.44878 -21.54841 -22.84758 1.000 125.09343 102 GLN E C 1
ATOM 4453 O O . GLN E 1 46 ? -25.38435 -22.78111 -22.80976 1.000 114.54357 102 GLN E O 1
ATOM 4467 N N . VAL E 1 47 ? -24.42994 -20.79967 -23.26075 1.000 112.09815 103 VAL E N 1
ATOM 4468 C CA . VAL E 1 47 ? -23.17150 -21.37519 -23.71812 1.000 96.78051 103 VAL E CA 1
ATOM 4469 C C . VAL E 1 47 ? -22.02845 -20.76096 -22.92219 1.000 109.27634 103 VAL E C 1
ATOM 4470 O O . VAL E 1 47 ? -21.99817 -19.54634 -22.69483 1.000 105.94835 103 VAL E O 1
ATOM 4483 N N . ASN E 1 48 ? -21.08522 -21.60251 -22.50368 1.000 105.89777 104 ASN E N 1
ATOM 4484 C CA . ASN E 1 48 ? -19.89936 -21.15579 -21.77838 1.000 96.72632 104 ASN E CA 1
ATOM 4485 C C . ASN E 1 48 ? -18.86500 -20.73188 -22.81361 1.000 89.87053 104 ASN E C 1
ATOM 4486 O O . ASN E 1 48 ? -18.36312 -21.56255 -23.57803 1.000 96.08281 104 ASN E O 1
ATOM 4497 N N . LEU E 1 49 ? -18.54181 -19.44262 -22.83125 1.000 88.54348 105 LEU E N 1
ATOM 4498 C CA . LEU E 1 49 ? -17.71454 -18.86219 -23.87759 1.000 85.23233 105 LEU E CA 1
ATOM 4499 C C . LEU E 1 49 ? -16.22875 -18.88448 -23.55309 1.000 77.67766 105 LEU E C 1
ATOM 4500 O O . LEU E 1 49 ? -15.43576 -18.34722 -24.33286 1.000 80.04825 105 LEU E O 1
ATOM 4516 N N . ALA E 1 50 ? -15.82756 -19.48848 -22.43351 1.000 74.12827 106 ALA E N 1
ATOM 4517 C CA . ALA E 1 50 ? -14.41485 -19.59411 -22.09575 1.000 80.08854 106 ALA E CA 1
ATOM 4518 C C . ALA E 1 50 ? -13.97942 -21.02930 -21.82918 1.000 83.71479 106 ALA E C 1
ATOM 4519 O O . ALA E 1 50 ? -12.88979 -21.24030 -21.28305 1.000 84.25829 106 ALA E O 1
ATOM 4526 N N . GLU E 1 51 ? -14.79057 -22.01622 -22.20166 1.000 83.86720 107 GLU E N 1
ATOM 4527 C CA . GLU E 1 51 ? -14.35820 -23.40333 -22.12045 1.000 83.73482 107 GLU E CA 1
ATOM 4528 C C . GLU E 1 51 ? -13.14318 -23.62762 -23.01128 1.000 81.25458 107 GLU E C 1
ATOM 4529 O O . GLU E 1 51 ? -13.09131 -23.15398 -24.14987 1.000 74.73915 107 GLU E O 1
ATOM 4541 N N . ILE E 1 52 ? -12.14978 -24.34445 -22.48169 1.000 80.05554 108 ILE E N 1
ATOM 4542 C CA . ILE E 1 52 ? -11.01968 -24.74605 -23.30805 1.000 75.19466 108 ILE E CA 1
ATOM 4543 C C . ILE E 1 52 ? -11.52895 -25.66517 -24.40692 1.000 73.64176 108 ILE E C 1
ATOM 4544 O O . ILE E 1 52 ? -12.26392 -26.62692 -24.14771 1.000 65.83947 108 ILE E O 1
ATOM 4560 N N . LEU E 1 53 ? -11.12970 -25.37797 -25.64089 1.000 80.19208 109 LEU E N 1
ATOM 4561 C CA . LEU E 1 53 ? -11.57027 -26.15459 -26.79063 1.000 73.11117 109 LEU E CA 1
ATOM 4562 C C . LEU E 1 53 ? -10.83648 -27.48904 -26.82604 1.000 65.65171 109 LEU E C 1
ATOM 4563 O O . LEU E 1 53 ? -9.60331 -27.52476 -26.89349 1.000 73.10687 109 LEU E O 1
ATOM 4579 N N . GLN E 1 54 ? -11.59126 -28.58126 -26.77734 1.000 67.18841 110 GLN E N 1
ATOM 4580 C CA . GLN E 1 54 ? -11.03185 -29.90863 -26.97173 1.000 72.52042 110 GLN E CA 1
ATOM 4581 C C . GLN E 1 54 ? -11.08146 -30.27148 -28.45255 1.000 75.97794 110 GLN E C 1
ATOM 4582 O O . GLN E 1 54 ? -11.88384 -29.73973 -29.22184 1.000 79.47834 110 GLN E O 1
ATOM 4596 N N . ASP E 1 55 ? -10.21664 -31.19828 -28.84438 1.000 77.51265 111 ASP E N 1
ATOM 4597 C CA . ASP E 1 55 ? -10.04581 -31.51287 -30.25372 1.000 76.75298 111 ASP E CA 1
ATOM 4598 C C . ASP E 1 55 ? -11.17354 -32.41045 -30.74757 1.000 75.90339 111 ASP E C 1
ATOM 4599 O O . ASP E 1 55 ? -11.70438 -33.24279 -30.00731 1.000 81.91804 111 ASP E O 1
ATOM 4608 N N . GLY E 1 56 ? -11.52791 -32.23911 -32.01781 1.000 67.77167 112 GLY E N 1
ATOM 4609 C CA . GLY E 1 56 ? -12.55921 -33.06930 -32.62051 1.000 70.77136 112 GLY E CA 1
ATOM 4610 C C . GLY E 1 56 ? -13.87063 -33.04418 -31.86865 1.000 77.69127 112 GLY E C 1
ATOM 4611 O O . GLY E 1 56 ? -14.48930 -34.09681 -31.66261 1.000 66.28543 112 GLY E O 1
ATOM 4615 N N . THR E 1 57 ? -14.30813 -31.86100 -31.44613 1.000 81.83688 113 THR E N 1
ATOM 4616 C CA . THR E 1 57 ? -15.54485 -31.69686 -30.70055 1.000 79.01642 113 THR E CA 1
ATOM 4617 C C . THR E 1 57 ? -16.41979 -30.65750 -31.38937 1.000 80.62521 113 THR E C 1
ATOM 4618 O O . THR E 1 57 ? -15.97946 -29.93242 -32.28658 1.000 73.45881 113 THR E O 1
ATOM 4629 N N . VAL E 1 58 ? -17.67631 -30.59247 -30.95455 1.000 76.30603 114 VAL E N 1
ATOM 4630 C CA . VAL E 1 58 ? -18.66488 -29.69724 -31.53926 1.000 67.04527 114 VAL E CA 1
ATOM 4631 C C . VAL E 1 58 ? -18.82705 -28.48182 -30.64056 1.000 78.81733 114 VAL E C 1
ATOM 4632 O O . VAL E 1 58 ? -18.74218 -28.56955 -29.40979 1.000 86.05935 114 VAL E O 1
ATOM 4645 N N . VAL E 1 59 ? -19.07057 -27.33329 -31.26559 1.000 81.92459 115 VAL E N 1
ATOM 4646 C CA . VAL E 1 59 ? -19.32228 -26.07755 -30.55936 1.000 78.77471 115 VAL E CA 1
ATOM 4647 C C . VAL E 1 59 ? -20.64847 -25.55138 -31.10197 1.000 75.10966 115 VAL E C 1
ATOM 4648 O O . VAL E 1 59 ? -20.69037 -24.85688 -32.12265 1.000 74.70466 115 VAL E O 1
ATOM 4661 N N . TYR E 1 60 ? -21.74342 -25.89549 -30.42939 1.000 75.23065 116 TYR E N 1
ATOM 4662 C CA . TYR E 1 60 ? -23.08094 -25.52180 -30.86826 1.000 77.24953 116 TYR E CA 1
ATOM 4663 C C . TYR E 1 60 ? -23.49208 -24.20970 -30.21223 1.000 81.66850 116 TYR E C 1
ATOM 4664 O O . TYR E 1 60 ? -23.40519 -24.06638 -28.98854 1.000 88.69783 116 TYR E O 1
ATOM 4682 N N . ILE E 1 61 ? -23.93154 -23.25652 -31.02874 1.000 74.67031 117 ILE E N 1
ATOM 4683 C CA . ILE E 1 61 ? -24.38311 -21.95463 -30.54346 1.000 73.38223 117 ILE E CA 1
ATOM 4684 C C . ILE E 1 61 ? -25.90704 -21.92095 -30.59017 1.000 79.16922 117 ILE E C 1
ATOM 4685 O O . ILE E 1 61 ? -26.48248 -21.70931 -31.66772 1.000 86.98903 117 ILE E O 1
ATOM 4701 N N . PRO E 1 62 ? -26.60148 -22.11005 -29.46677 1.000 78.50616 118 PRO E N 1
ATOM 4702 C CA . PRO E 1 62 ? -28.06502 -22.20896 -29.51731 1.000 87.52135 118 PRO E CA 1
ATOM 4703 C C . PRO E 1 62 ? -28.70873 -20.94208 -30.05988 1.000 105.57705 118 PRO E C 1
ATOM 4704 O O . PRO E 1 62 ? -28.10489 -19.86767 -30.10288 1.000 98.46328 118 PRO E O 1
ATOM 4715 N N . LYS E 1 63 ? -29.95824 -21.09178 -30.49042 1.000 115.71328 119 LYS E N 1
ATOM 4716 C CA . LYS E 1 63 ? -30.78862 -19.98296 -30.93295 1.000 110.04466 119 LYS E CA 1
ATOM 4717 C C . LYS E 1 63 ? -31.78549 -19.60142 -29.84623 1.000 115.13367 119 LYS E C 1
ATOM 4718 O O . LYS E 1 63 ? -32.18988 -20.43177 -29.02770 1.000 105.35304 119 LYS E O 1
ATOM 4737 N N . LYS E 1 64 ? -32.17240 -18.32801 -29.84367 1.000 119.57469 120 LYS E N 1
ATOM 4738 C CA . LYS E 1 64 ? -33.09714 -17.82547 -28.83670 1.000 108.50897 120 LYS E CA 1
ATOM 4739 C C . LYS E 1 64 ? -34.39824 -18.61764 -28.87427 1.000 107.69574 120 LYS E C 1
ATOM 4740 O O . LYS E 1 64 ? -35.07691 -18.66616 -29.90515 1.000 99.74713 120 LYS E O 1
ATOM 4759 N N . GLY E 1 65 ? -34.74493 -19.23723 -27.74634 1.000 123.58990 121 GLY E N 1
ATOM 4760 C CA . GLY E 1 65 ? -35.96772 -19.99906 -27.61999 1.000 126.97256 121 GLY E CA 1
ATOM 4761 C C . GLY E 1 65 ? -35.80602 -21.49925 -27.74089 1.000 126.29891 121 GLY E C 1
ATOM 4762 O O . GLY E 1 65 ? -36.78423 -22.22757 -27.53168 1.000 140.33231 121 GLY E O 1
ATOM 4766 N N . GLU E 1 66 ? -34.61292 -21.98213 -28.06843 1.000 128.00942 122 GLU E N 1
ATOM 4767 C CA . GLU E 1 66 ? -34.39140 -23.41176 -28.25539 1.000 116.64566 122 GLU E CA 1
ATOM 4768 C C . GLU E 1 66 ? -34.71242 -24.19177 -26.98392 1.000 114.98150 122 GLU E C 1
ATOM 4769 O O . GLU E 1 66 ? -34.17320 -23.90716 -25.91486 1.000 103.64336 122 GLU E O 1
ATOM 4781 N N . ASN F 1 3 ? 1.94879 -20.65853 -17.72423 1.000 107.90244 59 ASN F N 1
ATOM 4782 C CA . ASN F 1 3 ? 1.78430 -19.25825 -17.34950 1.000 119.39357 59 ASN F CA 1
ATOM 4783 C C . ASN F 1 3 ? 0.67523 -19.08455 -16.31481 1.000 117.83579 59 ASN F C 1
ATOM 4784 O O . ASN F 1 3 ? 0.04103 -20.05963 -15.90664 1.000 113.41797 59 ASN F O 1
ATOM 4794 N N . GLU F 1 4 ? 0.43627 -17.83756 -15.90577 1.000 127.81693 60 GLU F N 1
ATOM 4795 C CA . GLU F 1 4 ? -0.42845 -17.52672 -14.77064 1.000 109.78996 60 GLU F CA 1
ATOM 4796 C C . GLU F 1 4 ? -1.47310 -16.47322 -15.12937 1.000 100.94872 60 GLU F C 1
ATOM 4797 O O . GLU F 1 4 ? -1.67426 -15.49139 -14.41121 1.000 96.96196 60 GLU F O 1
ATOM 4809 N N . THR F 1 5 ? -2.13991 -16.65113 -16.26425 1.000 109.36966 61 THR F N 1
ATOM 4810 C CA . THR F 1 5 ? -3.29697 -15.84471 -16.62732 1.000 95.94136 61 THR F CA 1
ATOM 4811 C C . THR F 1 5 ? -4.48798 -16.78077 -16.79895 1.000 90.40295 61 THR F C 1
ATOM 4812 O O . THR F 1 5 ? -4.33782 -18.00417 -16.85759 1.000 99.62177 61 THR F O 1
ATOM 4823 N N . ILE F 1 6 ? -5.68287 -16.20142 -16.89992 1.000 90.52070 62 ILE F N 1
ATOM 4824 C CA . ILE F 1 6 ? -6.91253 -16.98475 -16.86198 1.000 83.76185 62 ILE F CA 1
ATOM 4825 C C . ILE F 1 6 ? -7.99870 -16.23802 -17.61835 1.000 86.11281 62 ILE F C 1
ATOM 4826 O O . ILE F 1 6 ? -7.96183 -15.01186 -17.74626 1.000 95.17649 62 ILE F O 1
ATOM 4842 N N . VAL F 1 7 ? -8.97332 -16.99295 -18.12002 1.000 79.59758 63 VAL F N 1
ATOM 4843 C CA . VAL F 1 7 ? -10.12441 -16.44158 -18.81995 1.000 78.47668 63 VAL F CA 1
ATOM 4844 C C . VAL F 1 7 ? -11.38315 -16.93986 -18.12505 1.000 76.12129 63 VAL F C 1
ATOM 4845 O O . VAL F 1 7 ? -11.42332 -18.05384 -17.59215 1.000 74.35475 63 VAL F O 1
ATOM 4858 N N . ILE F 1 8 ? -12.41546 -16.10303 -18.13223 1.000 88.42519 64 ILE F N 1
ATOM 4859 C CA . ILE F 1 8 ? -13.61526 -16.35020 -17.34106 1.000 73.83076 64 ILE F CA 1
ATOM 4860 C C . ILE F 1 8 ? -14.81412 -15.78825 -18.09034 1.000 75.27159 64 ILE F C 1
ATOM 4861 O O . ILE F 1 8 ? -14.72891 -14.73351 -18.72571 1.000 77.79927 64 ILE F O 1
ATOM 4877 N N . ASP F 1 9 ? -15.93297 -16.50063 -18.01091 1.000 74.78173 65 ASP F N 1
ATOM 4878 C CA . ASP F 1 9 ? -17.19576 -16.06498 -18.59234 1.000 95.72696 65 ASP F CA 1
ATOM 4879 C C . ASP F 1 9 ? -18.05383 -15.43814 -17.49993 1.000 103.67850 65 ASP F C 1
ATOM 4880 O O . ASP F 1 9 ? -18.41534 -16.11028 -16.52888 1.000 94.23352 65 ASP F O 1
ATOM 4889 N N . ILE F 1 10 ? -18.37144 -14.15293 -17.65868 1.000 105.24984 66 ILE F N 1
ATOM 4890 C CA . ILE F 1 10 ? -19.19244 -13.43437 -16.69539 1.000 86.36349 66 ILE F CA 1
ATOM 4891 C C . ILE F 1 10 ? -20.57719 -13.27141 -17.30791 1.000 88.48227 66 ILE F C 1
ATOM 4892 O O . ILE F 1 10 ? -20.86227 -12.27813 -17.98987 1.000 89.27905 66 ILE F O 1
ATOM 4908 N N . LYS F 1 11 ? -21.42780 -14.26641 -17.11010 1.000 98.63489 67 LYS F N 1
ATOM 4909 C CA . LYS F 1 11 ? -22.82237 -14.15728 -17.50316 1.000 95.16131 67 LYS F CA 1
ATOM 4910 C C . LYS F 1 11 ? -23.63499 -13.62794 -16.32339 1.000 85.82611 67 LYS F C 1
ATOM 4911 O O . LYS F 1 11 ? -23.17940 -13.62298 -15.17829 1.000 87.88016 67 LYS F O 1
ATOM 4930 N N . GLY F 1 12 ? -24.84586 -13.17729 -16.61550 1.000 78.42645 68 GLY F N 1
ATOM 4931 C CA . GLY F 1 12 ? -25.77853 -12.76871 -15.58796 1.000 76.71068 68 GLY F CA 1
ATOM 4932 C C . GLY F 1 12 ? -25.98771 -11.26838 -15.52590 1.000 80.61318 68 GLY F C 1
ATOM 4933 O O . GLY F 1 12 ? -25.76607 -10.53044 -16.48982 1.000 82.98921 68 GLY F O 1
ATOM 4937 N N . ALA F 1 13 ? -26.44040 -10.81618 -14.35402 1.000 78.78057 69 ALA F N 1
ATOM 4938 C CA . ALA F 1 13 ? -26.82240 -9.42139 -14.13523 1.000 80.14987 69 ALA F CA 1
ATOM 4939 C C . ALA F 1 13 ? -25.57153 -8.58542 -13.87750 1.000 76.28969 69 ALA F C 1
ATOM 4940 O O . ALA F 1 13 ? -25.23205 -8.23657 -12.74407 1.000 81.57654 69 ALA F O 1
ATOM 4947 N N . VAL F 1 14 ? -24.87106 -8.26206 -14.96317 1.000 72.26620 70 VAL F N 1
ATOM 4948 C CA . VAL F 1 14 ? -23.74937 -7.33526 -14.93534 1.000 77.92362 70 VAL F CA 1
ATOM 4949 C C . VAL F 1 14 ? -23.92834 -6.34768 -16.08022 1.000 79.0755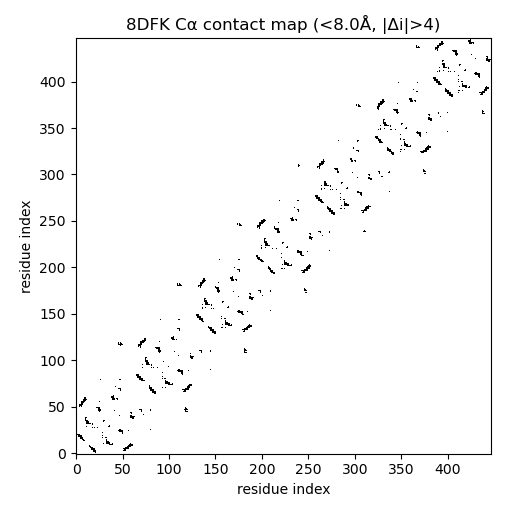2 70 VAL F C 1
ATOM 4950 O O . VAL F 1 14 ? -24.73904 -6.54893 -16.98461 1.000 76.05452 70 VAL F O 1
ATOM 4963 N N . GLN F 1 15 ? -23.15006 -5.26683 -16.03384 1.000 86.05408 71 GLN F N 1
ATOM 4964 C CA . GLN F 1 15 ? -23.32585 -4.20834 -17.02104 1.000 89.59758 71 GLN F CA 1
ATOM 4965 C C . GLN F 1 15 ? -22.82001 -4.64290 -18.39091 1.000 88.27890 71 GLN F C 1
ATOM 4966 O O . GLN F 1 15 ? -23.46289 -4.36511 -19.41035 1.000 75.53049 71 GLN F O 1
ATOM 4980 N N . HIS F 1 16 ? -21.67787 -5.33006 -18.43694 1.000 85.81599 72 HIS F N 1
ATOM 4981 C CA . HIS F 1 16 ? -21.11293 -5.85664 -19.67859 1.000 86.86889 72 HIS F CA 1
ATOM 4982 C C . HIS F 1 16 ? -20.83556 -7.34519 -19.51581 1.000 81.38212 72 HIS F C 1
ATOM 4983 O O . HIS F 1 16 ? -19.69101 -7.75114 -19.26985 1.000 86.25906 72 HIS F O 1
ATOM 4997 N N . PRO F 1 17 ? -21.85886 -8.19047 -19.63216 1.000 79.29258 73 PRO F N 1
ATOM 4998 C CA . PRO F 1 17 ? -21.60351 -9.63690 -19.63268 1.000 85.48191 73 PRO F CA 1
ATOM 4999 C C . PRO F 1 17 ? -20.73442 -10.02525 -20.82033 1.000 85.79119 73 PRO F C 1
ATOM 5000 O O . PRO F 1 17 ? -20.82249 -9.43712 -21.90057 1.000 87.48126 73 PRO F O 1
ATOM 5011 N N . GLY F 1 18 ? -19.89181 -11.02987 -20.61532 1.000 81.46459 74 GLY F N 1
ATOM 5012 C CA . GLY F 1 18 ? -19.02164 -11.48307 -21.68437 1.000 79.91815 74 GLY F CA 1
ATOM 5013 C C . GLY F 1 18 ? -17.87193 -12.31381 -21.13997 1.000 74.24697 74 GLY F C 1
ATOM 5014 O O . GLY F 1 18 ? -17.97116 -12.91441 -20.07230 1.000 77.33971 74 GLY F O 1
ATOM 5018 N N . VAL F 1 19 ? -16.78948 -12.33330 -21.91435 1.000 73.85703 75 VAL F N 1
ATOM 5019 C CA . VAL F 1 19 ? -15.59401 -13.11031 -21.60948 1.000 78.40006 75 VAL F CA 1
ATOM 5020 C C . VAL F 1 19 ? -14.45791 -12.14581 -21.30283 1.000 73.85559 75 VAL F C 1
ATOM 5021 O O . VAL F 1 19 ? -14.16691 -11.24584 -22.10027 1.000 69.70002 75 VAL F O 1
ATOM 5034 N N . TYR F 1 20 ? -13.82929 -12.32321 -20.14263 1.000 72.63411 76 TYR F N 1
ATOM 5035 C CA . TYR F 1 20 ? -12.73457 -11.46998 -19.70807 1.000 70.27583 76 TYR F CA 1
ATOM 5036 C C . TYR F 1 20 ? -11.56071 -12.33422 -19.26993 1.000 67.01126 76 TYR F C 1
ATOM 5037 O O . TYR F 1 20 ? -11.71797 -13.51020 -18.93346 1.000 60.81690 76 TYR F O 1
ATOM 5055 N N . GLU F 1 21 ? -10.37661 -11.72774 -19.27538 1.000 72.40990 77 GLU F N 1
ATOM 5056 C CA . GLU F 1 21 ? -9.13331 -12.39083 -18.90169 1.000 72.99974 77 GLU F CA 1
ATOM 5057 C C . GLU F 1 21 ? -8.67136 -11.85440 -17.55298 1.000 82.77372 77 GLU F C 1
ATOM 5058 O O . GLU F 1 21 ? -8.41963 -10.65245 -17.41328 1.000 84.05218 77 GLU F O 1
ATOM 5070 N N . MET F 1 22 ? -8.56201 -12.74286 -16.56841 1.000 89.53933 78 MET F N 1
ATOM 5071 C CA . MET F 1 22 ? -8.15717 -12.38774 -15.21714 1.000 81.45455 78 MET F CA 1
ATOM 5072 C C . MET F 1 22 ? -6.78990 -12.98578 -14.90527 1.000 83.73731 78 MET F C 1
ATOM 5073 O O . MET F 1 22 ? -6.30653 -13.88626 -15.59670 1.000 99.34420 78 MET F O 1
ATOM 5087 N N . ARG F 1 23 ? -6.17467 -12.47701 -13.84065 1.000 90.77684 79 ARG F N 1
ATOM 5088 C CA . ARG F 1 23 ? -4.93990 -13.04720 -13.31940 1.000 81.30281 79 ARG F CA 1
ATOM 5089 C C . ARG F 1 23 ? -5.23812 -14.29402 -12.49392 1.000 87.45456 79 ARG F C 1
ATOM 5090 O O . ARG F 1 23 ? -6.32765 -14.45287 -11.93700 1.000 103.30728 79 ARG F O 1
ATOM 5111 N N . THR F 1 24 ? -4.24428 -15.18232 -12.41465 1.000 90.26943 80 THR F N 1
ATOM 5112 C CA . THR F 1 24 ? -4.51061 -16.55767 -12.00313 1.000 95.48769 80 THR F CA 1
ATOM 5113 C C . THR F 1 24 ? -5.13421 -16.64881 -10.61592 1.000 98.76878 80 THR F C 1
ATOM 5114 O O . THR F 1 24 ? -5.85207 -17.61335 -10.32682 1.000 97.78321 80 THR F O 1
ATOM 5125 N N . GLY F 1 25 ? -4.87214 -15.67910 -9.74544 1.000 89.72290 81 GLY F N 1
ATOM 5126 C CA . GLY F 1 25 ? -5.34499 -15.76980 -8.37763 1.000 94.39327 81 GLY F CA 1
ATOM 5127 C C . GLY F 1 25 ? -6.44940 -14.79329 -8.03461 1.000 95.37686 81 GLY F C 1
ATOM 5128 O O . GLY F 1 25 ? -6.58957 -14.39011 -6.87631 1.000 94.37154 81 GLY F O 1
ATOM 5132 N N . ASP F 1 26 ? -7.25276 -14.41925 -9.02362 1.000 87.19275 82 ASP F N 1
ATOM 5133 C CA . ASP F 1 26 ? -8.24209 -13.37508 -8.82420 1.000 81.57032 82 ASP F CA 1
ATOM 5134 C C . ASP F 1 26 ? -9.51580 -13.94803 -8.20451 1.000 80.95183 82 ASP F C 1
ATOM 5135 O O . ASP F 1 26 ? -9.66986 -15.15991 -8.02696 1.000 74.57330 82 ASP F O 1
ATOM 5144 N N . ARG F 1 27 ? -10.43435 -13.04633 -7.86671 1.000 76.34550 83 ARG F N 1
ATOM 5145 C CA . ARG F 1 27 ? -11.65138 -13.37765 -7.14566 1.000 72.46464 83 ARG F CA 1
ATOM 5146 C C . ARG F 1 27 ? -12.87339 -12.90530 -7.92270 1.000 76.15074 83 ARG F C 1
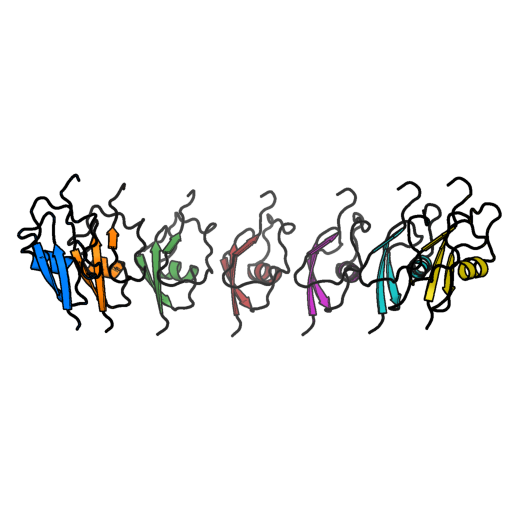ATOM 5147 O O . ARG F 1 27 ? -12.77906 -12.07428 -8.83050 1.000 76.61729 83 ARG F O 1
ATOM 5168 N N . VAL F 1 28 ? -14.03401 -13.44370 -7.53947 1.000 70.96106 84 VAL F N 1
ATOM 5169 C CA . VAL F 1 28 ? -15.28029 -13.09662 -8.21748 1.000 64.41449 84 VAL F CA 1
ATOM 5170 C C . VAL F 1 28 ? -15.53602 -11.59669 -8.14211 1.000 70.23259 84 VAL F C 1
ATOM 5171 O O . VAL F 1 28 ? -16.02568 -10.98780 -9.10090 1.000 80.20156 84 VAL F O 1
ATOM 5184 N N . SER F 1 29 ? -15.22103 -10.97651 -7.00253 1.000 78.67583 85 SER F N 1
ATOM 5185 C CA . SER F 1 29 ? -15.42734 -9.53776 -6.87707 1.000 78.20963 85 SER F CA 1
ATOM 5186 C C . SER F 1 29 ? -14.63106 -8.76717 -7.92035 1.000 80.79088 85 SER F C 1
ATOM 5187 O O . SER F 1 29 ? -15.00181 -7.64380 -8.28035 1.000 89.75809 85 SER F O 1
ATOM 5195 N N . GLN F 1 30 ? -13.53516 -9.34689 -8.41144 1.000 77.56412 86 GLN F N 1
ATOM 5196 C CA . GLN F 1 30 ? -12.74105 -8.67963 -9.43565 1.000 86.55796 86 GLN F CA 1
ATOM 5197 C C . GLN F 1 30 ? -13.35017 -8.86655 -10.81946 1.000 80.96320 86 GLN F C 1
ATOM 5198 O O . GLN F 1 30 ? -13.34506 -7.93647 -11.63345 1.000 80.60348 86 GLN F O 1
ATOM 5212 N N . ALA F 1 31 ? -13.87392 -10.06103 -11.10205 1.000 79.53101 87 ALA F N 1
ATOM 5213 C CA . ALA F 1 31 ? -14.56506 -10.29112 -12.36624 1.000 81.86781 87 ALA F CA 1
ATOM 5214 C C . ALA F 1 31 ? -15.75325 -9.35050 -12.52201 1.000 76.27615 87 ALA F C 1
ATOM 5215 O O . ALA F 1 31 ? -15.95563 -8.75668 -13.58724 1.000 82.93118 87 ALA F O 1
ATOM 5222 N N . ILE F 1 32 ? -16.55928 -9.21120 -11.46699 1.000 80.29283 88 ILE F N 1
ATOM 5223 C CA . ILE F 1 32 ? -17.72208 -8.33181 -11.53251 1.000 73.12409 88 ILE F CA 1
ATOM 5224 C C . ILE F 1 32 ? -17.29466 -6.90923 -11.86079 1.000 73.55471 88 ILE F C 1
ATOM 5225 O O . ILE F 1 32 ? -17.92606 -6.22598 -12.67563 1.000 81.35401 88 ILE F O 1
ATOM 5241 N N . GLU F 1 33 ? -16.22318 -6.43601 -11.22535 1.000 71.37549 89 GLU F N 1
ATOM 5242 C CA . GLU F 1 33 ? -15.74813 -5.08602 -11.50778 1.000 87.10510 89 GLU F CA 1
ATOM 5243 C C . GLU F 1 33 ? -15.18375 -4.99160 -12.91999 1.000 86.84727 89 GLU F C 1
ATOM 5244 O O . GLU F 1 33 ? -15.39348 -3.98848 -13.61278 1.000 82.77752 89 GLU F O 1
ATOM 5256 N N . LYS F 1 34 ? -14.47130 -6.02942 -13.36477 1.000 85.16041 90 LYS F N 1
ATOM 5257 C CA . LYS F 1 34 ? -13.94347 -6.04226 -14.72424 1.000 78.60200 90 LYS F CA 1
ATOM 5258 C C . LYS F 1 34 ? -15.05801 -6.00463 -15.75876 1.000 75.60783 90 LYS F C 1
ATOM 5259 O O . LYS F 1 34 ? -14.88371 -5.43233 -16.84081 1.000 89.35470 90 LYS F O 1
ATOM 5278 N N . ALA F 1 35 ? -16.20735 -6.60576 -15.44382 1.000 74.75101 91 ALA F N 1
ATOM 5279 C CA . ALA F 1 35 ? -17.34615 -6.68583 -16.35010 1.000 72.72584 91 ALA F CA 1
ATOM 5280 C C . ALA F 1 35 ? -18.24552 -5.46061 -16.27703 1.000 83.99356 91 ALA F C 1
ATOM 5281 O O . ALA F 1 35 ? -19.44755 -5.55950 -16.55807 1.000 93.20147 91 ALA F O 1
ATOM 5288 N N . GLY F 1 36 ? -17.70018 -4.31239 -15.89987 1.000 88.36677 92 GLY F N 1
ATOM 5289 C CA . GLY F 1 36 ? -18.44935 -3.07503 -15.78744 1.000 103.61578 92 GLY F CA 1
ATOM 5290 C C . GLY F 1 36 ? -19.05579 -2.85045 -14.42183 1.000 96.19123 92 GLY F C 1
ATOM 5291 O O . GLY F 1 36 ? -19.10678 -1.71407 -13.94785 1.000 107.61523 92 GLY F O 1
ATOM 5295 N N . GLY F 1 37 ? -19.52185 -3.91041 -13.77731 1.000 84.09542 93 GLY F N 1
ATOM 5296 C CA . GLY F 1 37 ? -20.08547 -3.80861 -12.44660 1.000 95.64498 93 GLY F CA 1
ATOM 5297 C C . GLY F 1 37 ? -21.41492 -4.52828 -12.34809 1.000 86.65125 93 GLY F C 1
ATOM 5298 O O . GLY F 1 37 ? -21.96984 -5.01785 -13.32823 1.000 94.03059 93 GLY F O 1
ATOM 5302 N N . THR F 1 38 ? -21.91934 -4.57166 -11.12128 1.000 101.05948 94 THR F N 1
ATOM 5303 C CA . THR F 1 38 ? -23.19793 -5.22090 -10.87756 1.000 101.59241 94 THR F CA 1
ATOM 5304 C C . THR F 1 38 ? -24.32520 -4.41206 -11.50842 1.000 105.71718 94 THR F C 1
ATOM 5305 O O . THR F 1 38 ? -24.29925 -3.17835 -11.51833 1.000 105.92028 94 THR F O 1
ATOM 5316 N N . SER F 1 39 ? -25.32082 -5.11701 -12.03483 1.000 102.53097 95 SER F N 1
ATOM 5317 C CA . SER F 1 39 ? -26.52696 -4.48110 -12.53725 1.000 101.67507 95 SER F CA 1
ATOM 5318 C C . SER F 1 39 ? -27.48124 -4.16415 -11.38888 1.000 108.48678 95 SER F C 1
ATOM 5319 O O . SER F 1 39 ? -27.44795 -4.79018 -10.32601 1.000 115.07198 95 SER F O 1
ATOM 5327 N N . GLU F 1 40 ? -28.34395 -3.17111 -11.61595 1.000 115.09602 96 GLU F N 1
ATOM 5328 C CA . GLU F 1 40 ? -29.26880 -2.72340 -10.57909 1.000 122.31173 96 GLU F CA 1
ATOM 5329 C C . GLU F 1 40 ? -30.36301 -3.74259 -10.28032 1.000 117.69777 96 GLU F C 1
ATOM 5330 O O . GLU F 1 40 ? -31.20738 -3.48081 -9.41692 1.000 111.29981 96 GLU F O 1
ATOM 5342 N N . GLN F 1 41 ? -30.36609 -4.88622 -10.96174 1.000 111.54127 97 GLN F N 1
ATOM 5343 C CA . GLN F 1 41 ? -31.34205 -5.94859 -10.75061 1.000 109.72763 97 GLN F CA 1
ATOM 5344 C C . GLN F 1 41 ? -30.69129 -7.18970 -10.14762 1.000 108.35710 97 GLN F C 1
ATOM 5345 O O . GLN F 1 41 ? -31.31503 -8.25328 -10.09922 1.000 104.82802 97 GLN F O 1
ATOM 5359 N N . ALA F 1 42 ? -29.46961 -7.06331 -9.63836 1.000 99.45974 98 ALA F N 1
ATOM 5360 C CA . ALA F 1 42 ? -28.68212 -8.20793 -9.20873 1.000 106.79262 98 ALA F CA 1
ATOM 5361 C C . ALA F 1 42 ? -28.89900 -8.52507 -7.73585 1.000 113.41459 98 ALA F C 1
ATOM 5362 O O . ALA F 1 42 ? -29.20451 -7.64643 -6.92561 1.000 114.87956 98 ALA F O 1
ATOM 5369 N N . ASP F 1 43 ? -28.71971 -9.80093 -7.39797 1.000 121.46261 99 ASP F N 1
ATOM 5370 C CA . ASP F 1 43 ? -28.87387 -10.31842 -6.03986 1.000 118.39361 99 ASP F CA 1
ATOM 5371 C C . ASP F 1 43 ? -27.52585 -10.86726 -5.57757 1.000 98.11756 99 ASP F C 1
ATOM 5372 O O . ASP F 1 43 ? -27.23598 -12.05373 -5.75025 1.000 102.58154 99 ASP F O 1
ATOM 5381 N N . GLU F 1 44 ? -26.70113 -9.99939 -4.98555 1.000 96.78271 100 GLU F N 1
ATOM 5382 C CA . GLU F 1 44 ? -25.37640 -10.41101 -4.53664 1.000 106.39639 100 GLU F CA 1
ATOM 5383 C C . GLU F 1 44 ? -25.41421 -11.32228 -3.31692 1.000 112.09090 100 GLU F C 1
ATOM 5384 O O . GLU F 1 44 ? -24.35952 -11.81816 -2.90582 1.000 105.81877 100 GLU F O 1
ATOM 5396 N N . ALA F 1 45 ? -26.58827 -11.55008 -2.72579 1.000 119.21574 101 ALA F N 1
ATOM 5397 C CA . ALA F 1 45 ? -26.65250 -12.34407 -1.50438 1.000 105.72623 101 ALA F CA 1
ATOM 5398 C C . ALA F 1 45 ? -26.37424 -13.81765 -1.76870 1.000 107.13422 101 ALA F C 1
ATOM 5399 O O . ALA F 1 45 ? -25.80246 -14.50007 -0.91103 1.000 118.96823 101 ALA F O 1
ATOM 5406 N N . GLN F 1 46 ? -26.75929 -14.32423 -2.93730 1.000 111.46350 102 GLN F N 1
ATOM 5407 C CA . GLN F 1 46 ? -26.62902 -15.74000 -3.24889 1.000 122.62232 102 GLN F CA 1
ATOM 5408 C C . GLN F 1 46 ? -25.31699 -16.07331 -3.95268 1.000 115.55726 102 GLN F C 1
ATOM 5409 O O . GLN F 1 46 ? -25.16217 -17.19536 -4.44528 1.000 114.99834 102 GLN F O 1
ATOM 5423 N N . VAL F 1 47 ? -24.36911 -15.13871 -4.00912 1.000 92.73666 103 VAL F N 1
ATOM 5424 C CA . VAL F 1 47 ? -23.08890 -15.37057 -4.66743 1.000 101.86702 103 VAL F CA 1
ATOM 5425 C C . VAL F 1 47 ? -21.95359 -15.04830 -3.70456 1.000 98.21413 103 VAL F C 1
ATOM 5426 O O . VAL F 1 47 ? -21.97711 -14.02084 -3.01795 1.000 85.62994 103 VAL F O 1
ATOM 5439 N N . ASN F 1 48 ? -20.95042 -15.92372 -3.67276 1.000 94.32237 104 ASN F N 1
ATOM 5440 C CA . ASN F 1 48 ? -19.75916 -15.73870 -2.85113 1.000 89.26701 104 ASN F CA 1
ATOM 5441 C C . ASN F 1 48 ? -18.76318 -14.89241 -3.63407 1.000 79.80400 104 ASN F C 1
ATOM 5442 O O . ASN F 1 48 ? -18.27715 -15.31543 -4.68854 1.000 92.62061 104 ASN F O 1
ATOM 5453 N N . LEU F 1 49 ? -18.45369 -13.70819 -3.11620 1.000 70.72769 105 LEU F N 1
ATOM 5454 C CA . LEU F 1 49 ? -17.68647 -12.72155 -3.86170 1.000 74.91427 105 LEU F CA 1
ATOM 5455 C C . LEU F 1 49 ? -16.17984 -12.84070 -3.67260 1.000 69.62661 105 LEU F C 1
ATOM 5456 O O . LEU F 1 49 ? -15.44271 -12.00333 -4.20165 1.000 72.11332 105 LEU F O 1
ATOM 5472 N N . ALA F 1 50 ? -15.69476 -13.84774 -2.94684 1.000 71.02809 106 ALA F N 1
ATOM 5473 C CA . ALA F 1 50 ? -14.25800 -14.03789 -2.79538 1.000 64.78254 106 ALA F CA 1
ATOM 5474 C C . ALA F 1 50 ? -13.81261 -15.44179 -3.18518 1.000 72.71722 106 ALA F C 1
ATOM 5475 O O . ALA F 1 50 ? -12.67648 -15.82771 -2.87747 1.000 65.79615 106 ALA F O 1
ATOM 5482 N N . GLU F 1 51 ? -14.66123 -16.20448 -3.86892 1.000 77.57487 107 GLU F N 1
ATOM 5483 C CA . GLU F 1 51 ? -14.23917 -17.49017 -4.40281 1.000 80.06174 107 GLU F CA 1
ATOM 5484 C C . GLU F 1 51 ? -13.08943 -17.29503 -5.38219 1.000 81.21893 107 GLU F C 1
ATOM 5485 O O . GLU F 1 51 ? -13.11609 -16.39306 -6.22496 1.000 71.87559 107 GLU F O 1
ATOM 5497 N N . ILE F 1 52 ? -12.06912 -18.14893 -5.26766 1.000 84.76135 108 ILE F N 1
ATOM 5498 C CA . ILE F 1 52 ? -10.98768 -18.12817 -6.24284 1.000 79.17696 108 ILE F CA 1
ATOM 5499 C C . ILE F 1 52 ? -11.55204 -18.47297 -7.61128 1.000 77.29673 108 ILE F C 1
ATOM 5500 O O . ILE F 1 52 ? -12.28583 -19.45584 -7.77401 1.000 77.15811 108 ILE F O 1
ATOM 5516 N N . LEU F 1 53 ? -11.20778 -17.66130 -8.60374 1.000 77.20381 109 LEU F N 1
ATOM 5517 C CA . LEU F 1 53 ? -11.68513 -17.87184 -9.96170 1.000 71.67054 109 LEU F CA 1
ATOM 5518 C C . LEU F 1 53 ? -10.91871 -19.02865 -10.58905 1.000 87.53812 109 LEU F C 1
ATOM 5519 O O . LEU F 1 53 ? -9.68635 -18.99003 -10.67742 1.000 87.94978 109 LEU F O 1
ATOM 5535 N N . GLN F 1 54 ? -11.64293 -20.06304 -11.00007 1.000 93.84097 110 GLN F N 1
ATOM 5536 C CA . GLN F 1 54 ? -11.05909 -21.15838 -11.75625 1.000 99.41625 110 GLN F CA 1
ATOM 5537 C C . GLN F 1 54 ? -11.16208 -20.86709 -13.25041 1.000 91.38032 110 GLN F C 1
ATOM 5538 O O . GLN F 1 54 ? -12.01264 -20.09851 -13.70192 1.000 93.68891 110 GLN F O 1
ATOM 5552 N N . ASP F 1 55 ? -10.28459 -21.50071 -14.01948 1.000 95.30657 111 ASP F N 1
ATOM 5553 C CA . ASP F 1 55 ? -10.16570 -21.18591 -15.43459 1.000 95.39813 111 ASP F CA 1
ATOM 5554 C C . ASP F 1 55 ? -11.27857 -21.84925 -16.23558 1.000 93.97367 111 ASP F C 1
ATOM 5555 O O . ASP F 1 55 ? -11.74656 -22.94276 -15.90628 1.000 95.46384 111 ASP F O 1
ATOM 5564 N N . GLY F 1 56 ? -11.68881 -21.17760 -17.30702 1.000 84.58334 112 GLY F N 1
ATOM 5565 C CA . GLY F 1 56 ? -12.71437 -21.72524 -18.17975 1.000 86.06333 112 GLY F CA 1
ATOM 5566 C C . GLY F 1 56 ? -13.99383 -22.08158 -17.45711 1.000 88.61622 112 GLY F C 1
ATOM 5567 O O . GLY F 1 56 ? -14.56795 -23.15021 -17.70310 1.000 94.44634 112 GLY F O 1
ATOM 5571 N N . THR F 1 57 ? -14.45209 -21.21104 -16.56121 1.000 90.59346 113 THR F N 1
ATOM 5572 C CA . THR F 1 57 ? -15.66665 -21.43570 -15.79530 1.000 93.96237 113 THR F CA 1
ATOM 5573 C C . THR F 1 57 ? -16.59571 -20.24130 -15.96242 1.000 87.89732 113 THR F C 1
ATOM 5574 O O . THR F 1 57 ? -16.20694 -19.18442 -16.46815 1.000 77.19902 113 THR F O 1
ATOM 5585 N N . VAL F 1 58 ? -17.83677 -20.42105 -15.52422 1.000 92.01074 114 VAL F N 1
ATOM 5586 C CA . VAL F 1 58 ? -18.86879 -19.40097 -15.64775 1.000 88.25250 114 VAL F CA 1
ATOM 5587 C C . VAL F 1 58 ? -19.02787 -18.70679 -14.30440 1.000 98.23573 114 VAL F C 1
ATOM 5588 O O . VAL F 1 58 ? -18.88472 -19.31980 -13.23955 1.000 101.58376 114 VAL F O 1
ATOM 5601 N N . VAL F 1 59 ? -19.33145 -17.41312 -14.35158 1.000 91.35873 115 VAL F N 1
ATOM 5602 C CA . VAL F 1 59 ? -19.59319 -16.61523 -13.15456 1.000 78.95490 115 VAL F CA 1
ATOM 5603 C C . VAL F 1 59 ? -20.96372 -15.97854 -13.36889 1.000 82.93176 115 VAL F C 1
ATOM 5604 O O . VAL F 1 59 ? -21.08278 -14.90282 -13.96447 1.000 87.79224 115 VAL F O 1
ATOM 5617 N N . TYR F 1 60 ? -22.00902 -16.64774 -12.89043 1.000 80.19665 116 TYR F N 1
ATOM 5618 C CA . TYR F 1 60 ? -23.38069 -16.19568 -13.07682 1.000 80.85245 116 TYR F CA 1
ATOM 5619 C C . TYR F 1 60 ? -23.79554 -15.33185 -11.89395 1.000 84.08014 116 TYR F C 1
ATOM 5620 O O . TYR F 1 60 ? -23.65933 -15.74436 -10.73777 1.000 89.60091 116 TYR F O 1
ATOM 5638 N N . ILE F 1 61 ? -24.30673 -14.14111 -12.18837 1.000 81.17071 117 ILE F N 1
ATOM 5639 C CA . ILE F 1 61 ? -24.75737 -13.20330 -11.16317 1.000 84.01978 117 ILE F CA 1
ATOM 5640 C C . ILE F 1 61 ? -26.28031 -13.25602 -11.11637 1.000 88.64466 117 ILE F C 1
ATOM 5641 O O . ILE F 1 61 ? -26.94217 -12.67292 -11.98819 1.000 93.60243 117 ILE F O 1
ATOM 5657 N N . PRO F 1 62 ? -26.88106 -13.93943 -10.14106 1.000 85.38196 118 PRO F N 1
ATOM 5658 C CA . PRO F 1 62 ? -28.33720 -14.11086 -10.15987 1.000 91.11419 118 PRO F CA 1
ATOM 5659 C C . PRO F 1 62 ? -29.06809 -12.77917 -10.10820 1.000 100.63406 118 PRO F C 1
ATOM 5660 O O . PRO F 1 62 ? -28.52011 -11.74597 -9.71854 1.000 96.93541 118 PRO F O 1
ATOM 5671 N N . LYS F 1 63 ? -30.33268 -12.82281 -10.50991 1.000 122.66926 119 LYS F N 1
ATOM 5672 C CA . LYS F 1 63 ? -31.23322 -11.68560 -10.42116 1.000 110.53912 119 LYS F CA 1
ATOM 5673 C C . LYS F 1 63 ? -32.13990 -11.85708 -9.20892 1.000 111.74286 119 LYS F C 1
ATOM 5674 O O . LYS F 1 63 ? -32.44087 -12.97782 -8.78976 1.000 135.18091 119 LYS F O 1
ATOM 5693 N N . LYS F 1 64 ? -32.56454 -10.73254 -8.64154 1.000 109.38839 120 LYS F N 1
ATOM 5694 C CA . LYS F 1 64 ? -33.39496 -10.76637 -7.44546 1.000 111.76300 120 LYS F CA 1
ATOM 5695 C C . LYS F 1 64 ? -34.66098 -11.57256 -7.70678 1.000 121.07429 120 LYS F C 1
ATOM 5696 O O . LYS F 1 64 ? -35.43418 -11.25555 -8.61601 1.000 121.49500 120 LYS F O 1
ATOM 5715 N N . GLY F 1 65 ? -34.86855 -12.61942 -6.90811 1.000 120.20448 121 GLY F N 1
ATOM 5716 C CA . GLY F 1 65 ? -36.03591 -13.46574 -7.02099 1.000 119.29679 121 GLY F CA 1
ATOM 5717 C C . GLY F 1 65 ? -35.80976 -14.78128 -7.73583 1.000 129.39374 121 GLY F C 1
ATOM 5718 O O . GLY F 1 65 ? -36.73192 -15.60561 -7.78252 1.000 132.14386 121 GLY F O 1
ATOM 5722 N N . GLU F 1 66 ? -34.62211 -15.00525 -8.28828 1.000 131.00080 122 GLU F N 1
ATOM 5723 C CA . GLU F 1 66 ? -34.34436 -16.22633 -9.03687 1.000 122.37447 122 GLU F CA 1
ATOM 5724 C C . GLU F 1 66 ? -34.54196 -17.46026 -8.16233 1.000 125.21031 122 GLU F C 1
ATOM 5725 O O . GLU F 1 66 ? -33.71125 -17.76717 -7.30732 1.000 117.39594 122 GLU F O 1
ATOM 5737 N N . GLU G 1 4 ? 0.67723 -16.14118 2.98747 1.000 125.18844 60 GLU G N 1
ATOM 5738 C CA . GLU G 1 4 ? 0.90256 -15.33871 4.18424 1.000 109.66092 60 GLU G CA 1
ATOM 5739 C C . GLU G 1 4 ? -0.18076 -14.26999 4.33712 1.000 104.58213 60 GLU G C 1
ATOM 5740 O O . GLU G 1 4 ? -0.13133 -13.45121 5.25496 1.000 92.57433 60 GLU G O 1
ATOM 5752 N N . THR G 1 5 ? -1.15542 -14.28362 3.42878 1.000 110.47750 61 THR G N 1
ATOM 5753 C CA . THR G 1 5 ? -2.30273 -13.38995 3.50580 1.000 94.94969 61 THR G CA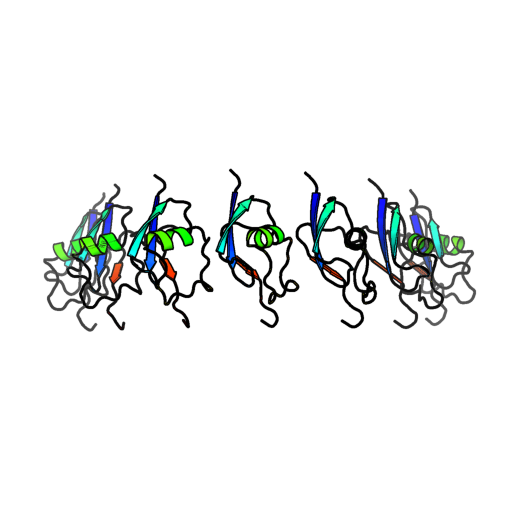 1
ATOM 5754 C C . THR G 1 5 ? -3.53268 -14.11420 2.97191 1.000 93.67963 61 THR G C 1
ATOM 5755 O O . THR G 1 5 ? -3.43615 -15.19763 2.39164 1.000 106.87102 61 THR G O 1
ATOM 5766 N N . ILE G 1 6 ? -4.70194 -13.49774 3.16561 1.000 100.45379 62 ILE G N 1
ATOM 5767 C CA . ILE G 1 6 ? -5.97904 -14.14884 2.88792 1.000 90.69848 62 ILE G CA 1
ATOM 5768 C C . ILE G 1 6 ? -7.02906 -13.09085 2.58012 1.000 85.86732 62 ILE G C 1
ATOM 5769 O O . ILE G 1 6 ? -6.91710 -11.93641 2.99554 1.000 90.88363 62 ILE G O 1
ATOM 5785 N N . VAL G 1 7 ? -8.06392 -13.49673 1.83976 1.000 79.07645 63 VAL G N 1
ATOM 5786 C CA . VAL G 1 7 ? -9.17004 -12.61914 1.47223 1.000 76.63251 63 VAL G CA 1
ATOM 5787 C C . VAL G 1 7 ? -10.47891 -13.24663 1.92996 1.000 66.79799 63 VAL G C 1
ATOM 5788 O O . VAL G 1 7 ? -10.62547 -14.47239 1.96754 1.000 71.58875 63 VAL G O 1
ATOM 5801 N N . ILE G 1 8 ? -11.44368 -12.39151 2.25465 1.000 65.15135 64 ILE G N 1
ATOM 5802 C CA . ILE G 1 8 ? -12.66865 -12.81753 2.92032 1.000 66.94286 64 ILE G CA 1
ATOM 5803 C C . ILE G 1 8 ? -13.82085 -11.95484 2.42658 1.000 67.06148 64 ILE G C 1
ATOM 5804 O O . ILE G 1 8 ? -13.65505 -10.75637 2.18214 1.000 69.29804 64 ILE G O 1
ATOM 5820 N N . ASP G 1 9 ? -14.98777 -12.57479 2.26411 1.000 63.77232 65 ASP G N 1
ATOM 5821 C CA . ASP G 1 9 ? -16.21692 -11.86751 1.92691 1.000 64.89145 65 ASP G CA 1
ATOM 5822 C C . ASP G 1 9 ? -17.02009 -11.66377 3.20632 1.000 76.53568 65 ASP G C 1
ATOM 5823 O O . ASP G 1 9 ? -17.46053 -12.63763 3.82611 1.000 85.73996 65 ASP G O 1
ATOM 5832 N N . ILE G 1 10 ? -17.21823 -10.40542 3.59184 1.000 80.56023 66 ILE G N 1
ATOM 5833 C CA . ILE G 1 10 ? -17.95908 -10.07787 4.80475 1.000 69.67488 66 ILE G CA 1
ATOM 5834 C C . ILE G 1 10 ? -19.32125 -9.52080 4.41675 1.000 71.69091 66 ILE G C 1
ATOM 5835 O O . ILE G 1 10 ? -19.49596 -8.30413 4.28804 1.000 74.07034 66 ILE G O 1
ATOM 5851 N N . LYS G 1 11 ? -20.28818 -10.40656 4.21136 1.000 76.12586 67 LYS G N 1
ATOM 5852 C CA . LYS G 1 11 ? -21.66170 -9.99777 3.97280 1.000 75.57990 67 LYS G CA 1
ATOM 5853 C C . LYS G 1 11 ? -22.43085 -9.96139 5.29004 1.000 72.87727 67 LYS G C 1
ATOM 5854 O O . LYS G 1 11 ? -21.98630 -10.47832 6.31681 1.000 83.89192 67 LYS G O 1
ATOM 5873 N N . GLY G 1 12 ? -23.59324 -9.33191 5.25486 1.000 76.11242 68 GLY G N 1
ATOM 5874 C CA . GLY G 1 12 ? -24.48964 -9.31906 6.38584 1.000 80.15254 68 GLY G CA 1
ATOM 5875 C C . GLY G 1 12 ? -24.55207 -7.96810 7.06785 1.000 86.11761 68 GLY G C 1
ATOM 5876 O O . GLY G 1 12 ? -24.24312 -6.92242 6.48957 1.000 87.53134 68 GLY G O 1
ATOM 5880 N N . ALA G 1 13 ? -24.95769 -8.00084 8.33771 1.000 83.83919 69 ALA G N 1
ATOM 5881 C CA . ALA G 1 13 ? -25.20983 -6.78065 9.10003 1.000 70.57578 69 ALA G CA 1
ATOM 5882 C C . ALA G 1 13 ? -23.88228 -6.21092 9.58923 1.000 67.67669 69 ALA G C 1
ATOM 5883 O O . ALA G 1 13 ? -23.50880 -6.31113 10.76031 1.000 71.52900 69 ALA G O 1
ATOM 5890 N N . VAL G 1 14 ? -23.16771 -5.57721 8.66211 1.000 73.94183 70 VAL G N 1
ATOM 5891 C CA . VAL G 1 14 ? -21.97649 -4.80349 8.97422 1.000 78.52226 70 VAL G CA 1
ATOM 5892 C C . VAL G 1 14 ? -22.13202 -3.46599 8.26486 1.000 78.42919 70 VAL G C 1
ATOM 5893 O O . VAL G 1 14 ? -22.96766 -3.30237 7.37297 1.000 76.40437 70 VAL G O 1
ATOM 5906 N N . GLN G 1 15 ? -21.32376 -2.49669 8.68480 1.000 80.54935 71 GLN G N 1
ATOM 5907 C CA . GLN G 1 15 ? -21.47023 -1.14261 8.15963 1.000 90.12911 71 GLN G CA 1
ATOM 5908 C C . GLN G 1 15 ? -20.91965 -1.01791 6.74422 1.000 80.81889 71 GLN G C 1
ATOM 5909 O O . GLN G 1 15 ? -21.49882 -0.30368 5.91740 1.000 83.74437 71 GLN G O 1
ATOM 5923 N N . HIS G 1 16 ? -19.80208 -1.68634 6.44450 1.000 68.98874 72 HIS G N 1
ATOM 5924 C CA . HIS G 1 16 ? -19.24060 -1.71540 5.09512 1.000 71.71092 72 HIS G CA 1
ATOM 5925 C C . HIS G 1 16 ? -19.09501 -3.16858 4.65671 1.000 63.38637 72 HIS G C 1
ATOM 5926 O O . HIS G 1 16 ? -17.98253 -3.72005 4.64850 1.000 56.56008 72 HIS G O 1
ATOM 5940 N N . PRO G 1 17 ? -20.18816 -3.81514 4.25746 1.000 59.14050 73 PRO G N 1
ATOM 5941 C CA . PRO G 1 17 ? -20.06745 -5.16107 3.68974 1.000 62.56061 73 PRO G CA 1
ATOM 5942 C C . PRO G 1 17 ? -19.22772 -5.13121 2.42299 1.000 66.25075 73 PRO G C 1
ATOM 5943 O O . PRO G 1 17 ? -19.23207 -4.15445 1.66967 1.000 71.14030 73 PRO G O 1
ATOM 5954 N N . GLY G 1 18 ? -18.49463 -6.21097 2.19527 1.000 66.99975 74 GLY G N 1
ATOM 5955 C CA . GLY G 1 18 ? -17.67333 -6.29786 1.00465 1.000 77.05155 74 GLY G CA 1
ATOM 5956 C C . GLY G 1 18 ? -16.61836 -7.37905 1.15226 1.000 66.00768 74 GLY G C 1
ATOM 5957 O O . GLY G 1 18 ? -16.77112 -8.31448 1.93349 1.000 75.28832 74 GLY G O 1
ATOM 5961 N N . VAL G 1 19 ? -15.55169 -7.21619 0.37760 1.000 55.74854 75 VAL G N 1
ATOM 5962 C CA . VAL G 1 19 ? -14.44730 -8.16340 0.32087 1.000 65.78593 75 VAL G CA 1
ATOM 5963 C C . VAL G 1 19 ? -13.21503 -7.48686 0.90044 1.000 67.80487 75 VAL G C 1
ATOM 5964 O O . VAL G 1 19 ? -12.81673 -6.41035 0.43925 1.000 74.09484 75 VAL G O 1
ATOM 5977 N N . TYR G 1 20 ? -12.60371 -8.12278 1.89664 1.000 64.95309 76 TYR G N 1
ATOM 5978 C CA . TYR G 1 20 ? -11.44975 -7.56352 2.58202 1.000 71.89311 76 TYR G CA 1
ATOM 5979 C C . TYR G 1 20 ? -10.32571 -8.58809 2.62100 1.000 67.95790 76 TYR G C 1
ATOM 5980 O O . TYR G 1 20 ? -10.54661 -9.79366 2.48324 1.000 57.23847 76 TYR G O 1
ATOM 5998 N N . GLU G 1 21 ? -9.11025 -8.08359 2.81594 1.000 75.18349 77 GLU G N 1
ATOM 5999 C CA . GLU G 1 21 ? -7.90304 -8.89702 2.86869 1.000 75.19231 77 GLU G CA 1
ATOM 6000 C C . GLU G 1 21 ? -7.42394 -8.96492 4.31189 1.000 87.57981 77 GLU G C 1
ATOM 6001 O O . GLU G 1 21 ? -7.10670 -7.93278 4.91323 1.000 91.06314 77 GLU G O 1
ATOM 6013 N N . MET G 1 22 ? -7.36706 -10.17517 4.85726 1.000 91.60858 78 MET G N 1
ATOM 6014 C CA . MET G 1 22 ? -6.97136 -10.41667 6.23649 1.000 86.77100 78 MET G CA 1
ATOM 6015 C C . MET G 1 22 ? -5.63426 -11.14603 6.27670 1.000 88.24765 78 MET G C 1
ATOM 6016 O O . MET G 1 22 ? -5.15294 -11.67186 5.27021 1.000 87.11947 78 MET G O 1
ATOM 6030 N N . ARG G 1 23 ? -5.02605 -11.15905 7.46096 1.000 83.38008 79 ARG G N 1
ATOM 6031 C CA . ARG G 1 23 ? -3.84229 -11.97375 7.69641 1.000 89.01955 79 ARG G CA 1
ATOM 6032 C C . ARG G 1 23 ? -4.24579 -13.42385 7.94037 1.000 87.69668 79 ARG G C 1
ATOM 6033 O O . ARG G 1 23 ? -5.34982 -13.71401 8.40907 1.000 88.72932 79 ARG G O 1
ATOM 6054 N N . THR G 1 24 ? -3.32455 -14.33920 7.63007 1.000 90.19197 80 THR G N 1
ATOM 6055 C CA . THR G 1 24 ? -3.69764 -15.74216 7.47205 1.000 103.70045 80 THR G CA 1
ATOM 6056 C C . THR G 1 24 ? -4.32697 -16.32189 8.73414 1.000 105.31179 80 THR G C 1
ATOM 6057 O O . THR G 1 24 ? -5.12062 -17.26675 8.64855 1.000 109.19429 80 THR G O 1
ATOM 6068 N N . GLY G 1 25 ? -3.99519 -15.78226 9.90422 1.000 82.68923 81 GLY G N 1
ATOM 6069 C CA . GLY G 1 25 ? -4.47582 -16.35372 11.14795 1.000 93.66673 81 GLY G CA 1
ATOM 6070 C C . GLY G 1 25 ? -5.50725 -15.51248 11.87241 1.000 91.24905 81 GLY G C 1
ATOM 6071 O O . GLY G 1 25 ? -5.61092 -15.57550 13.10135 1.000 90.13355 81 GLY G O 1
ATOM 6075 N N . ASP G 1 26 ? -6.28916 -14.73626 11.12808 1.000 91.70997 82 ASP G N 1
ATOM 6076 C CA . ASP G 1 26 ? -7.20103 -13.78275 11.73793 1.000 74.34170 82 ASP G CA 1
ATOM 6077 C C . ASP G 1 26 ? -8.51651 -14.45465 12.13040 1.000 74.09877 82 ASP G C 1
ATOM 6078 O O . ASP G 1 26 ? -8.77395 -15.62113 11.82149 1.000 79.22294 82 ASP G O 1
ATOM 6087 N N . ARG G 1 27 ? -9.35966 -13.68784 12.81867 1.000 77.11535 83 ARG G N 1
ATOM 6088 C CA . ARG G 1 27 ? -10.59836 -14.18198 13.39688 1.000 74.77022 83 ARG G CA 1
ATOM 6089 C C . ARG G 1 27 ? -11.78330 -13.35970 12.90638 1.000 69.65049 83 ARG G C 1
ATOM 6090 O O . ARG G 1 27 ? -11.62888 -12.24162 12.40844 1.000 75.24394 83 ARG G O 1
ATOM 6111 N N . VAL G 1 28 ? -12.98216 -13.92388 13.07614 1.000 60.48358 84 VAL G N 1
ATOM 6112 C CA . VAL G 1 28 ? -14.19379 -13.24509 12.62238 1.000 58.77732 84 VAL G CA 1
ATOM 6113 C C . VAL G 1 28 ? -14.33724 -11.88957 13.30134 1.000 67.80491 84 VAL G C 1
ATOM 6114 O O . VAL G 1 28 ? -14.75517 -10.90697 12.67677 1.000 75.54553 84 VAL G O 1
ATOM 6127 N N . SER G 1 29 ? -14.00051 -11.81199 14.59024 1.000 78.80220 85 SER G N 1
ATOM 6128 C CA . SER G 1 29 ? -14.08248 -10.53174 15.28513 1.000 83.47950 85 SER G CA 1
ATOM 6129 C C . SER G 1 29 ? -13.19197 -9.48640 14.62897 1.000 82.90886 85 SER G C 1
ATOM 6130 O O . SER G 1 29 ? -13.46350 -8.28581 14.73747 1.000 84.35378 85 SER G O 1
ATOM 6138 N N . GLN G 1 30 ? -12.13390 -9.91928 13.93644 1.000 79.05728 86 GLN G N 1
ATOM 6139 C CA . GLN G 1 30 ? -11.25683 -8.98167 13.24458 1.000 83.71091 86 GLN G CA 1
ATOM 6140 C C . GLN G 1 30 ? -11.85812 -8.55125 11.91309 1.000 83.93061 86 GLN G C 1
ATOM 6141 O O . GLN G 1 30 ? -11.75739 -7.38012 11.52929 1.000 81.31685 86 GLN G O 1
ATOM 6155 N N . ALA G 1 31 ? -12.48871 -9.48760 11.20176 1.000 77.68050 87 ALA G N 1
ATOM 6156 C CA . ALA G 1 31 ? -13.18463 -9.14428 9.96760 1.000 73.60394 87 ALA G CA 1
ATOM 6157 C C . ALA G 1 31 ? -14.26456 -8.10022 10.22281 1.000 76.44838 87 ALA G C 1
ATOM 6158 O O . ALA G 1 31 ? -14.38210 -7.11655 9.48287 1.000 76.50490 87 ALA G O 1
ATOM 6165 N N . ILE G 1 32 ? -15.06653 -8.29909 11.27109 1.000 75.26410 88 ILE G N 1
ATOM 6166 C CA . ILE G 1 32 ? -16.11853 -7.33895 11.59034 1.000 74.39599 88 ILE G CA 1
ATOM 6167 C C . ILE G 1 32 ? -15.51788 -5.96256 11.83928 1.000 78.21972 88 ILE G C 1
ATOM 6168 O O . ILE G 1 32 ? -16.06213 -4.94081 11.40337 1.000 88.05988 88 ILE G O 1
ATOM 6184 N N . GLU G 1 33 ? -14.39537 -5.91303 12.55862 1.000 76.99868 89 GLU G N 1
ATOM 6185 C CA . GLU G 1 33 ? -13.73100 -4.63599 12.80099 1.000 88.84128 89 GLU G CA 1
ATOM 6186 C C . GLU G 1 33 ? -13.16911 -4.06292 11.50503 1.000 86.07617 89 GLU G C 1
ATOM 6187 O O . GLU G 1 33 ? -13.17819 -2.84246 11.30475 1.000 90.43096 89 GLU G O 1
ATOM 6199 N N . LYS G 1 34 ? -12.66275 -4.92577 10.61918 1.000 87.11456 90 LYS G N 1
ATOM 6200 C CA . LYS G 1 34 ? -12.16426 -4.45168 9.33172 1.000 76.79911 90 LYS G CA 1
ATOM 6201 C C . LYS G 1 34 ? -13.26818 -3.77435 8.53246 1.000 69.77538 90 LYS G C 1
ATOM 6202 O O . LYS G 1 34 ? -12.99888 -2.83753 7.77252 1.000 66.01309 90 LYS G O 1
ATOM 6221 N N . ALA G 1 35 ? -14.51153 -4.23044 8.68727 1.000 68.79129 91 ALA G N 1
ATOM 6222 C CA . ALA G 1 35 ? -15.64856 -3.64624 7.99466 1.000 68.23972 91 ALA G CA 1
ATOM 6223 C C . ALA G 1 35 ? -16.24177 -2.46458 8.74956 1.000 83.02945 91 ALA G C 1
ATOM 6224 O O . ALA G 1 35 ? -17.41549 -2.13358 8.54341 1.000 80.11753 91 ALA G O 1
ATOM 6231 N N . GLY G 1 36 ? -15.46124 -1.81977 9.61409 1.000 101.67659 92 GLY G N 1
ATOM 6232 C CA . GLY G 1 36 ? -15.92915 -0.69360 10.38157 1.000 105.34325 92 GLY G CA 1
ATOM 6233 C C . GLY G 1 36 ? -16.59053 -1.06670 11.69254 1.000 91.65434 92 GLY G C 1
ATOM 6234 O O . GLY G 1 36 ? -16.46211 -0.32927 12.67611 1.000 108.43098 92 GLY G O 1
ATOM 6238 N N . GLY G 1 37 ? -17.29633 -2.19296 11.72591 1.000 77.08855 93 GLY G N 1
ATOM 6239 C CA . GLY G 1 37 ? -17.97712 -2.63929 12.92131 1.000 81.91900 93 GLY G CA 1
ATOM 6240 C C . GLY G 1 37 ? -19.37884 -3.12922 12.62751 1.000 80.78120 93 GLY G C 1
ATOM 6241 O O . GLY G 1 37 ? -19.87420 -2.99310 11.50503 1.000 84.99434 93 GLY G O 1
ATOM 6245 N N . THR G 1 38 ? -20.02844 -3.69790 13.63652 1.000 88.63225 94 THR G N 1
ATOM 6246 C CA . THR G 1 38 ? -21.36383 -4.24408 13.46210 1.000 78.04344 94 THR G CA 1
ATOM 6247 C C . THR G 1 38 ? -22.38657 -3.13678 13.24399 1.000 90.56384 94 THR G C 1
ATOM 6248 O O . THR G 1 38 ? -22.25929 -2.02573 13.76466 1.000 92.43180 94 THR G O 1
ATOM 6259 N N . SER G 1 39 ? -23.40405 -3.45160 12.45067 1.000 102.06984 95 SER G N 1
ATOM 6260 C CA . SER G 1 39 ? -24.54646 -2.56880 12.29592 1.000 110.28533 95 SER G CA 1
ATOM 6261 C C . SER G 1 39 ? -25.47440 -2.71250 13.49947 1.000 115.17541 95 SER G C 1
ATOM 6262 O O . SER G 1 39 ? -25.48413 -3.73416 14.19232 1.000 108.31867 95 SER G O 1
ATOM 6270 N N . GLU G 1 40 ? -26.26443 -1.66705 13.74478 1.000 116.74431 96 GLU G N 1
ATOM 6271 C CA . GLU G 1 40 ? -27.12943 -1.63436 14.91916 1.000 106.41176 96 GLU G CA 1
ATOM 6272 C C . GLU G 1 40 ? -28.27367 -2.63809 14.84668 1.000 102.68138 96 GLU G C 1
ATOM 6273 O O . GLU G 1 40 ? -29.07185 -2.70629 15.78701 1.000 111.40280 96 GLU G O 1
ATOM 6285 N N . GLN G 1 41 ? -28.36242 -3.42254 13.77375 1.000 104.53915 97 GLN G N 1
ATOM 6286 C CA . GLN G 1 41 ? -29.40032 -4.43073 13.59415 1.000 105.49290 97 GLN G CA 1
ATOM 6287 C C . GLN G 1 41 ? -28.82024 -5.84361 13.64389 1.000 101.96263 97 GLN G C 1
ATOM 6288 O O . GLN G 1 41 ? -29.48845 -6.80519 13.25460 1.000 113.60031 97 GLN G O 1
ATOM 6302 N N . ALA G 1 42 ? -27.59912 -5.99244 14.15324 1.000 95.80875 98 ALA G N 1
ATOM 6303 C CA . ALA G 1 42 ? -26.88383 -7.25840 14.08611 1.000 95.80814 98 ALA G CA 1
ATOM 6304 C C . ALA G 1 42 ? -27.18081 -8.12812 15.30159 1.000 101.96918 98 ALA G C 1
ATOM 6305 O O . ALA G 1 42 ? -27.44080 -7.63117 16.40055 1.000 110.55660 98 ALA G O 1
ATOM 6312 N N . ASP G 1 43 ? -27.12130 -9.44299 15.08992 1.000 117.21851 99 ASP G N 1
ATOM 6313 C CA . ASP G 1 43 ? -27.37897 -10.45224 16.11771 1.000 107.37118 99 ASP G CA 1
ATOM 6314 C C . ASP G 1 43 ? -26.10355 -11.26625 16.32064 1.000 116.26151 99 ASP G C 1
ATOM 6315 O O . ASP G 1 43 ? -25.91838 -12.31747 15.70166 1.000 106.72939 99 ASP G O 1
ATOM 6324 N N . GLU G 1 44 ? -25.22982 -10.78331 17.20566 1.000 106.75260 100 GLU G N 1
ATOM 6325 C CA . GLU G 1 44 ? -23.95369 -11.44494 17.44758 1.000 107.52562 100 GLU G CA 1
ATOM 6326 C C . GLU G 1 44 ? -24.08809 -12.75571 18.21213 1.000 112.31075 100 GLU G C 1
ATOM 6327 O O . GLU G 1 44 ? -23.08177 -13.45012 18.39127 1.000 110.17521 100 GLU G O 1
ATOM 6339 N N . ALA G 1 45 ? -25.28943 -13.10937 18.67158 1.000 112.43773 101 ALA G N 1
ATOM 6340 C CA . ALA G 1 45 ? -25.43580 -14.31488 19.47893 1.000 109.83893 101 ALA G CA 1
ATOM 6341 C C . ALA G 1 45 ? -25.28798 -15.58557 18.65098 1.000 117.58379 101 ALA G C 1
ATOM 6342 O O . ALA G 1 45 ? -24.77065 -16.58982 19.15318 1.000 119.63545 101 ALA G O 1
ATOM 6349 N N . GLN G 1 46 ? -25.72807 -15.56866 17.39480 1.000 110.25847 102 GLN G N 1
ATOM 6350 C CA . GLN G 1 46 ? -25.73309 -16.76078 16.55636 1.000 124.09826 102 GLN G CA 1
ATOM 6351 C C . GLN G 1 46 ? -24.48067 -16.89437 15.69285 1.000 118.40616 102 GLN G C 1
ATOM 6352 O O . GLN G 1 46 ? -24.45645 -17.73269 14.78624 1.000 116.57668 102 GLN G O 1
ATOM 6366 N N . VAL G 1 47 ? -23.44370 -16.10090 15.94720 1.000 108.78253 103 VAL G N 1
ATOM 6367 C CA . VAL G 1 47 ? -22.21327 -16.14824 15.16701 1.000 110.21199 103 VAL G CA 1
ATOM 6368 C C . VAL G 1 47 ? -21.03864 -16.37448 16.10801 1.000 106.14276 103 VAL G C 1
ATOM 6369 O O . VAL G 1 47 ? -20.97601 -15.78824 17.19371 1.000 128.87818 103 VAL G O 1
ATOM 6382 N N . ASN G 1 48 ? -20.12123 -17.24659 15.69664 1.000 102.92080 104 ASN G N 1
ATOM 6383 C CA . ASN G 1 48 ? -18.90169 -17.52553 16.45066 1.000 96.23581 104 ASN G CA 1
ATOM 6384 C C . ASN G 1 48 ? -17.85451 -16.49418 16.04988 1.000 95.72703 104 ASN G C 1
ATOM 6385 O O . ASN G 1 48 ? -17.39154 -16.48246 14.90483 1.000 92.69155 104 ASN G O 1
ATOM 6396 N N . LEU G 1 49 ? -17.45676 -15.65070 16.99942 1.000 92.51764 105 LEU G N 1
ATOM 6397 C CA . LEU G 1 49 ? -16.61340 -14.50237 16.70475 1.000 91.70729 105 LEU G CA 1
ATOM 6398 C C . LEU G 1 49 ? -15.12347 -14.80000 16.80025 1.000 86.30189 105 LEU G C 1
ATOM 6399 O O . LEU G 1 49 ? -14.31740 -13.88100 16.62748 1.000 89.94004 105 LEU G O 1
ATOM 6415 N N . ALA G 1 50 ? -14.72835 -16.04508 17.06462 1.000 80.51904 106 ALA G N 1
ATOM 6416 C CA . ALA G 1 50 ? -13.31368 -16.39125 17.10271 1.000 79.87735 106 ALA G CA 1
ATOM 6417 C C . ALA G 1 50 ? -12.98169 -17.56801 16.19459 1.000 79.61552 106 ALA G C 1
ATOM 6418 O O . ALA G 1 50 ? -11.89054 -18.14007 16.31308 1.000 75.45616 106 ALA G O 1
ATOM 6425 N N . GLU G 1 51 ? -13.87998 -17.93595 15.28695 1.000 81.62746 107 GLU G N 1
ATOM 6426 C CA . GLU G 1 51 ? -13.55203 -18.94227 14.28993 1.000 68.44588 107 GLU G CA 1
ATOM 6427 C C . GLU G 1 51 ? -12.37643 -18.46377 13.44888 1.000 75.63792 107 GLU G C 1
ATOM 6428 O O . GLU G 1 51 ? -12.32439 -17.30507 13.02664 1.000 73.96253 107 GLU G O 1
ATOM 6440 N N . ILE G 1 52 ? -11.41810 -19.36157 13.21335 1.000 80.33725 108 ILE G N 1
ATOM 6441 C CA . ILE G 1 52 ? -10.32048 -19.04033 12.31050 1.000 77.31617 108 ILE G CA 1
ATOM 6442 C C . ILE G 1 52 ? -10.88459 -18.80505 10.91761 1.000 71.89147 108 ILE G C 1
ATOM 6443 O O . ILE G 1 52 ? -11.67755 -19.60426 10.40339 1.000 72.76478 108 ILE G O 1
ATOM 6459 N N . LEU G 1 53 ? -10.47765 -17.69880 10.30240 1.000 77.05779 109 LEU G N 1
ATOM 6460 C CA . LEU G 1 53 ? -10.95632 -17.32961 8.97650 1.000 76.31843 109 LEU G CA 1
ATOM 6461 C C . LEU G 1 53 ? -10.27263 -18.17942 7.91070 1.000 73.50881 109 LEU G C 1
ATOM 6462 O O . LEU G 1 53 ? -9.04168 -18.17829 7.80036 1.000 77.64144 109 LEU G O 1
ATOM 6478 N N . GLN G 1 54 ? -11.07015 -18.91253 7.14031 1.000 73.88459 110 GLN G N 1
ATOM 6479 C CA . GLN G 1 54 ? -10.59393 -19.64902 5.97886 1.000 85.99963 110 GLN G CA 1
ATOM 6480 C C . GLN G 1 54 ? -10.71771 -18.78981 4.72106 1.000 88.49232 110 GLN G C 1
ATOM 6481 O O . GLN G 1 54 ? -11.48097 -17.82433 4.67072 1.000 91.78327 110 GLN G O 1
ATOM 6495 N N . ASP G 1 55 ? -9.94954 -19.15317 3.69871 1.000 89.99980 111 ASP G N 1
ATOM 6496 C CA . ASP G 1 55 ? -9.83798 -18.32288 2.50851 1.000 76.00078 111 ASP G CA 1
ATOM 6497 C C . ASP G 1 55 ? -11.04720 -18.48206 1.59576 1.000 82.70809 111 ASP G C 1
ATOM 6498 O O . ASP G 1 55 ? -11.67077 -19.54499 1.52726 1.000 90.65966 111 ASP G O 1
ATOM 6507 N N . GLY G 1 56 ? -11.37768 -17.39872 0.90125 1.000 80.79647 112 GLY G N 1
ATOM 6508 C CA . GLY G 1 56 ? -12.45442 -17.44101 -0.08032 1.000 76.10634 112 GLY G CA 1
ATOM 6509 C C . GLY G 1 56 ? -13.76282 -17.95892 0.46631 1.000 73.24657 112 GLY G C 1
ATOM 6510 O O . GLY G 1 56 ? -14.45181 -18.73867 -0.20417 1.000 70.86345 112 GLY G O 1
ATOM 6514 N N . THR G 1 57 ? -14.13171 -17.53252 1.67123 1.000 80.57783 113 THR G N 1
ATOM 6515 C CA . THR G 1 57 ? -15.36462 -17.95940 2.31310 1.000 90.04417 113 THR G CA 1
ATOM 6516 C C . THR G 1 57 ? -16.16399 -16.73383 2.73514 1.000 85.77683 113 THR G C 1
ATOM 6517 O O . THR G 1 57 ? -15.66866 -15.60296 2.72783 1.000 74.62402 113 THR G O 1
ATOM 6528 N N . VAL G 1 58 ? -17.41465 -16.97475 3.11301 1.000 91.28931 114 VAL G N 1
ATOM 6529 C CA . VAL G 1 58 ? -18.34358 -15.91386 3.47555 1.000 83.23163 114 VAL G CA 1
ATOM 6530 C C . VAL G 1 58 ? -18.42212 -15.82189 4.99059 1.000 84.80938 114 VAL G C 1
ATOM 6531 O O . VAL G 1 58 ? -18.32232 -16.82508 5.70660 1.000 88.04633 114 VAL G O 1
ATOM 6544 N N . VAL G 1 59 ? -18.60098 -14.59983 5.48344 1.000 81.62412 115 VAL G N 1
ATOM 6545 C CA . VAL G 1 59 ? -18.77563 -14.33169 6.91011 1.000 65.25780 115 VAL G CA 1
ATOM 6546 C C . VAL G 1 59 ? -20.07434 -13.53927 7.02545 1.000 66.93655 115 VAL G C 1
ATOM 6547 O O . VAL G 1 59 ? -20.08229 -12.30875 6.91753 1.000 75.88225 115 VAL G O 1
ATOM 6560 N N . TYR G 1 60 ? -21.18260 -14.24034 7.24479 1.000 63.73680 116 TYR G N 1
ATOM 6561 C CA . TYR G 1 60 ? -22.49776 -13.61687 7.29514 1.000 70.24657 116 TYR G CA 1
ATOM 6562 C C . TYR G 1 60 ? -22.82777 -13.22460 8.72856 1.000 74.95934 116 TYR G C 1
ATOM 6563 O O . TYR G 1 60 ? -22.72767 -14.04719 9.64418 1.000 75.99921 116 TYR G O 1
ATOM 6581 N N . ILE G 1 61 ? -23.21510 -11.96744 8.91625 1.000 75.34769 117 ILE G N 1
ATOM 6582 C CA . ILE G 1 61 ? -23.58737 -11.44816 10.22928 1.000 78.77346 117 ILE G CA 1
ATOM 6583 C C . ILE G 1 61 ? -25.10864 -11.36240 10.27723 1.000 82.99035 117 ILE G C 1
ATOM 6584 O O . ILE G 1 61 ? -25.68759 -10.41003 9.73421 1.000 85.30509 117 ILE G O 1
ATOM 6600 N N . PRO G 1 62 ? -25.79660 -12.31435 10.90759 1.000 77.35390 118 PRO G N 1
ATOM 6601 C CA . PRO G 1 62 ? -27.26181 -12.32017 10.84771 1.000 91.21116 118 PRO G CA 1
ATOM 6602 C C . PRO G 1 62 ? -27.86719 -11.06046 11.44640 1.000 102.79921 118 PRO G C 1
ATOM 6603 O O . PRO G 1 62 ? -27.22911 -10.31942 12.19719 1.000 99.01854 118 PRO G O 1
ATOM 6614 N N . LYS G 1 63 ? -29.12659 -10.82756 11.09330 1.000 102.92298 119 LYS G N 1
ATOM 6615 C CA . LYS G 1 63 ? -29.92322 -9.74641 11.64894 1.000 102.03557 119 LYS G CA 1
ATOM 6616 C C . LYS G 1 63 ? -30.85170 -10.30569 12.71897 1.000 113.56704 119 LYS G C 1
ATOM 6617 O O . LYS G 1 63 ? -31.25847 -11.46946 12.66570 1.000 118.16177 119 LYS G O 1
ATOM 6636 N N . LYS G 1 64 ? -31.17963 -9.46695 13.69694 1.000 102.28014 120 LYS G N 1
ATOM 6637 C CA . LYS G 1 64 ? -32.02632 -9.90205 14.79990 1.000 110.49981 120 LYS G CA 1
ATOM 6638 C C . LYS G 1 64 ? -33.35994 -10.41579 14.27064 1.000 106.93433 120 LYS G C 1
ATOM 6639 O O . LYS G 1 64 ? -34.08554 -9.69290 13.58047 1.000 116.21358 120 LYS G O 1
ATOM 6658 N N . GLY G 1 65 ? -33.67668 -11.67078 14.58979 1.000 111.23074 121 GLY G N 1
ATOM 6659 C CA . GLY G 1 65 ? -34.91606 -12.28978 14.17615 1.000 105.73906 121 GLY G CA 1
ATOM 6660 C C . GLY G 1 65 ? -34.79774 -13.21189 12.98220 1.000 117.62423 121 GLY G C 1
ATOM 6661 O O . GLY G 1 65 ? -35.78638 -13.86549 12.62538 1.000 120.45295 121 GLY G O 1
ATOM 6665 N N . GLU G 1 66 ? -33.62557 -13.28950 12.36236 1.000 115.83375 122 GLU G N 1
ATOM 6666 C CA . GLU G 1 66 ? -33.43835 -14.10057 11.16568 1.000 129.92610 122 GLU G CA 1
ATOM 6667 C C . GLU G 1 66 ? -33.76290 -15.56851 11.42633 1.000 122.39616 122 GLU G C 1
ATOM 6668 O O . GLU G 1 66 ? -33.19213 -16.19500 12.31807 1.000 112.51975 122 GLU G O 1
#

Radius of gyration: 38.61 Å; Cα contacts (8 Å, |Δi|>4): 1036; chains: 7; bounding box: 39×106×79 Å

B-factor: mean 100.33, std 24.71, range [46.74, 241.66]

Foldseek 3Di:
DFKAKEQEDEFAPAGGIDIGGNFDWQLVVSVVRVHGHPQFDCPPPDGGDGDDHPYYRYTYGPPD/DFKAKEFEAEFAPAGDIDIGGQFAWQLVVRVVRVHGHPQFDCPPADTGPGDDHPYYHYTYGPPD/DFKAKEFEDEFAPAGGIDIGGQFDWQLVVRVVRVHGHPQFDCPPADGGDGDDHPYYDYTYGPPD/DQKAKEFEDEFAPAGGIDIGGQFDWQLVVRVVRVHGHPQFDCVPADTGDGDDHPYYHYTYGPPD/DQKAKEFEDEQAPAGGIDIGGQFDWQLVVNVVRVHGHPQFDCPPADGGDGDDHPYYHYTYGPPD/DFKAKEFEAEQAPAGGIDIGGNFAWQLVVRVVRVHGHPQFDCPPPDTGDGDDHPYYHYTYGPPD/DKAKEFEDEFAPAGGIDIGRQFDWQLVVSVVSVHGHPQFDCPPADGGPGDDHPYYHYTYGPPD

Secondary structure (DSSP, 8-state):
--EEEEEE-BSBSS-EEEEEETT-BHHHHHHHTT-B-TTB-GGGS-TTPBPPTT-B--BPBTT-/--EEEEEEEESBSS-EEEEEETT-BHHHHHHHTT-B-TTB-GGGS-TTPBPPTTEEEEEPBTT-/--EEEEEE-BSBSS-EEEEEETT-BHHHHHHHTT-B-TTB-GGGS-TTPBPPTT-B--BPBTT-/--EEEEEE-BSBSS-EEEEEETT-BHHHHHHHTT-B-TTB-GGGS-TTPBPPTT-B--BPBTT-/--EEEEEE-BSBSS-EEEEEETT-BHHHHHHHTT-B-TTB-GGGS-TTPBPPTT-B--BPBTT-/--EEEEEE-BSBSS-EEEEEETT-BHHHHHHHTT-B-TTB-GGGS-TTPBPPTT-B--BPBTT-/-EEEEEE-BSBSS-EEEEEETT-BHHHHHHHTTSB-TTB-GGGS-TTPBPPTT-B--BPBTT-

Organism: Bacillus subtilis (strain 168) (NCBI:txid224308)

Solvent-accessible surface area: 25170 Å² total; per-residue (Å²): 170,125,63,15,63,1,41,0,94,19,5,10,104,110,74,28,107,47,112,7,170,54,44,13,40,9,29,82,0,7,125,91,0,41,10,40,37,146,93,12,53,69,79,158,24,35,15,0,90,76,5,125,89,68,48,93,11,105,0,26,82,132,84,126,172,124,58,21,15,0,0,0,28,18,3,9,102,109,74,22,47,48,111,5,159,54,43,12,36,8,32,83,0,7,122,92,0,41,10,47,34,146,93,10,47,66,79,146,23,32,15,0,91,78,6,127,67,18,46,78,11,115,0,23,83,131,85,129,186,124,59,18,18,0,0,0,40,19,4,10,106,108,70,18,53,48,107,5,163,64,52,12,43,8,36,82,0,10,122,91,0,40,9,40,38,153,94,13,43,78,66,145,20,29,26,0,86,98,9,114,66,11,44,74,10,109,0,20,79,136,85,123,166,131,57,15,16,0,1,0,44,19,4,9,102,109,75,27,51,44,101,4,167,62,44,12,36,9,26,80,1,8,123,92,0,40,10,39,35,146,94,10,38,83,81,135,25,38,19,0,94,80,5,128,67,11,46,61,11,102,0,21,88,129,86,138,188,119,71,19,16,0,0,0,33,20,4,10,109,108,76,26,50,47,111,6,164,62,43,12,36,8,30,82,0,9,125,89,0,40,10,43,37,164,92,12,46,68,70,150,22,34,14,0,91,73,10,124,64,13,49,80,13,114,0,23,79,133,84,132,185,120,68,19,16,0,0,0,31,19,5,10,115,104,67,18,46,50,109,4,154,51,41,12,38,8,31,82,0,7,121,85,0,35,7,43,24,154,84,11,45,69,78,148,25,37,19,0,93,75,6,121,63,15,47,81,11,114,0,21,80,131,86,126,189,80,20,17,0,0,0,39,19,5,9,103,115,75,22,50,48,112,5,161,85,42,10,101,8,51,82,0,7,120,92,0,53,10,52,29,170,94,11,44,82,96,149,28,88,66,67,100,77,6,127,71,16,44,75,10,108,0,21,84,133,84,131

Sequence (447 aa):
NETIVIDIKGAVQHPGVYEMRTGDRVSQAIEKAGGTSEQADEAQVNLAEILQDGTVVYIPKKGENETIVIDIKGAVQHPGVYEMRTGDRVSQAIEKAGGTSEQADEAQVNLAEILQDGTVVYIPKKGENETIVIDIKGAVQHPGVYEMRTGDRVSQAIEKAGGTSEQADEAQVNLAEILQDGTVVYIPKKGENETIVIDIKGAVQHPGVYEMRTGDRVSQAIEKAGGTSEQADEAQVNLAEILQDGTVVYIPKKGENETIVIDIKGAVQHPGVYEMRTGDRVSQAIEKAGGTSEQADEAQVNLAEILQDGTVVYIPKKGENETIVIDIKGAVQHPGVYEMRTGDRVSQAIEKAGGTSEQADEAQVNLAEILQDGTVVYIPKKGEETIVIDIKGAVQHPGVYEMRTGDRVSQAIEKAGGTSEQADEAQVNLAEILQDGTVVYIPKKGE

InterPro domains:
  IPR003583 Helix-hairpin-helix DNA-binding motif, class 1 [SM00278] (152-171)
  IPR003583 Helix-hai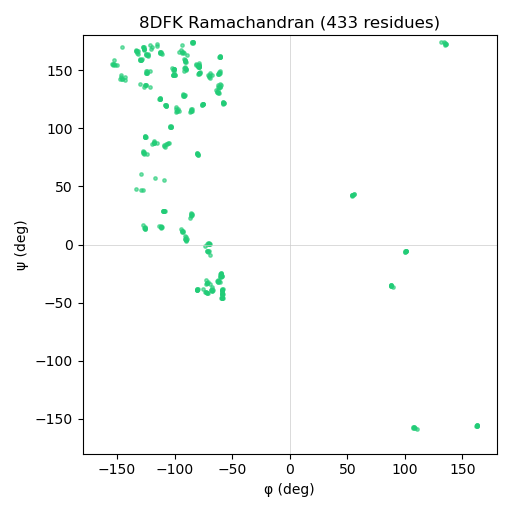rpin-helix DNA-binding motif, class 1 [SM00278] (182-201)
  IPR004509 Competence protein ComEA, helix-hairpin-helix domain [TIGR00426] (136-204)
  IPR004787 Competence protein ComEA [TIGR01259] (81-204)
  IPR010994 RuvA domain 2-like [SSF47781] (122-204)
  IPR019554 Soluble ligand binding domain [PF10531] (63-117)
  IPR051675 Endonuclease/exonuclease/phosphatase family domain-containing protein 1 [PTHR21180] (10-204)
  IPR060575 SAM-like, helix-hairpin-helix tandem [PF12836] (142-203)

Nearest PDB structures (foldseek):
  8dfk-assembly2_C  TM=1.012E+00  e=3.762E-13  Bacillus subtilis subsp. subtilis str. 168
  8dss-assembly1_B  TM=9.850E-01  e=2.840E-08  Geobacillus stearothermophilus ATCC 7953
  8dss-assembly1_A  TM=9.652E-01  e=1.138E-07  Geobacillus stearothermophilus ATCC 7953
  6q8o-assembly2_B  TM=7.992E-01  e=6.077E-02  Thermus thermophilus HB8
  8e9i-assembly1_F  TM=7.979E-01  e=2.147E-01  Mycolicibacterium smegmatis MC2 155